Protein AF-0000000070711459 (afdb_homodimer)

Foldseek 3Di:
DPPPWDDLVVLVVVLVVLLVLLLCLLLVLVVVVVVADPVRVVLVLLLLLLLLLQLLLLLLPVPLLCVLLVVPPPDDPPPCPPPDDPPPCPPPDCDSVNSSVVLLVLLVVLLVVVVVVVVVLVVCVVVVVVPPPPCPPVPPPPPDDDDDDDDDDDDDDDDDPPPDPDPPPCVPPPPVCPPPPVPPPPPDVPFDPVLVSLLVVLLVVLLLLLLQLQLLVRRPVLSNVSSSVSSNSNSNSSSSVSLVVRVVRPDDNVVSSVSSSVSSCSSVVSNVVNNVQVVDVSSSSSSSSSSSNVSNSCSPVNSVVVLVVVLVVDPDNVSSVVSSVNSSVVSNCVSVVSVVVVVVVVD/DPPPWDDLVVLVVVLVVLLVLLLCLLLVLVVVVVVADPVRVVLVLLLLLLLLLQLLLLLLPVPLLCVLLVVPPPDDPPPCPPPDDPPPCPPPDCDSVNSSVVLLVLLVVLLVVVVVVVVVLVVCVVVVVVPPPPCPPVPPPPPDDDDDYDDDDDDDDDDDPPPDPPPPPCPDPPPVCPPPPVPCPPPDVPFDPVLVSLLVVLLVVLLLLLLQLQLLVRRPVLSNVSSSVSSNSNSNSSSSVSLVVRVVRPDDNVVSSVSSSVSSCSSVVSNVVNNVQVVDVSSSSSSSSSSSNVSNSCSPVNSVVVLVVVLVVDPDNVSSVVSSVNSSVVSNCVSVVSVVVVVVVVD

Solvent-accessible surface area (backbone atoms only — not comparable to full-atom values): 37297 Å² total; per-residue (Å²): 123,73,85,81,49,56,58,66,66,56,36,52,52,54,39,52,51,47,47,48,55,49,26,54,34,29,51,44,28,68,63,51,50,79,66,38,52,75,71,53,41,59,53,51,47,42,21,43,46,27,19,16,28,24,18,25,35,41,40,23,57,54,54,44,45,44,59,51,60,48,60,75,68,74,65,75,80,65,76,72,69,72,79,63,77,89,61,81,73,53,95,78,63,77,43,74,68,51,48,38,41,53,42,41,45,39,19,57,48,38,33,53,51,50,50,48,51,50,51,52,56,50,50,48,53,56,47,60,60,62,64,52,66,80,73,71,64,79,74,71,76,74,80,63,90,77,87,82,87,81,86,82,88,81,89,79,87,73,88,71,84,75,78,83,79,74,81,75,82,73,74,64,79,72,62,82,65,70,74,73,68,77,72,75,62,75,46,60,93,77,33,50,66,66,48,51,52,51,46,51,53,44,21,52,49,25,19,49,50,15,24,37,31,20,27,28,20,60,58,26,62,65,50,16,52,53,46,38,50,23,50,45,46,37,41,41,58,51,29,34,51,50,41,51,52,30,38,74,65,68,43,52,71,67,57,31,37,51,52,40,34,57,23,29,52,34,13,56,57,18,24,49,49,22,54,65,51,35,72,41,65,67,50,23,40,46,47,42,21,38,36,31,13,47,32,38,35,49,18,35,44,44,49,44,39,50,51,54,56,49,51,73,68,40,90,50,54,66,60,51,49,51,35,28,51,50,14,32,48,53,19,37,49,53,48,49,45,56,63,71,46,38,72,67,73,64,105,124,72,85,82,49,56,58,65,66,58,35,52,51,55,39,52,51,46,47,48,56,49,27,54,33,30,51,44,28,67,63,50,50,79,66,38,53,73,72,52,40,57,53,51,46,41,22,43,46,27,19,16,27,24,17,25,36,42,39,22,56,55,52,43,44,44,60,51,62,47,60,73,68,73,65,75,80,64,74,72,69,72,78,62,78,92,60,82,72,53,94,80,64,78,43,75,66,50,49,36,42,53,42,42,44,38,19,57,49,36,34,52,50,52,50,49,52,51,50,52,56,50,50,49,53,56,47,60,60,63,63,53,68,78,73,72,66,79,75,73,74,73,81,60,85,73,81,83,88,84,84,75,84,75,88,81,86,79,88,70,84,75,78,82,79,74,80,76,81,72,75,63,78,74,63,81,66,70,74,72,68,77,72,75,62,74,46,59,94,78,33,49,66,66,51,49,52,51,46,50,54,43,21,53,49,25,18,48,48,15,26,36,30,20,27,27,20,60,59,26,63,65,50,17,50,54,46,39,51,24,50,46,47,38,41,42,60,49,30,35,52,50,41,51,51,30,39,73,68,70,42,52,70,68,58,32,38,51,53,39,34,57,23,28,53,34,13,55,57,18,22,50,50,21,53,64,52,34,73,39,66,67,49,24,40,46,48,42,20,38,35,29,12,45,31,39,36,48,19,34,45,44,49,43,38,49,51,54,56,50,51,71,68,41,88,52,53,66,60,52,48,51,35,29,51,50,14,31,49,52,19,36,50,54,49,49,47,55,63,70,46,39,73,67,73,64,105

Structure (mmCIF, N/CA/C/O backbone):
data_AF-0000000070711459-model_v1
#
loop_
_entity.id
_entity.type
_entity.pdbx_description
1 polymer 'Protein CBR-TAG-141'
#
loop_
_atom_site.group_PDB
_atom_site.id
_atom_site.type_symbol
_atom_site.label_atom_id
_atom_site.label_alt_id
_atom_site.label_comp_id
_atom_site.label_asym_id
_atom_site.label_entity_id
_atom_site.label_seq_id
_atom_site.pdbx_PDB_ins_code
_atom_site.Cartn_x
_atom_site.Cartn_y
_atom_site.Cartn_z
_atom_site.occupancy
_atom_site.B_iso_or_equiv
_atom_site.auth_seq_id
_atom_site.auth_comp_id
_atom_site.auth_asym_id
_atom_site.auth_atom_id
_atom_site.pdbx_PDB_model_num
ATOM 1 N N . MET A 1 1 ? -18.438 -23.609 -17.438 1 29.16 1 MET A N 1
ATOM 2 C CA . MET A 1 1 ? -18.25 -23.031 -16.109 1 29.16 1 MET A CA 1
ATOM 3 C C . MET A 1 1 ? -17.219 -23.828 -15.312 1 29.16 1 MET A C 1
ATOM 5 O O . MET A 1 1 ? -17.328 -25.047 -15.203 1 29.16 1 MET A O 1
ATOM 9 N N . SER A 1 2 ? -16.062 -23.359 -15.188 1 38.88 2 SER A N 1
ATOM 10 C CA . SER A 1 2 ? -15.031 -24.141 -14.516 1 38.88 2 SER A CA 1
ATOM 11 C C . SER A 1 2 ? -15.57 -24.781 -13.234 1 38.88 2 SER A C 1
ATOM 13 O O . SER A 1 2 ? -16.469 -24.234 -12.602 1 38.88 2 SER A O 1
ATOM 15 N N . SER A 1 3 ? -15.484 -26.031 -13.062 1 48.03 3 SER A N 1
ATOM 16 C CA . SER A 1 3 ? -16.094 -26.984 -12.148 1 48.03 3 SER A CA 1
ATOM 17 C C . SER A 1 3 ? -16.172 -26.438 -10.727 1 48.03 3 SER A C 1
ATOM 19 O O . SER A 1 3 ? -17.109 -26.75 -9.992 1 48.03 3 SER A O 1
ATOM 21 N N . ASN A 1 4 ? -15.188 -25.609 -10.125 1 55.5 4 ASN A N 1
ATOM 22 C CA . ASN A 1 4 ? -15.258 -25.312 -8.695 1 55.5 4 ASN A CA 1
ATOM 23 C C . ASN A 1 4 ? -15.844 -23.922 -8.445 1 55.5 4 ASN A C 1
ATOM 25 O O . ASN A 1 4 ? -15.594 -23.312 -7.406 1 55.5 4 ASN A O 1
ATOM 29 N N . SER A 1 5 ? -16.531 -23.422 -9.477 1 69.69 5 SER A N 1
ATOM 30 C CA . SER A 1 5 ? -17.203 -22.141 -9.242 1 69.69 5 SER A CA 1
ATOM 31 C C . SER A 1 5 ? -18.484 -22.328 -8.453 1 69.69 5 SER A C 1
ATOM 33 O O . SER A 1 5 ? -19.219 -23.297 -8.664 1 69.69 5 SER A O 1
ATOM 35 N N . PRO A 1 6 ? -18.75 -21.422 -7.449 1 80.69 6 PRO A N 1
ATOM 36 C CA . PRO A 1 6 ? -19.953 -21.547 -6.633 1 80.69 6 PRO A CA 1
ATOM 37 C C . PRO A 1 6 ? -21.234 -21.391 -7.445 1 80.69 6 PRO A C 1
ATOM 39 O O . PRO A 1 6 ? -21.219 -20.797 -8.523 1 80.69 6 PRO A O 1
ATOM 42 N N . GLU A 1 7 ? -22.25 -22.078 -6.949 1 90.5 7 GLU A N 1
ATOM 43 C CA . GLU A 1 7 ? -23.562 -21.922 -7.57 1 90.5 7 GLU A CA 1
ATOM 44 C C . GLU A 1 7 ? -24.031 -20.484 -7.527 1 90.5 7 GLU A C 1
ATOM 46 O O . GLU A 1 7 ? -23.938 -19.812 -6.488 1 90.5 7 GLU A O 1
ATOM 51 N N . MET A 1 8 ? -24.547 -20.062 -8.617 1 92.62 8 MET A N 1
ATOM 52 C CA . MET A 1 8 ? -24.953 -18.672 -8.781 1 92.62 8 MET A CA 1
ATOM 53 C C . MET A 1 8 ? -25.984 -18.281 -7.73 1 92.62 8 MET A C 1
ATOM 55 O O . MET A 1 8 ? -25.984 -17.141 -7.254 1 92.62 8 MET A O 1
ATOM 59 N N . PHE A 1 9 ? -26.766 -19.172 -7.371 1 93.69 9 PHE A N 1
ATOM 60 C CA . PHE A 1 9 ? -27.766 -18.906 -6.352 1 93.69 9 PHE A CA 1
ATOM 61 C C . PHE A 1 9 ? -27.109 -18.469 -5.047 1 93.69 9 PHE A C 1
ATOM 63 O O . PHE A 1 9 ? -27.531 -17.484 -4.438 1 93.69 9 PHE A O 1
ATOM 70 N N . TYR A 1 10 ? -26.172 -19.141 -4.605 1 94.62 10 TYR A N 1
ATOM 71 C CA . TYR A 1 10 ? -25.516 -18.828 -3.344 1 94.62 10 TYR A CA 1
ATOM 72 C C . TYR A 1 10 ? -24.703 -17.547 -3.455 1 94.62 10 TYR A C 1
ATOM 74 O O . TYR A 1 10 ? -24.594 -16.797 -2.486 1 94.62 10 TYR A O 1
ATOM 82 N N . VAL A 1 11 ? -24.125 -17.312 -4.625 1 96.06 11 VAL A N 1
ATOM 83 C CA . VAL A 1 11 ? -23.375 -16.062 -4.855 1 96.06 11 VAL A CA 1
ATOM 84 C C . VAL A 1 11 ? -24.312 -14.867 -4.672 1 96.06 11 VAL A C 1
ATOM 86 O O . VAL A 1 11 ? -23.984 -13.922 -3.955 1 96.06 11 VAL A O 1
ATOM 89 N N . ILE A 1 12 ? -25.5 -14.992 -5.227 1 96.81 12 ILE A N 1
ATOM 90 C CA . ILE A 1 12 ? -26.469 -13.906 -5.16 1 96.81 12 ILE A CA 1
ATOM 91 C C . ILE A 1 12 ? -27.016 -13.789 -3.736 1 96.81 12 ILE A C 1
ATOM 93 O O . ILE A 1 12 ? -27.094 -12.688 -3.184 1 96.81 12 ILE A O 1
ATOM 97 N N . LEU A 1 13 ? -27.297 -14.875 -3.129 1 97.5 13 LEU A N 1
ATOM 98 C CA . LEU A 1 13 ? -27.891 -14.875 -1.791 1 97.5 13 LEU A CA 1
ATOM 99 C C . LEU A 1 13 ? -26.922 -14.266 -0.779 1 97.5 13 LEU A C 1
ATOM 101 O O . LEU A 1 13 ? -27.25 -13.297 -0.1 1 97.5 13 LEU A O 1
ATOM 105 N N . TYR A 1 14 ? -25.75 -14.828 -0.701 1 97.19 14 TYR A N 1
ATOM 106 C CA . TYR A 1 14 ? -24.781 -14.352 0.288 1 97.19 14 TYR A CA 1
ATOM 107 C C . TYR A 1 14 ? -24.266 -12.969 -0.075 1 97.19 14 TYR A C 1
ATOM 109 O O . TYR A 1 14 ? -23.922 -12.18 0.806 1 97.19 14 TYR A O 1
ATOM 117 N N . GLY A 1 15 ? -24.203 -12.695 -1.396 1 97.94 15 GLY A N 1
ATOM 118 C CA . GLY A 1 15 ? -23.859 -11.352 -1.813 1 97.94 15 GLY A CA 1
ATOM 119 C C . GLY A 1 15 ? -24.844 -10.305 -1.335 1 97.94 15 GLY A C 1
ATOM 120 O O . GLY A 1 15 ? -24.453 -9.281 -0.768 1 97.94 15 GLY A O 1
ATOM 121 N N . VAL A 1 16 ? -26.094 -10.617 -1.484 1 98.25 16 VAL A N 1
ATOM 122 C CA . VAL A 1 16 ? -27.156 -9.695 -1.098 1 98.25 16 VAL A CA 1
ATOM 123 C C . VAL A 1 16 ? -27.172 -9.539 0.422 1 98.25 16 VAL A C 1
ATOM 125 O O . VAL A 1 16 ? -27.312 -8.43 0.939 1 98.25 16 VAL A O 1
ATOM 128 N N . ILE A 1 17 ? -27.016 -10.578 1.11 1 98.25 17 ILE A N 1
ATOM 129 C CA . ILE A 1 17 ? -26.984 -10.531 2.568 1 98.25 17 ILE A CA 1
ATOM 130 C C . ILE A 1 17 ? -25.812 -9.68 3.031 1 98.25 17 ILE A C 1
ATOM 132 O O . ILE A 1 17 ? -25.953 -8.828 3.914 1 98.25 17 ILE A O 1
ATOM 136 N N . SER A 1 18 ? -24.688 -9.938 2.443 1 98.12 18 SER A N 1
ATOM 137 C CA . SER A 1 18 ? -23.469 -9.211 2.809 1 98.12 18 SER A CA 1
ATOM 138 C C . SER A 1 18 ? -23.625 -7.715 2.564 1 98.12 18 SER A C 1
ATOM 140 O O . SER A 1 18 ? -23.312 -6.902 3.434 1 98.12 18 SER A O 1
ATOM 142 N N . VAL A 1 19 ? -24.125 -7.355 1.418 1 98.06 19 VAL A N 1
ATOM 143 C CA . VAL A 1 19 ? -24.297 -5.949 1.071 1 98.06 19 VAL A CA 1
ATOM 144 C C . VAL A 1 19 ? -25.328 -5.309 1.981 1 98.06 19 VAL A C 1
ATOM 146 O O . VAL A 1 19 ? -25.203 -4.141 2.361 1 98.06 19 VAL A O 1
ATOM 149 N N . THR A 1 20 ? -26.328 -6.102 2.355 1 97.81 20 THR A N 1
ATOM 150 C CA . THR A 1 20 ? -27.328 -5.598 3.281 1 97.81 20 THR A CA 1
ATOM 151 C C . THR A 1 20 ? -26.703 -5.285 4.641 1 97.81 20 THR A C 1
ATOM 153 O O . THR A 1 20 ? -26.953 -4.215 5.203 1 97.81 20 THR A O 1
ATOM 156 N N . VAL A 1 21 ? -25.969 -6.172 5.117 1 96.25 21 VAL A N 1
ATOM 157 C CA . VAL A 1 21 ? -25.297 -5.973 6.402 1 96.25 21 VAL A CA 1
ATOM 158 C C . VAL A 1 21 ? -24.406 -4.738 6.332 1 96.25 21 VAL A C 1
ATOM 160 O O . VAL A 1 21 ? -24.438 -3.883 7.223 1 96.25 21 VAL A O 1
ATOM 163 N N . VAL A 1 22 ? -23.656 -4.609 5.293 1 95.62 22 VAL A N 1
ATOM 164 C CA . VAL A 1 22 ? -22.719 -3.496 5.113 1 95.62 22 VAL A CA 1
ATOM 165 C C . VAL A 1 22 ? -23.5 -2.188 5.012 1 95.62 22 VAL A C 1
ATOM 167 O O . VAL A 1 22 ? -23.125 -1.184 5.621 1 95.62 22 VAL A O 1
ATOM 170 N N . SER A 1 23 ? -24.609 -2.191 4.305 1 95.5 23 SER A N 1
ATOM 171 C CA . SER A 1 23 ? -25.406 -0.985 4.117 1 95.5 23 SER A CA 1
ATOM 172 C C . SER A 1 23 ? -26.078 -0.561 5.418 1 95.5 23 SER A C 1
ATOM 174 O O . SER A 1 23 ? -26.188 0.633 5.707 1 95.5 23 SER A O 1
ATOM 176 N N . LEU A 1 24 ? -26.438 -1.497 6.211 1 94.06 24 LEU A N 1
ATOM 177 C CA . LEU A 1 24 ? -27.109 -1.19 7.469 1 94.06 24 LEU A CA 1
ATOM 178 C C . LEU A 1 24 ? -26.125 -0.596 8.477 1 94.06 24 LEU A C 1
ATOM 180 O O . LEU A 1 24 ? -26.531 0.106 9.406 1 94.06 24 LEU A O 1
ATOM 184 N N . LEU A 1 25 ? -24.906 -0.846 8.312 1 92 25 LEU A N 1
ATOM 185 C CA . LEU A 1 25 ? -23.891 -0.271 9.188 1 92 25 LEU A CA 1
ATOM 186 C C . LEU A 1 25 ? -23.828 1.243 9.023 1 92 25 LEU A C 1
ATOM 188 O O . LEU A 1 25 ? -23.297 1.943 9.883 1 92 25 LEU A O 1
ATOM 192 N N . SER A 1 26 ? -24.266 1.734 7.891 1 88.25 26 SER A N 1
ATOM 193 C CA . SER A 1 26 ? -24.312 3.176 7.668 1 88.25 26 SER A CA 1
ATOM 194 C C . SER A 1 26 ? -25.188 3.863 8.703 1 88.25 26 SER A C 1
ATOM 196 O O . SER A 1 26 ? -25.047 5.062 8.953 1 88.25 26 SER A O 1
ATOM 198 N N . LEU A 1 27 ? -26.062 3.062 9.305 1 88.19 27 LEU A N 1
ATOM 199 C CA . LEU A 1 27 ? -26.938 3.588 10.352 1 88.19 27 LEU A CA 1
ATOM 200 C C . LEU A 1 27 ? -26.312 3.398 11.727 1 88.19 27 LEU A C 1
ATOM 202 O O . LEU A 1 27 ? -26.797 3.955 12.719 1 88.19 27 LEU A O 1
ATOM 206 N N . GLY A 1 28 ? -25.328 2.547 11.789 1 80.62 28 GLY A N 1
ATOM 207 C CA . GLY A 1 28 ? -24.703 2.197 13.055 1 80.62 28 GLY A CA 1
ATOM 208 C C . GLY A 1 28 ? -24 3.371 13.719 1 80.62 28 GLY A C 1
ATOM 209 O O . GLY A 1 28 ? -23.891 3.426 14.945 1 80.62 28 GLY A O 1
ATOM 210 N N . GLY A 1 29 ? -23.594 4.309 12.945 1 72.75 29 GLY A N 1
ATOM 211 C CA . GLY A 1 29 ? -22.969 5.492 13.516 1 72.75 29 GLY A CA 1
ATOM 212 C C . GLY A 1 29 ? -23.859 6.219 14.5 1 72.75 29 GLY A C 1
ATOM 213 O O . GLY A 1 29 ? -23.359 6.828 15.453 1 72.75 29 GLY A O 1
ATOM 214 N N . ALA A 1 30 ? -25.094 6.16 14.273 1 72.44 30 ALA A N 1
ATOM 215 C CA . ALA A 1 30 ? -26.047 6.82 15.164 1 72.44 30 ALA A CA 1
ATOM 216 C C . ALA A 1 30 ? -26.109 6.109 16.516 1 72.44 30 ALA A C 1
ATOM 218 O O . ALA A 1 30 ? -26.406 6.738 17.531 1 72.44 30 ALA A O 1
ATOM 219 N N . CYS A 1 31 ? -25.844 4.871 16.469 1 71.44 31 CYS A N 1
ATOM 220 C CA . CYS A 1 31 ? -25.938 4.09 17.688 1 71.44 31 CYS A CA 1
ATOM 221 C C . CYS A 1 31 ? -24.688 4.262 18.547 1 71.44 31 CYS A C 1
ATOM 223 O O . CYS A 1 31 ? -24.781 4.316 19.781 1 71.44 31 CYS A O 1
ATOM 225 N N . ILE A 1 32 ? -23.672 4.449 17.922 1 66.56 32 ILE A N 1
ATOM 226 C CA . ILE A 1 32 ? -22.406 4.441 18.641 1 66.56 32 ILE A CA 1
ATOM 227 C C . ILE A 1 32 ? -21.984 5.871 18.953 1 66.56 32 ILE A C 1
ATOM 229 O O . ILE A 1 32 ? -21.359 6.133 19.984 1 66.56 32 ILE A O 1
ATOM 233 N N . GLY A 1 33 ? -22.391 6.734 18.109 1 60.12 33 GLY A N 1
ATOM 234 C CA . GLY A 1 33 ? -21.969 8.125 18.234 1 60.12 33 GLY A CA 1
ATOM 235 C C . GLY A 1 33 ? -22.406 8.758 19.547 1 60.12 33 GLY A C 1
ATOM 236 O O . GLY A 1 33 ? -21.562 9.219 20.328 1 60.12 33 GLY A O 1
ATOM 237 N N . PRO A 1 34 ? -23.672 8.766 19.781 1 58.81 34 PRO A N 1
ATOM 238 C CA . PRO A 1 34 ? -24.141 9.406 21.016 1 58.81 34 PRO A CA 1
ATOM 239 C C . PRO A 1 34 ? -23.719 8.656 22.266 1 58.81 34 PRO A C 1
ATOM 241 O O . PRO A 1 34 ? -23.703 9.227 23.359 1 58.81 34 PRO A O 1
ATOM 244 N N . LEU A 1 35 ? -23.453 7.48 22.062 1 57.09 35 LEU A N 1
ATOM 245 C CA . LEU A 1 35 ? -23.094 6.66 23.219 1 57.09 35 LEU A CA 1
ATOM 246 C C . LEU A 1 35 ? -21.656 6.902 23.641 1 57.09 35 LEU A C 1
ATOM 248 O O . LEU A 1 35 ? -21.266 6.551 24.75 1 57.09 35 LEU A O 1
ATOM 252 N N . MET A 1 36 ? -20.938 7.41 22.766 1 56.5 36 MET A N 1
ATOM 253 C CA . MET A 1 36 ? -19.516 7.484 23.094 1 56.5 36 MET A CA 1
ATOM 254 C C . MET A 1 36 ? -19.141 8.875 23.594 1 56.5 36 MET A C 1
ATOM 256 O O . MET A 1 36 ? -19.5 9.875 22.969 1 56.5 36 MET A O 1
ATOM 260 N N . ALA A 1 37 ? -18.828 8.969 24.938 1 57 37 ALA A N 1
ATOM 261 C CA . ALA A 1 37 ? -18.25 10.195 25.484 1 57 37 ALA A CA 1
ATOM 262 C C . ALA A 1 37 ? -17.109 10.719 24.609 1 57 37 ALA A C 1
ATOM 264 O O . ALA A 1 37 ? -16.484 9.945 23.875 1 57 37 ALA A O 1
ATOM 265 N N . LYS A 1 38 ? -16.922 12.031 24.562 1 60.31 38 LYS A N 1
ATOM 266 C CA . LYS A 1 38 ? -15.992 12.727 23.688 1 60.31 38 LYS A CA 1
ATOM 267 C C . LYS A 1 38 ? -14.617 12.078 23.719 1 60.31 38 LYS A C 1
ATOM 269 O O . LYS A 1 38 ? -14.016 11.82 22.672 1 60.31 38 LYS A O 1
ATOM 274 N N . ASP A 1 39 ? -14.18 11.852 24.953 1 62.62 39 ASP A N 1
ATOM 275 C CA . ASP A 1 39 ? -12.844 11.297 25.094 1 62.62 39 ASP A CA 1
ATOM 276 C C . ASP A 1 39 ? -12.805 9.836 24.641 1 62.62 39 ASP A C 1
ATOM 278 O O . ASP A 1 39 ? -11.836 9.398 24.016 1 62.62 39 ASP A O 1
ATOM 282 N N . ALA A 1 40 ? -13.875 9.219 24.938 1 63.09 40 ALA A N 1
ATOM 283 C CA . ALA A 1 40 ? -13.953 7.809 24.578 1 63.09 40 ALA A CA 1
ATOM 284 C C . ALA A 1 40 ? -14.109 7.633 23.062 1 63.09 40 ALA A C 1
ATOM 286 O O . ALA A 1 40 ? -13.609 6.66 22.5 1 63.09 40 ALA A O 1
ATOM 287 N N . LYS A 1 41 ? -14.617 8.602 22.484 1 68.44 41 LYS A N 1
ATOM 288 C CA . LYS A 1 41 ? -14.836 8.547 21.047 1 68.44 41 LYS A CA 1
ATOM 289 C C . LYS A 1 41 ? -13.516 8.539 20.297 1 68.44 41 LYS A C 1
ATOM 291 O O . LYS A 1 41 ? -13.328 7.754 19.359 1 68.44 41 LYS A O 1
ATOM 296 N N . HIS A 1 42 ? -12.688 9.305 20.844 1 73.31 42 HIS A N 1
ATOM 297 C CA . HIS A 1 42 ? -11.406 9.422 20.156 1 73.31 42 HIS A CA 1
ATOM 298 C C . HIS A 1 42 ? -10.594 8.133 20.297 1 73.31 42 HIS A C 1
ATOM 300 O O . HIS A 1 42 ? -9.953 7.695 19.344 1 73.31 42 HIS A O 1
ATOM 306 N N . ARG A 1 43 ? -10.789 7.516 21.453 1 76.38 43 ARG A N 1
ATOM 307 C CA . ARG A 1 43 ? -10.008 6.312 21.719 1 76.38 43 ARG A CA 1
ATOM 308 C C . ARG A 1 43 ? -10.531 5.125 20.922 1 76.38 43 ARG A C 1
ATOM 310 O O . ARG A 1 43 ? -9.75 4.383 20.312 1 76.38 43 ARG A O 1
ATOM 317 N N . TRP A 1 44 ? -11.734 5.059 20.859 1 78.88 44 TRP A N 1
ATOM 318 C CA . TRP A 1 44 ? -12.344 3.936 20.156 1 78.88 44 TRP A CA 1
ATOM 319 C C . TRP A 1 44 ? -12.109 4.051 18.641 1 78.88 44 TRP A C 1
ATOM 321 O O . TRP A 1 44 ? -11.922 3.043 17.969 1 78.88 44 TRP A O 1
ATOM 331 N N . LEU A 1 45 ? -12 5.238 18.234 1 83.12 45 LEU A N 1
ATOM 332 C CA . LEU A 1 45 ? -11.812 5.453 16.812 1 83.12 45 LEU A CA 1
ATOM 333 C C . LEU A 1 45 ? -10.43 4.996 16.359 1 83.12 45 LEU A C 1
ATOM 335 O O . LEU A 1 45 ? -10.273 4.477 15.258 1 83.12 45 LEU A O 1
ATOM 339 N N . HIS A 1 46 ? -9.5 5.078 17.312 1 88.31 46 HIS A N 1
ATOM 340 C CA . HIS A 1 46 ? -8.156 4.617 16.984 1 88.31 46 HIS A CA 1
ATOM 341 C C . HIS A 1 46 ? -8.117 3.102 16.812 1 88.31 46 HIS A C 1
ATOM 343 O O . HIS A 1 46 ? -7.449 2.588 15.914 1 88.31 46 HIS A O 1
ATOM 349 N N . PHE A 1 47 ? -8.82 2.459 17.656 1 91.75 47 PHE A N 1
ATOM 350 C CA . PHE A 1 47 ? -8.883 1.003 17.594 1 91.75 47 PHE A CA 1
ATOM 351 C C . PHE A 1 47 ? -9.586 0.543 16.328 1 91.75 47 PHE A C 1
ATOM 353 O O . PHE A 1 47 ? -9.07 -0.303 15.594 1 91.75 47 PHE A O 1
ATOM 360 N N . PHE A 1 48 ? -10.641 1.126 16.078 1 91.38 48 PHE A N 1
ATOM 361 C CA . PHE A 1 48 ? -11.453 0.692 14.953 1 91.38 48 PHE A CA 1
ATOM 362 C C . PHE A 1 48 ? -10.789 1.058 13.633 1 91.38 48 PHE A C 1
ATOM 364 O O . PHE A 1 48 ? -10.875 0.305 12.656 1 91.38 48 PHE A O 1
ATOM 371 N N . LEU A 1 49 ? -10.172 2.17 13.625 1 93.38 49 LEU A N 1
ATOM 372 C CA . LEU A 1 49 ? -9.461 2.57 12.414 1 93.38 49 LEU A CA 1
ATOM 373 C C . LEU A 1 49 ? -8.289 1.633 12.148 1 93.38 49 LEU A C 1
ATOM 375 O O . LEU A 1 49 ? -8.086 1.193 11.016 1 93.38 49 LEU A O 1
ATOM 379 N N . ALA A 1 50 ? -7.578 1.331 13.195 1 95.69 50 ALA A N 1
ATOM 380 C CA . ALA A 1 50 ? -6.457 0.405 13.055 1 95.69 50 ALA A CA 1
ATOM 381 C C . ALA A 1 50 ? -6.938 -0.973 12.609 1 95.69 50 ALA A C 1
ATOM 383 O O . ALA A 1 50 ? -6.312 -1.61 11.758 1 95.69 50 ALA A O 1
ATOM 384 N N . MET A 1 51 ? -7.992 -1.391 13.156 1 96.75 51 MET A N 1
ATOM 385 C CA . MET A 1 51 ? -8.57 -2.678 12.773 1 96.75 51 MET A CA 1
ATOM 386 C C . MET A 1 51 ? -9 -2.666 11.312 1 96.75 51 MET A C 1
ATOM 388 O O . MET A 1 51 ? -8.758 -3.631 10.586 1 96.75 51 MET A O 1
ATOM 392 N N . ALA A 1 52 ? -9.617 -1.612 10.922 1 96.06 52 ALA A N 1
ATOM 393 C CA . ALA A 1 52 ? -10.055 -1.463 9.539 1 96.06 52 ALA A CA 1
ATOM 394 C C . ALA A 1 52 ? -8.875 -1.511 8.578 1 96.06 52 ALA A C 1
ATOM 396 O O . ALA A 1 52 ? -8.914 -2.219 7.566 1 96.06 52 ALA A O 1
ATOM 397 N N . ILE A 1 53 ? -7.828 -0.802 8.875 1 96.75 53 ILE A N 1
ATOM 398 C CA . ILE A 1 53 ? -6.609 -0.772 8.07 1 96.75 53 ILE A CA 1
ATOM 399 C C . ILE A 1 53 ? -6.062 -2.189 7.914 1 96.75 53 ILE A C 1
ATOM 401 O O . ILE A 1 53 ? -5.738 -2.617 6.801 1 96.75 53 ILE A O 1
ATOM 405 N N . SER A 1 54 ? -6.051 -2.848 9.008 1 97.75 54 SER A N 1
ATOM 406 C CA . SER A 1 54 ? -5.453 -4.18 9.039 1 97.75 54 SER A CA 1
ATOM 407 C C . SER A 1 54 ? -6.305 -5.184 8.273 1 97.75 54 SER A C 1
ATOM 409 O O . SER A 1 54 ? -5.781 -6.008 7.523 1 97.75 54 SER A O 1
ATOM 411 N N . THR A 1 55 ? -7.578 -5.152 8.398 1 97.44 55 THR A N 1
ATOM 412 C CA . THR A 1 55 ? -8.445 -6.109 7.719 1 97.44 55 THR A CA 1
ATOM 413 C C . THR A 1 55 ? -8.414 -5.883 6.211 1 97.44 55 THR A C 1
ATOM 415 O O . THR A 1 55 ? -8.305 -6.836 5.434 1 97.44 55 THR A O 1
ATOM 418 N N . LEU A 1 56 ? -8.453 -4.652 5.805 1 97.06 56 LEU A N 1
ATOM 419 C CA . LEU A 1 56 ? -8.461 -4.336 4.383 1 97.06 56 LEU A CA 1
ATOM 420 C C . LEU A 1 56 ? -7.145 -4.73 3.73 1 97.06 56 LEU A C 1
ATOM 422 O O . LEU A 1 56 ? -7.133 -5.391 2.688 1 97.06 56 LEU A O 1
ATOM 426 N N . SER A 1 57 ? -6.07 -4.34 4.324 1 97.62 57 SER A N 1
ATOM 427 C CA . SER A 1 57 ? -4.758 -4.629 3.75 1 97.62 57 SER A CA 1
ATOM 428 C C . SER A 1 57 ? -4.465 -6.125 3.768 1 97.62 57 SER A C 1
ATOM 430 O O . SER A 1 57 ? -3.918 -6.668 2.805 1 97.62 57 SER A O 1
ATOM 432 N N . SER A 1 58 ? -4.848 -6.777 4.871 1 97.88 58 SER A N 1
ATOM 433 C CA . SER A 1 58 ? -4.637 -8.219 4.957 1 97.88 58 SER A CA 1
ATOM 434 C C . SER A 1 58 ? -5.469 -8.961 3.92 1 97.88 58 SER A C 1
ATOM 436 O O . SER A 1 58 ? -4.988 -9.906 3.289 1 97.88 58 SER A O 1
ATOM 438 N N . ASP A 1 59 ? -6.684 -8.57 3.748 1 97.31 59 ASP A N 1
ATOM 439 C CA . ASP A 1 59 ? -7.504 -9.211 2.723 1 97.31 59 ASP A CA 1
ATOM 440 C C . ASP A 1 59 ? -6.891 -9.031 1.336 1 97.31 59 ASP A C 1
ATOM 442 O O . ASP A 1 59 ? -6.785 -9.992 0.571 1 97.31 59 ASP A O 1
ATOM 446 N N . ALA A 1 60 ? -6.461 -7.836 1.034 1 97.56 60 ALA A N 1
ATOM 447 C CA . ALA A 1 60 ? -5.891 -7.531 -0.275 1 97.56 60 ALA A CA 1
ATOM 448 C C . ALA A 1 60 ? -4.625 -8.344 -0.524 1 97.56 60 ALA A C 1
ATOM 450 O O . ALA A 1 60 ? -4.484 -8.984 -1.568 1 97.56 60 ALA A O 1
ATOM 451 N N . ILE A 1 61 ? -3.756 -8.398 0.467 1 97.62 61 ILE A N 1
ATOM 452 C CA . ILE A 1 61 ? -2.434 -8.984 0.284 1 97.62 61 ILE A CA 1
ATOM 453 C C . ILE A 1 61 ? -2.52 -10.5 0.418 1 97.62 61 ILE A C 1
ATOM 455 O O . ILE A 1 61 ? -1.956 -11.234 -0.398 1 97.62 61 ILE A O 1
ATOM 459 N N . LEU A 1 62 ? -3.273 -11.031 1.375 1 96.31 62 LEU A N 1
ATOM 460 C CA . LEU A 1 62 ? -3.23 -12.453 1.706 1 96.31 62 LEU A CA 1
ATOM 461 C C . LEU A 1 62 ? -4.191 -13.242 0.824 1 96.31 62 LEU A C 1
ATOM 463 O O . LEU A 1 62 ? -3.959 -14.43 0.553 1 96.31 62 LEU A O 1
ATOM 467 N N . HIS A 1 63 ? -5.25 -12.578 0.419 1 95.31 63 HIS A N 1
ATOM 468 C CA . HIS A 1 63 ? -6.289 -13.398 -0.194 1 95.31 63 HIS A CA 1
ATOM 469 C C . HIS A 1 63 ? -6.59 -12.93 -1.614 1 95.31 63 HIS A C 1
ATOM 471 O O . HIS A 1 63 ? -6.691 -13.75 -2.533 1 95.31 63 HIS A O 1
ATOM 477 N N . ILE A 1 64 ? -6.66 -11.672 -1.867 1 95.62 64 ILE A N 1
ATOM 478 C CA . ILE A 1 64 ? -7.109 -11.195 -3.17 1 95.62 64 ILE A CA 1
ATOM 479 C C . ILE A 1 64 ? -5.957 -11.258 -4.172 1 95.62 64 ILE A C 1
ATOM 481 O O . ILE A 1 64 ? -6.109 -11.812 -5.266 1 95.62 64 ILE A O 1
ATOM 485 N N . ILE A 1 65 ? -4.785 -10.82 -3.82 1 95.75 65 ILE A N 1
ATOM 486 C CA . ILE A 1 65 ? -3.666 -10.711 -4.75 1 95.75 65 ILE A CA 1
ATOM 487 C C . ILE A 1 65 ? -3.256 -12.109 -5.223 1 95.75 65 ILE A C 1
ATOM 489 O O . ILE A 1 65 ? -3.029 -12.32 -6.418 1 95.75 65 ILE A O 1
ATOM 493 N N . PRO A 1 66 ? -3.191 -13.102 -4.332 1 93.44 66 PRO A N 1
ATOM 494 C CA . PRO A 1 66 ? -2.869 -14.438 -4.832 1 93.44 66 PRO A CA 1
ATOM 495 C C . PRO A 1 66 ? -3.867 -14.938 -5.875 1 93.44 66 PRO A C 1
ATOM 497 O O . PRO A 1 66 ? -3.492 -15.664 -6.797 1 93.44 66 PRO A O 1
ATOM 500 N N . GLN A 1 67 ? -5.109 -14.539 -5.73 1 91.69 67 GLN A N 1
ATOM 501 C CA . GLN A 1 67 ? -6.109 -14.922 -6.715 1 91.69 67 GLN A CA 1
ATOM 502 C C . GLN A 1 67 ? -5.879 -14.211 -8.047 1 91.69 67 GLN A C 1
ATOM 504 O O . GLN A 1 67 ? -6.113 -14.781 -9.109 1 91.69 67 GLN A O 1
ATOM 509 N N . VAL A 1 68 ? -5.406 -13.047 -7.992 1 93.38 68 VAL A N 1
ATOM 510 C CA . VAL A 1 68 ? -5.133 -12.266 -9.195 1 93.38 68 VAL A CA 1
ATOM 511 C C . VAL A 1 68 ? -3.957 -12.867 -9.953 1 93.38 68 VAL A C 1
ATOM 513 O O . VAL A 1 68 ? -3.955 -12.906 -11.188 1 93.38 68 VAL A O 1
ATOM 516 N N . VAL A 1 69 ? -2.965 -13.398 -9.188 1 89.88 69 VAL A N 1
ATOM 517 C CA . VAL A 1 69 ? -1.762 -13.969 -9.789 1 89.88 69 VAL A CA 1
ATOM 518 C C . VAL A 1 69 ? -2.039 -15.398 -10.242 1 89.88 69 VAL A C 1
ATOM 520 O O . VAL A 1 69 ? -1.3 -15.945 -11.062 1 89.88 69 VAL A O 1
ATOM 523 N N . GLY A 1 70 ? -3.094 -15.984 -10.023 1 76.56 70 GLY A N 1
ATOM 524 C CA . GLY A 1 70 ? -3.469 -17.328 -10.438 1 76.56 70 GLY A CA 1
ATOM 525 C C . GLY A 1 70 ? -2.822 -18.406 -9.602 1 76.56 70 GLY A C 1
ATOM 526 O O . GLY A 1 70 ? -2.609 -19.531 -10.086 1 76.56 70 GLY A O 1
ATOM 527 N N . ALA A 1 71 ? -2.205 -18.234 -8.547 1 56.06 71 ALA A N 1
ATOM 528 C CA . ALA A 1 71 ? -1.509 -19.234 -7.738 1 56.06 71 ALA A CA 1
ATOM 529 C C . ALA A 1 71 ? -2.418 -20.422 -7.426 1 56.06 71 ALA A C 1
ATOM 531 O O . ALA A 1 71 ? -1.939 -21.516 -7.133 1 56.06 71 ALA A O 1
ATOM 532 N N . HIS A 1 72 ? -3.766 -20.375 -7.449 1 46 72 HIS A N 1
ATOM 533 C CA . HIS A 1 72 ? -4.527 -21.562 -7.09 1 46 72 HIS A CA 1
ATOM 534 C C . HIS A 1 72 ? -4.68 -22.5 -8.281 1 46 72 HIS A C 1
ATOM 536 O O . HIS A 1 72 ? -4.902 -23.703 -8.109 1 46 72 HIS A O 1
ATOM 542 N N . SER A 1 73 ? -5.16 -22.047 -9.422 1 39.34 73 SER A N 1
ATOM 543 C CA . SER A 1 73 ? -5.891 -22.953 -10.297 1 39.34 73 SER A CA 1
ATOM 544 C C . SER A 1 73 ? -4.938 -23.781 -11.156 1 39.34 73 SER A C 1
ATOM 546 O O . SER A 1 73 ? -4.758 -23.5 -12.344 1 39.34 73 SER A O 1
ATOM 548 N N . HIS A 1 74 ? -3.742 -24.078 -10.859 1 34.66 74 HIS A N 1
ATOM 549 C CA . HIS A 1 74 ? -3.295 -25.094 -11.805 1 34.66 74 HIS A CA 1
ATOM 550 C C . HIS A 1 74 ? -4.27 -26.266 -11.859 1 34.66 74 HIS A C 1
ATOM 552 O O . HIS A 1 74 ? -4.145 -27.219 -11.094 1 34.66 74 HIS A O 1
ATOM 558 N N . SER A 1 75 ? -5.496 -26.219 -11.797 1 32 75 SER A N 1
ATOM 559 C CA . SER A 1 75 ? -6.066 -27.469 -12.266 1 32 75 SER A CA 1
ATOM 560 C C . SER A 1 75 ? -5.359 -27.969 -13.516 1 32 75 SER A C 1
ATOM 562 O O . SER A 1 75 ? -4.691 -27.203 -14.211 1 32 75 SER A O 1
ATOM 564 N N . HIS A 1 76 ? -5.719 -29.344 -13.969 1 30.97 76 HIS A N 1
ATOM 565 C CA . HIS A 1 76 ? -5.336 -30.422 -14.867 1 30.97 76 HIS A CA 1
ATOM 566 C C . HIS A 1 76 ? -5.281 -29.938 -16.312 1 30.97 76 HIS A C 1
ATOM 568 O O . HIS A 1 76 ? -5.199 -30.75 -17.234 1 30.97 76 HIS A O 1
ATOM 574 N N . GLY A 1 77 ? -5.996 -28.875 -16.672 1 27.97 77 GLY A N 1
ATOM 575 C CA . GLY A 1 77 ? -6.09 -29.141 -18.109 1 27.97 77 GLY A CA 1
ATOM 576 C C . GLY A 1 77 ? -4.734 -29.203 -18.797 1 27.97 77 GLY A C 1
ATOM 577 O O . GLY A 1 77 ? -3.887 -28.328 -18.578 1 27.97 77 GLY A O 1
ATOM 578 N N . HIS A 1 78 ? -4.219 -30.422 -18.953 1 30.77 78 HIS A N 1
ATOM 579 C CA . HIS A 1 78 ? -3.199 -30.984 -19.844 1 30.77 78 HIS A CA 1
ATOM 580 C C . HIS A 1 78 ? -3.082 -30.156 -21.125 1 30.77 78 HIS A C 1
ATOM 582 O O . HIS A 1 78 ? -2.621 -30.672 -22.156 1 30.77 78 HIS A O 1
ATOM 588 N N . SER A 1 79 ? -3.736 -29.078 -21.312 1 30.44 79 SER A N 1
ATOM 589 C CA . SER A 1 79 ? -3.455 -28.891 -22.734 1 30.44 79 SER A CA 1
ATOM 590 C C . SER A 1 79 ? -1.954 -28.875 -23 1 30.44 79 SER A C 1
ATOM 592 O O . SER A 1 79 ? -1.188 -28.266 -22.25 1 30.44 79 SER A O 1
ATOM 594 N N . HIS A 1 80 ? -1.494 -29.969 -23.562 1 28.31 80 HIS A N 1
ATOM 595 C CA . HIS A 1 80 ? -0.278 -30.234 -24.328 1 28.31 80 HIS A CA 1
ATOM 596 C C . HIS A 1 80 ? 0.221 -28.969 -25.016 1 28.31 80 HIS A C 1
ATOM 598 O O . HIS A 1 80 ? -0.234 -28.625 -26.109 1 28.31 80 HIS A O 1
ATOM 604 N N . GLU A 1 81 ? 0.08 -27.891 -24.469 1 32.28 81 GLU A N 1
ATOM 605 C CA . GLU A 1 81 ? 0.728 -26.969 -25.391 1 32.28 81 GLU A CA 1
ATOM 606 C C . GLU A 1 81 ? 2.148 -27.438 -25.719 1 32.28 81 GLU A C 1
ATOM 608 O O . GLU A 1 81 ? 2.922 -27.766 -24.828 1 32.28 81 GLU A O 1
ATOM 613 N N . HIS A 1 82 ? 2.242 -28.141 -26.844 1 28.53 82 HIS A N 1
ATOM 614 C CA . HIS A 1 82 ? 3.463 -28.422 -27.594 1 28.53 82 HIS A CA 1
ATOM 615 C C . HIS A 1 82 ? 4.496 -27.328 -27.391 1 28.53 82 HIS A C 1
ATOM 617 O O . HIS A 1 82 ? 4.184 -26.141 -27.547 1 28.53 82 HIS A O 1
ATOM 623 N N . HIS A 1 83 ? 5.324 -27.453 -26.453 1 33.03 83 HIS A N 1
ATOM 624 C CA . HIS A 1 83 ? 6.605 -26.75 -26.391 1 33.03 83 HIS A CA 1
ATOM 625 C C . HIS A 1 83 ? 7.203 -26.578 -27.781 1 33.03 83 HIS A C 1
ATOM 627 O O . HIS A 1 83 ? 8.172 -27.266 -28.141 1 33.03 83 HIS A O 1
ATOM 633 N N . GLY A 1 84 ? 6.371 -26.812 -28.891 1 29.59 84 GLY A N 1
ATOM 634 C CA . GLY A 1 84 ? 7.223 -26.75 -30.078 1 29.59 84 GLY A CA 1
ATOM 635 C C . GLY A 1 84 ? 8.273 -25.672 -30 1 29.59 84 GLY A C 1
ATOM 636 O O . GLY A 1 84 ? 8.383 -24.969 -28.984 1 29.59 84 GLY A O 1
ATOM 637 N N . SER A 1 85 ? 8.508 -25.047 -31.203 1 32.53 85 SER A N 1
ATOM 638 C CA . SER A 1 85 ? 9.648 -24.359 -31.797 1 32.53 85 SER A CA 1
ATOM 639 C C . SER A 1 85 ? 9.969 -23.078 -31.047 1 32.53 85 SER A C 1
ATOM 641 O O . SER A 1 85 ? 9.078 -22.453 -30.469 1 32.53 85 SER A O 1
ATOM 643 N N . SER A 1 86 ? 11.219 -22.859 -30.547 1 36.19 86 SER A N 1
ATOM 644 C CA . SER A 1 86 ? 12.031 -21.688 -30.234 1 36.19 86 SER A CA 1
ATOM 645 C C . SER A 1 86 ? 11.492 -20.438 -30.922 1 36.19 86 SER A C 1
ATOM 647 O O . SER A 1 86 ? 12.258 -19.547 -31.281 1 36.19 86 SER A O 1
ATOM 649 N N . SER A 1 87 ? 10.43 -20.547 -31.688 1 37.69 87 SER A N 1
ATOM 650 C CA . SER A 1 87 ? 10.164 -19.453 -32.594 1 37.69 87 SER A CA 1
ATOM 651 C C . SER A 1 87 ? 10.078 -18.125 -31.859 1 37.69 87 SER A C 1
ATOM 653 O O . SER A 1 87 ? 9.828 -18.094 -30.656 1 37.69 87 SER A O 1
ATOM 655 N N . HIS A 1 88 ? 10.438 -17.031 -32.469 1 39.22 88 HIS A N 1
ATOM 656 C CA . HIS A 1 88 ? 10.414 -15.594 -32.25 1 39.22 88 HIS A CA 1
ATOM 657 C C . HIS A 1 88 ? 9.141 -15.164 -31.516 1 39.22 88 HIS A C 1
ATOM 659 O O . HIS A 1 88 ? 8.078 -15.078 -32.125 1 39.22 88 HIS A O 1
ATOM 665 N N . GLU A 1 89 ? 8.797 -15.75 -30.469 1 48.41 89 GLU A N 1
ATOM 666 C CA . GLU A 1 89 ? 7.633 -15.258 -29.75 1 48.41 89 GLU A CA 1
ATOM 667 C C . GLU A 1 89 ? 7.469 -13.75 -29.906 1 48.41 89 GLU A C 1
ATOM 669 O O . GLU A 1 89 ? 8.375 -12.984 -29.578 1 48.41 89 GLU A O 1
ATOM 674 N N . ASN A 1 90 ? 6.719 -13.242 -30.828 1 52.59 90 ASN A N 1
ATOM 675 C CA . ASN A 1 90 ? 6.422 -11.844 -31.125 1 52.59 90 ASN A CA 1
ATOM 676 C C . ASN A 1 90 ? 6.098 -11.055 -29.859 1 52.59 90 ASN A C 1
ATOM 678 O O . ASN A 1 90 ? 5.574 -11.609 -28.891 1 52.59 90 ASN A O 1
ATOM 682 N N . TRP A 1 91 ? 6.77 -10.016 -29.625 1 56.47 91 TRP A N 1
ATOM 683 C CA . TRP A 1 91 ? 6.645 -9.086 -28.5 1 56.47 91 TRP A CA 1
ATOM 684 C C . TRP A 1 91 ? 5.18 -8.891 -28.125 1 56.47 91 TRP A C 1
ATOM 686 O O . TRP A 1 91 ? 4.875 -8.477 -27 1 56.47 91 TRP A O 1
ATOM 696 N N . TYR A 1 92 ? 4.156 -9.391 -29.062 1 58.25 92 TYR A N 1
ATOM 697 C CA . TYR A 1 92 ? 2.746 -9.125 -28.812 1 58.25 92 TYR A CA 1
ATOM 698 C C . TYR A 1 92 ? 2.053 -10.359 -28.25 1 58.25 92 TYR A C 1
ATOM 700 O O . TYR A 1 92 ? 0.87 -10.312 -27.891 1 58.25 92 TYR A O 1
ATOM 708 N N . THR A 1 93 ? 2.775 -11.508 -28.141 1 61.75 93 THR A N 1
ATOM 709 C CA . THR A 1 93 ? 2.113 -12.703 -27.625 1 61.75 93 THR A CA 1
ATOM 710 C C . THR A 1 93 ? 1.964 -12.617 -26.109 1 61.75 93 THR A C 1
ATOM 712 O O . THR A 1 93 ? 2.93 -12.328 -25.406 1 61.75 93 THR A O 1
ATOM 715 N N . ILE A 1 94 ? 0.731 -12.617 -25.656 1 63.25 94 ILE A N 1
ATOM 716 C CA . ILE A 1 94 ? 0.418 -12.516 -24.234 1 63.25 94 ILE A CA 1
ATOM 717 C C . ILE A 1 94 ? 0.692 -13.852 -23.547 1 63.25 94 ILE A C 1
ATOM 719 O O . ILE A 1 94 ? -0.072 -14.805 -23.703 1 63.25 94 ILE A O 1
ATOM 723 N N . THR A 1 95 ? 1.832 -14.039 -23.016 1 74.25 95 THR A N 1
ATOM 724 C CA . THR A 1 95 ? 2.221 -15.172 -22.188 1 74.25 95 THR A CA 1
ATOM 725 C C . THR A 1 95 ? 1.569 -15.094 -20.812 1 74.25 95 THR A C 1
ATOM 727 O O . THR A 1 95 ? 0.939 -14.086 -20.469 1 74.25 95 THR A O 1
ATOM 730 N N . SER A 1 96 ? 1.576 -16.141 -20.109 1 75.94 96 SER A N 1
ATOM 731 C CA . SER A 1 96 ? 1.023 -16.188 -18.766 1 75.94 96 SER A CA 1
ATOM 732 C C . SER A 1 96 ? 1.675 -15.133 -17.875 1 75.94 96 SER A C 1
ATOM 734 O O . SER A 1 96 ? 1.002 -14.508 -17.047 1 75.94 96 SER A O 1
ATOM 736 N N . THR A 1 97 ? 2.908 -14.906 -18.125 1 78.5 97 THR A N 1
ATOM 737 C CA . THR A 1 97 ? 3.646 -13.93 -17.328 1 78.5 97 THR A CA 1
ATOM 738 C C . THR A 1 97 ? 3.182 -12.508 -17.656 1 78.5 97 THR A C 1
ATOM 740 O O . THR A 1 97 ? 3.025 -11.688 -16.75 1 78.5 97 THR A O 1
ATOM 743 N N . ARG A 1 98 ? 2.893 -12.273 -18.906 1 84.81 98 ARG A N 1
ATOM 744 C CA . ARG A 1 98 ? 2.445 -10.953 -19.312 1 84.81 98 ARG A CA 1
ATOM 745 C C . ARG A 1 98 ? 1.021 -10.68 -18.844 1 84.81 98 ARG A C 1
ATOM 747 O O . ARG A 1 98 ? 0.676 -9.539 -18.531 1 84.81 98 ARG A O 1
ATOM 754 N N . LYS A 1 99 ? 0.278 -11.75 -18.859 1 88.06 99 LYS A N 1
ATOM 755 C CA . LYS A 1 99 ? -1.084 -11.602 -18.344 1 88.06 99 LYS A CA 1
ATOM 756 C C . LYS A 1 99 ? -1.083 -11.203 -16.875 1 88.06 99 LYS A C 1
ATOM 758 O O . LYS A 1 99 ? -1.828 -10.305 -16.469 1 88.06 99 LYS A O 1
ATOM 763 N N . ASN A 1 100 ? -0.238 -11.836 -16.125 1 89.94 100 ASN A N 1
ATOM 764 C CA . ASN A 1 100 ? -0.107 -11.492 -14.719 1 89.94 100 ASN A CA 1
ATOM 765 C C . ASN A 1 100 ? 0.393 -10.062 -14.531 1 89.94 100 ASN A C 1
ATOM 767 O O . ASN A 1 100 ? -0.065 -9.352 -13.633 1 89.94 100 ASN A O 1
ATOM 771 N N . LEU A 1 101 ? 1.329 -9.719 -15.367 1 92 101 LEU A N 1
ATOM 772 C CA . LEU A 1 101 ? 1.866 -8.359 -15.328 1 92 101 LEU A CA 1
ATOM 773 C C . LEU A 1 101 ? 0.764 -7.332 -15.562 1 92 101 LEU A C 1
ATOM 775 O O . LEU A 1 101 ? 0.686 -6.324 -14.859 1 92 101 LEU A O 1
ATOM 779 N N . LEU A 1 102 ? -0.12 -7.59 -16.484 1 93.06 102 LEU A N 1
ATOM 780 C CA . LEU A 1 102 ? -1.214 -6.68 -16.797 1 93.06 102 LEU A CA 1
ATOM 781 C C . LEU A 1 102 ? -2.24 -6.637 -15.68 1 93.06 102 LEU A C 1
ATOM 783 O O . LEU A 1 102 ? -2.719 -5.562 -15.305 1 93.06 102 LEU A O 1
ATOM 787 N N . ARG A 1 103 ? -2.529 -7.789 -15.148 1 94.56 103 ARG A N 1
ATOM 788 C CA . ARG A 1 103 ? -3.488 -7.867 -14.055 1 94.56 103 ARG A CA 1
ATOM 789 C C . ARG A 1 103 ? -2.99 -7.102 -12.836 1 94.56 103 ARG A C 1
ATOM 791 O O . ARG A 1 103 ? -3.736 -6.32 -12.234 1 94.56 103 ARG A O 1
ATOM 798 N N . LEU A 1 104 ? -1.772 -7.293 -12.508 1 96.38 104 LEU A N 1
ATOM 799 C CA . LEU A 1 104 ? -1.189 -6.633 -11.344 1 96.38 104 LEU A CA 1
ATOM 800 C C . LEU A 1 104 ? -1.031 -5.137 -11.594 1 96.38 104 LEU A C 1
ATOM 802 O O . LEU A 1 104 ? -1.101 -4.34 -10.656 1 96.38 104 LEU A O 1
ATOM 806 N N . SER A 1 105 ? -0.851 -4.77 -12.867 1 97.19 105 SER A N 1
ATOM 807 C CA . SER A 1 105 ? -0.792 -3.355 -13.219 1 97.19 105 SER A CA 1
ATOM 808 C C . SER A 1 105 ? -2.105 -2.65 -12.898 1 97.19 105 SER A C 1
ATOM 810 O O . SER A 1 105 ? -2.111 -1.464 -12.562 1 97.19 105 SER A O 1
ATOM 812 N N . VAL A 1 106 ? -3.172 -3.379 -12.977 1 96.88 106 VAL A N 1
ATOM 813 C CA . VAL A 1 106 ? -4.48 -2.814 -12.672 1 96.88 106 VAL A CA 1
ATOM 814 C C . VAL A 1 106 ? -4.527 -2.389 -11.203 1 96.88 106 VAL A C 1
ATOM 816 O O . VAL A 1 106 ? -5.145 -1.378 -10.859 1 96.88 106 VAL A O 1
ATOM 819 N N . ILE A 1 107 ? -3.842 -3.09 -10.312 1 97.06 107 ILE A N 1
ATOM 820 C CA . ILE A 1 107 ? -3.791 -2.758 -8.891 1 97.06 107 ILE A CA 1
ATOM 821 C C . ILE A 1 107 ? -3.105 -1.407 -8.703 1 97.06 107 ILE A C 1
ATOM 823 O O . ILE A 1 107 ? -3.648 -0.515 -8.047 1 97.06 107 ILE A O 1
ATOM 827 N N . VAL A 1 108 ? -1.964 -1.248 -9.32 1 97.12 108 VAL A N 1
ATOM 828 C CA . VAL A 1 108 ? -1.177 -0.027 -9.188 1 97.12 108 VAL A CA 1
ATOM 829 C C . VAL A 1 108 ? -1.933 1.146 -9.805 1 97.12 108 VAL A C 1
ATOM 831 O O . VAL A 1 108 ? -2.014 2.225 -9.211 1 97.12 108 VAL A O 1
ATOM 834 N N . LEU A 1 109 ? -2.527 0.897 -10.93 1 95.81 109 LEU A N 1
ATOM 835 C CA . LEU A 1 109 ? -3.252 1.952 -11.633 1 95.81 109 LEU A CA 1
ATOM 836 C C . LEU A 1 109 ? -4.473 2.393 -10.828 1 95.81 109 LEU A C 1
ATOM 838 O O . LEU A 1 109 ? -4.797 3.582 -10.789 1 95.81 109 LEU A O 1
ATOM 842 N N . SER A 1 110 ? -5.117 1.428 -10.242 1 94.69 110 SER A N 1
ATOM 843 C CA . SER A 1 110 ? -6.273 1.763 -9.422 1 94.69 110 SER A CA 1
ATOM 844 C C . SER A 1 110 ? -5.887 2.693 -8.273 1 94.69 110 SER A C 1
ATOM 846 O O . SER A 1 110 ? -6.625 3.621 -7.945 1 94.69 110 SER A O 1
ATOM 848 N N . ILE A 1 111 ? -4.754 2.492 -7.68 1 94.25 111 ILE A N 1
ATOM 849 C CA . ILE A 1 111 ? -4.266 3.316 -6.578 1 94.25 111 ILE A CA 1
ATOM 850 C C . ILE A 1 111 ? -4.004 4.738 -7.078 1 94.25 111 ILE A C 1
ATOM 852 O O . ILE A 1 111 ? -4.414 5.711 -6.438 1 94.25 111 ILE A O 1
ATOM 856 N N . TYR A 1 112 ? -3.416 4.867 -8.242 1 93.62 112 TYR A N 1
ATOM 857 C CA . TYR A 1 112 ? -3.094 6.184 -8.781 1 93.62 112 TYR A CA 1
ATOM 858 C C . TYR A 1 112 ? -4.355 6.914 -9.227 1 93.62 112 TYR A C 1
ATOM 860 O O . TYR A 1 112 ? -4.465 8.133 -9.07 1 93.62 112 TYR A O 1
ATOM 868 N N . VAL A 1 113 ? -5.27 6.203 -9.75 1 92.38 113 VAL A N 1
ATOM 869 C CA . VAL A 1 113 ? -6.535 6.812 -10.148 1 92.38 113 VAL A CA 1
ATOM 870 C C . VAL A 1 113 ? -7.25 7.359 -8.914 1 92.38 113 VAL A C 1
ATOM 872 O O . VAL A 1 113 ? -7.742 8.492 -8.922 1 92.38 113 VAL A O 1
ATOM 875 N N . LEU A 1 114 ? -7.242 6.617 -7.898 1 90.62 114 LEU A N 1
ATOM 876 C CA . LEU A 1 114 ? -7.898 7.062 -6.676 1 90.62 114 LEU A CA 1
ATOM 877 C C . LEU A 1 114 ? -7.172 8.258 -6.074 1 90.62 114 LEU A C 1
ATOM 879 O O . LEU A 1 114 ? -7.805 9.18 -5.551 1 90.62 114 LEU A O 1
ATOM 883 N N . TYR A 1 115 ? -5.922 8.25 -6.141 1 91.38 115 TYR A N 1
ATOM 884 C CA . TYR A 1 115 ? -5.125 9.375 -5.66 1 91.38 115 TYR A CA 1
ATOM 885 C C . TYR A 1 115 ? -5.508 10.656 -6.391 1 91.38 115 TYR A C 1
ATOM 887 O O . TYR A 1 115 ? -5.738 11.688 -5.762 1 91.38 115 TYR A O 1
ATOM 895 N N . PHE A 1 116 ? -5.66 10.562 -7.633 1 89.62 116 PHE A N 1
ATOM 896 C CA . PHE A 1 116 ? -5.93 11.75 -8.43 1 89.62 116 PHE A CA 1
ATOM 897 C C . PHE A 1 116 ? -7.383 12.188 -8.281 1 89.62 116 PHE A C 1
ATOM 899 O O . PHE A 1 116 ? -7.684 13.383 -8.312 1 89.62 116 PHE A O 1
ATOM 906 N N . VAL A 1 117 ? -8.219 11.258 -8.141 1 85.38 117 VAL A N 1
ATOM 907 C CA . VAL A 1 117 ? -9.609 11.602 -7.887 1 85.38 117 VAL A CA 1
ATOM 908 C C . VAL A 1 117 ? -9.719 12.375 -6.57 1 85.38 117 VAL A C 1
ATOM 910 O O . VAL A 1 117 ? -10.398 13.406 -6.504 1 85.38 117 VAL A O 1
ATOM 913 N N . GLU A 1 118 ? -9.055 11.883 -5.602 1 82.31 118 GLU A N 1
ATOM 914 C CA . GLU A 1 118 ? -9.078 12.555 -4.305 1 82.31 118 GLU A CA 1
ATOM 915 C C . GLU A 1 118 ? -8.398 13.922 -4.379 1 82.31 118 GLU A C 1
ATOM 917 O O . GLU A 1 118 ? -8.859 14.883 -3.76 1 82.31 118 GLU A O 1
ATOM 922 N N . PHE A 1 119 ? -7.344 13.93 -5.039 1 80.25 119 PHE A N 1
ATOM 923 C CA . PHE A 1 119 ? -6.605 15.172 -5.223 1 80.25 119 PHE A CA 1
ATOM 924 C C . PHE A 1 119 ? -7.484 16.219 -5.891 1 80.25 119 PHE A C 1
ATOM 926 O O . PHE A 1 119 ? -7.523 17.375 -5.449 1 80.25 119 PHE A O 1
ATOM 933 N N . PHE A 1 120 ? -8.203 15.82 -6.82 1 78.25 120 PHE A N 1
ATOM 934 C CA . PHE A 1 120 ? -9.062 16.75 -7.551 1 78.25 120 PHE A CA 1
ATOM 935 C C . PHE A 1 120 ? -10.266 17.156 -6.703 1 78.25 120 PHE A C 1
ATOM 937 O O . PHE A 1 120 ? -10.672 18.312 -6.727 1 78.25 120 PHE A O 1
ATOM 944 N N . MET A 1 121 ? -10.742 16.312 -5.957 1 74.75 121 MET A N 1
ATOM 945 C CA . MET A 1 121 ? -11.883 16.609 -5.105 1 74.75 121 MET A CA 1
ATOM 946 C C . MET A 1 121 ? -11.492 17.547 -3.967 1 74.75 121 MET A C 1
ATOM 948 O O . MET A 1 121 ? -12.258 18.422 -3.59 1 74.75 121 MET A O 1
ATOM 952 N N . PHE A 1 122 ? -10.32 17.375 -3.393 1 68.56 122 PHE A N 1
ATOM 953 C CA . PHE A 1 122 ? -9.852 18.203 -2.293 1 68.56 122 PHE A CA 1
ATOM 954 C C . PHE A 1 122 ? -9.477 19.594 -2.789 1 68.56 122 PHE A C 1
ATOM 956 O O . PHE A 1 122 ? -9.734 20.594 -2.109 1 68.56 122 PHE A O 1
ATOM 963 N N . TYR A 1 123 ? -8.82 19.641 -3.869 1 62.03 123 TYR A N 1
ATOM 964 C CA . TYR A 1 123 ? -8.438 20.938 -4.422 1 62.03 123 TYR A CA 1
ATOM 965 C C . TYR A 1 123 ? -9.664 21.781 -4.734 1 62.03 123 TYR A C 1
ATOM 967 O O . TYR A 1 123 ? -9.68 22.984 -4.492 1 62.03 123 TYR A O 1
ATOM 975 N N . ARG A 1 124 ? -10.602 21.156 -5.168 1 58.44 124 ARG A N 1
ATOM 976 C CA . ARG A 1 124 ? -11.828 21.906 -5.457 1 58.44 124 ARG A CA 1
ATOM 977 C C . ARG A 1 124 ? -12.477 22.406 -4.172 1 58.44 124 ARG A C 1
ATOM 979 O O . ARG A 1 124 ? -13.07 23.484 -4.148 1 58.44 124 ARG A O 1
ATOM 986 N N . LYS A 1 125 ? -12.234 21.641 -3.145 1 56.25 125 LYS A N 1
ATOM 987 C CA . LYS A 1 125 ? -12.758 22.062 -1.848 1 56.25 125 LYS A CA 1
ATOM 988 C C . LYS A 1 125 ? -12.109 23.359 -1.383 1 56.25 125 LYS A C 1
ATOM 990 O O . LYS A 1 125 ? -12.789 24.266 -0.895 1 56.25 125 LYS A O 1
ATOM 995 N N . ILE A 1 126 ? -10.781 23.391 -1.524 1 50.53 126 ILE A N 1
ATOM 996 C CA . ILE A 1 126 ? -10.031 24.547 -1.059 1 50.53 126 ILE A CA 1
ATOM 997 C C . ILE A 1 126 ? -10.359 25.75 -1.936 1 50.53 126 ILE A C 1
ATOM 999 O O . ILE A 1 126 ? -10.531 26.875 -1.433 1 50.53 126 ILE A O 1
ATOM 1003 N N . HIS A 1 127 ? -10.445 25.5 -3.248 1 48.84 127 HIS A N 1
ATOM 1004 C CA . HIS A 1 127 ? -10.672 26.625 -4.137 1 48.84 127 HIS A CA 1
ATOM 1005 C C . HIS A 1 127 ? -12.133 27.078 -4.094 1 48.84 127 HIS A C 1
ATOM 1007 O O . HIS A 1 127 ? -12.438 28.25 -4.375 1 48.84 127 HIS A O 1
ATOM 1013 N N . LEU A 1 128 ? -12.977 26.219 -3.881 1 45.66 128 LEU A N 1
ATOM 1014 C CA . LEU A 1 128 ? -14.336 26.703 -3.697 1 45.66 128 LEU A CA 1
ATOM 1015 C C . LEU A 1 128 ? -14.422 27.625 -2.477 1 45.66 128 LEU A C 1
ATOM 1017 O O . LEU A 1 128 ? -15.25 28.531 -2.436 1 45.66 128 LEU A O 1
ATOM 1021 N N . HIS A 1 129 ? -13.469 27.422 -1.554 1 45.12 129 HIS A N 1
ATOM 1022 C CA . HIS A 1 129 ? -13.438 28.328 -0.413 1 45.12 129 HIS A CA 1
ATOM 1023 C C . HIS A 1 129 ? -12.852 29.688 -0.803 1 45.12 129 HIS A C 1
ATOM 1025 O O . HIS A 1 129 ? -13.289 30.719 -0.298 1 45.12 129 HIS A O 1
ATOM 1031 N N . TYR A 1 130 ? -11.844 29.688 -1.594 1 39.94 130 TYR A N 1
ATOM 1032 C CA . TYR A 1 130 ? -11.18 30.938 -1.887 1 39.94 130 TYR A CA 1
ATOM 1033 C C . TYR A 1 130 ? -11.977 31.766 -2.889 1 39.94 130 TYR A C 1
ATOM 1035 O O . TYR A 1 130 ? -11.891 33 -2.908 1 39.94 130 TYR A O 1
ATOM 1043 N N . CYS A 1 131 ? -12.57 31.156 -3.801 1 37.19 131 CYS A N 1
ATOM 1044 C CA . CYS A 1 131 ? -13.234 31.984 -4.797 1 37.19 131 CYS A CA 1
ATOM 1045 C C . CYS A 1 131 ? -14.523 32.562 -4.246 1 37.19 131 CYS A C 1
ATOM 1047 O O . CYS A 1 131 ? -15.352 33.094 -5.004 1 37.19 131 CYS A O 1
ATOM 1049 N N . SER A 1 132 ? -14.773 32.344 -2.969 1 35.22 132 SER A N 1
ATOM 1050 C CA . SER A 1 132 ? -15.891 33.188 -2.582 1 35.22 132 SER A CA 1
ATOM 1051 C C . SER A 1 132 ? -15.531 34.688 -2.709 1 35.22 132 SER A C 1
ATOM 1053 O O . SER A 1 132 ? -14.641 35.156 -2.018 1 35.22 132 SER A O 1
ATOM 1055 N N . PRO A 1 133 ? -15.656 35.188 -3.861 1 33.5 133 PRO A N 1
ATOM 1056 C CA . PRO A 1 133 ? -15.484 36.625 -3.973 1 33.5 133 PRO A CA 1
ATOM 1057 C C . PRO A 1 133 ? -16.094 37.375 -2.795 1 33.5 133 PRO A C 1
ATOM 1059 O O . PRO A 1 133 ? -17.203 37.062 -2.365 1 33.5 133 PRO A O 1
ATOM 1062 N N . SER A 1 134 ? -15.336 37.75 -1.816 1 34.53 134 SER A N 1
ATOM 1063 C CA . SER A 1 134 ? -15.797 38.844 -0.991 1 34.53 134 SER A CA 1
ATOM 1064 C C . SER A 1 134 ? -16.531 39.906 -1.826 1 34.53 134 SER A C 1
ATOM 1066 O O . SER A 1 134 ? -15.914 40.656 -2.57 1 34.53 134 SER A O 1
ATOM 1068 N N . THR A 1 135 ? -17.578 39.562 -2.533 1 33.03 135 THR A N 1
ATOM 1069 C CA . THR A 1 135 ? -18.406 40.656 -3.006 1 33.03 135 THR A CA 1
ATOM 1070 C C . THR A 1 135 ? -18.719 41.625 -1.866 1 33.03 135 THR A C 1
ATOM 1072 O O . THR A 1 135 ? -19.625 41.375 -1.068 1 33.03 135 THR A O 1
ATOM 1075 N N . LYS A 1 136 ? -17.688 42.094 -1.117 1 35.19 136 LYS A N 1
ATOM 1076 C CA . LYS A 1 136 ? -17.922 43.344 -0.401 1 35.19 136 LYS A CA 1
ATOM 1077 C C . LYS A 1 136 ? -18.625 44.344 -1.296 1 35.19 136 LYS A C 1
ATOM 1079 O O . LYS A 1 136 ? -18.016 44.906 -2.203 1 35.19 136 LYS A O 1
ATOM 1084 N N . SER A 1 137 ? -19.859 44.062 -1.766 1 31.69 137 SER A N 1
ATOM 1085 C CA . SER A 1 137 ? -20.594 45.25 -2.248 1 31.69 137 SER A CA 1
ATOM 1086 C C . SER A 1 137 ? -20.562 46.375 -1.221 1 31.69 137 SER A C 1
ATOM 1088 O O . SER A 1 137 ? -20.812 46.125 -0.034 1 31.69 137 SER A O 1
ATOM 1090 N N . PRO A 1 138 ? -19.781 47.375 -1.366 1 33.28 138 PRO A N 1
ATOM 1091 C CA . PRO A 1 138 ? -19.891 48.594 -0.562 1 33.28 138 PRO A CA 1
ATOM 1092 C C . PRO A 1 138 ? -21.344 48.969 -0.252 1 33.28 138 PRO A C 1
ATOM 1094 O O . PRO A 1 138 ? -22.141 49.188 -1.169 1 33.28 138 PRO A O 1
ATOM 1097 N N . VAL A 1 139 ? -21.969 48.219 0.665 1 30.91 139 VAL A N 1
ATOM 1098 C CA . VAL A 1 139 ? -23.281 48.656 1.092 1 30.91 139 VAL A CA 1
ATOM 1099 C C . VAL A 1 139 ? -23.266 50.156 1.354 1 30.91 139 VAL A C 1
ATOM 1101 O O . VAL A 1 139 ? -22.531 50.625 2.223 1 30.91 139 VAL A O 1
ATOM 1104 N N . LYS A 1 140 ? -23.453 50.938 0.309 1 30.78 140 LYS A N 1
ATOM 1105 C CA . LYS A 1 140 ? -23.844 52.344 0.432 1 30.78 140 LYS A CA 1
ATOM 1106 C C . LYS A 1 140 ? -24.906 52.531 1.511 1 30.78 140 LYS A C 1
ATOM 1108 O O . LYS A 1 140 ? -25.922 51.812 1.516 1 30.78 140 LYS A O 1
ATOM 1113 N N . SER A 1 141 ? -24.438 52.875 2.734 1 27.05 141 SER A N 1
ATOM 1114 C CA . SER A 1 141 ? -25.266 53.312 3.852 1 27.05 141 SER A CA 1
ATOM 1115 C C . SER A 1 141 ? -26.469 54.094 3.365 1 27.05 141 SER A C 1
ATOM 1117 O O . SER A 1 141 ? -26.312 55.156 2.734 1 27.05 141 SER A O 1
ATOM 1119 N N . PRO A 1 142 ? -27.5 53.375 2.961 1 24.16 142 PRO A N 1
ATOM 1120 C CA . PRO A 1 142 ? -28.625 54.25 2.596 1 24.16 142 PRO A CA 1
ATOM 1121 C C . PRO A 1 142 ? -29 55.25 3.703 1 24.16 142 PRO A C 1
ATOM 1123 O O . PRO A 1 142 ? -28.922 54.906 4.887 1 24.16 142 PRO A O 1
ATOM 1126 N N . SER A 1 143 ? -28.703 56.5 3.461 1 24.69 143 SER A N 1
ATOM 1127 C CA . SER A 1 143 ? -29.062 57.656 4.277 1 24.69 143 SER A CA 1
ATOM 1128 C C . SER A 1 143 ? -30.531 57.625 4.699 1 24.69 143 SER A C 1
ATOM 1130 O O . SER A 1 143 ? -31.031 58.562 5.32 1 24.69 143 SER A O 1
ATOM 1132 N N . GLY A 1 144 ? -31.297 56.531 4.121 1 18.19 144 GLY A N 1
ATOM 1133 C CA . GLY A 1 144 ? -32.594 57.156 3.994 1 18.19 144 GLY A CA 1
ATOM 1134 C C . GLY A 1 144 ? -33.25 57.469 5.332 1 18.19 144 GLY A C 1
ATOM 1135 O O . GLY A 1 144 ? -33.875 58.531 5.492 1 18.19 144 GLY A O 1
ATOM 1136 N N . ILE A 1 145 ? -33.688 56.406 6.062 1 19.36 145 ILE A N 1
ATOM 1137 C CA . ILE A 1 145 ? -35.125 56.406 6.379 1 19.36 145 ILE A CA 1
ATOM 1138 C C . ILE A 1 145 ? -35.375 57.406 7.496 1 19.36 145 ILE A C 1
ATOM 1140 O O . ILE A 1 145 ? -34.625 57.5 8.469 1 19.36 145 ILE A O 1
ATOM 1144 N N . GLN A 1 146 ? -36.562 58 7.281 1 18.05 146 GLN A N 1
ATOM 1145 C CA . GLN A 1 146 ? -37.375 59.094 7.797 1 18.05 146 GLN A CA 1
ATOM 1146 C C . GLN A 1 146 ? -37.719 58.875 9.266 1 18.05 146 GLN A C 1
ATOM 1148 O O . GLN A 1 146 ? -37.531 59.781 10.094 1 18.05 146 GLN A O 1
ATOM 1153 N N . SER A 1 147 ? -38.844 57.969 9.359 1 17.33 147 SER A N 1
ATOM 1154 C CA . SER A 1 147 ? -40 58.594 9.977 1 17.33 147 SER A CA 1
ATOM 1155 C C . SER A 1 147 ? -39.844 58.688 11.492 1 17.33 147 SER A C 1
ATOM 1157 O O . SER A 1 147 ? -38.938 58.094 12.062 1 17.33 147 SER A O 1
ATOM 1159 N N . SER A 1 148 ? -41.062 58.25 12.109 1 17.38 148 SER A N 1
ATOM 1160 C CA . SER A 1 148 ? -42.031 58.969 12.906 1 17.38 148 SER A CA 1
ATOM 1161 C C . SER A 1 148 ? -41.75 58.812 14.398 1 17.38 148 SER A C 1
ATOM 1163 O O . SER A 1 148 ? -41.656 59.812 15.125 1 17.38 148 SER A O 1
ATOM 1165 N N . HIS A 1 149 ? -42.781 58 14.984 1 17 149 HIS A N 1
ATOM 1166 C CA . HIS A 1 149 ? -43.688 58.562 15.977 1 17 149 HIS A CA 1
ATOM 1167 C C . HIS A 1 149 ? -43.125 58.438 17.391 1 17 149 HIS A C 1
ATOM 1169 O O . HIS A 1 149 ? -42.188 57.656 17.609 1 17 149 HIS A O 1
ATOM 1175 N N . SER A 1 150 ? -44.156 58.281 18.312 1 16.98 150 SER A N 1
ATOM 1176 C CA . SER A 1 150 ? -44.562 59.062 19.484 1 16.98 150 SER A CA 1
ATOM 1177 C C . SER A 1 150 ? -43.938 58.531 20.75 1 16.98 150 SER A C 1
ATOM 1179 O O . SER A 1 150 ? -43.281 59.25 21.5 1 16.98 150 SER A O 1
ATOM 1181 N N . ASN A 1 151 ? -44.812 57.688 21.469 1 16.58 151 ASN A N 1
ATOM 1182 C CA . ASN A 1 151 ? -45.281 58.188 22.75 1 16.58 151 ASN A CA 1
ATOM 1183 C C . ASN A 1 151 ? -44.375 57.719 23.891 1 16.58 151 ASN A C 1
ATOM 1185 O O . ASN A 1 151 ? -43.5 56.875 23.703 1 16.58 151 ASN A O 1
ATOM 1189 N N . SER A 1 152 ? -45.094 56.969 24.906 1 16.73 152 SER A N 1
ATOM 1190 C CA . SER A 1 152 ? -45.312 57.469 26.266 1 16.73 152 SER A CA 1
ATOM 1191 C C . SER A 1 152 ? -44.25 56.938 27.219 1 16.73 152 SER A C 1
ATOM 1193 O O . SER A 1 152 ? -43.625 57.719 27.953 1 16.73 152 SER A O 1
ATOM 1195 N N . SER A 1 153 ? -44.594 55.75 27.859 1 18.56 153 SER A N 1
ATOM 1196 C CA . SER A 1 153 ? -44.844 55.812 29.297 1 18.56 153 SER A CA 1
ATOM 1197 C C . SER A 1 153 ? -43.562 55.562 30.078 1 18.56 153 SER A C 1
ATOM 1199 O O . SER A 1 153 ? -42.594 55 29.562 1 18.56 153 SER A O 1
ATOM 1201 N N . GLY A 1 154 ? -43.719 55.688 31.438 1 16.95 154 GLY A N 1
ATOM 1202 C CA . GLY A 1 154 ? -43 56.219 32.562 1 16.95 154 GLY A CA 1
ATOM 1203 C C . GLY A 1 154 ? -41.938 55.281 33.125 1 16.95 154 GLY A C 1
ATOM 1204 O O . GLY A 1 154 ? -40.781 55.656 33.344 1 16.95 154 GLY A O 1
ATOM 1205 N N . ILE A 1 155 ? -42.406 54.125 33.781 1 20.16 155 ILE A N 1
ATOM 1206 C CA . ILE A 1 155 ? -42.062 54.125 35.188 1 20.16 155 ILE A CA 1
ATOM 1207 C C . ILE A 1 155 ? -40.625 53.594 35.375 1 20.16 155 ILE A C 1
ATOM 1209 O O . ILE A 1 155 ? -40.156 52.812 34.562 1 20.16 155 ILE A O 1
ATOM 1213 N N . GLU A 1 156 ? -40.125 53.688 36.656 1 17.86 156 GLU A N 1
ATOM 1214 C CA . GLU A 1 156 ? -38.938 54.062 37.406 1 17.86 156 GLU A CA 1
ATOM 1215 C C . GLU A 1 156 ? -38.062 52.844 37.656 1 17.86 156 GLU A C 1
ATOM 1217 O O . GLU A 1 156 ? -36.844 52.938 37.531 1 17.86 156 GLU A O 1
ATOM 1222 N N . ASP A 1 157 ? -38.531 51.625 38.125 1 20.83 157 ASP A N 1
ATOM 1223 C CA . ASP A 1 157 ? -37.938 51.281 39.406 1 20.83 157 ASP A CA 1
ATOM 1224 C C . ASP A 1 157 ? -36.562 50.688 39.25 1 20.83 157 ASP A C 1
ATOM 1226 O O . ASP A 1 157 ? -36.281 50.062 38.219 1 20.83 157 ASP A O 1
ATOM 1230 N N . ASN A 1 158 ? -35.656 50.812 40.312 1 18.91 158 ASN A N 1
ATOM 1231 C CA . ASN A 1 158 ? -34.25 50.969 40.656 1 18.91 158 ASN A CA 1
ATOM 1232 C C . ASN A 1 158 ? -33.531 49.625 40.719 1 18.91 158 ASN A C 1
ATOM 1234 O O . ASN A 1 158 ? -32.312 49.531 40.688 1 18.91 158 ASN A O 1
ATOM 1238 N N . ASN A 1 159 ? -34.125 48.531 41.25 1 22.7 159 ASN A N 1
ATOM 1239 C CA . ASN A 1 159 ? -33.312 47.844 42.281 1 22.7 159 ASN A CA 1
ATOM 1240 C C . ASN A 1 159 ? -32.156 47.062 41.656 1 22.7 159 ASN A C 1
ATOM 1242 O O . ASN A 1 159 ? -32.375 46.281 40.75 1 22.7 159 ASN A O 1
ATOM 1246 N N . ASN A 1 160 ? -30.891 47.438 41.969 1 20.61 160 ASN A N 1
ATOM 1247 C CA . ASN A 1 160 ? -29.531 47.25 41.469 1 20.61 160 ASN A CA 1
ATOM 1248 C C . ASN A 1 160 ? -28.984 45.875 41.812 1 20.61 160 ASN A C 1
ATOM 1250 O O . ASN A 1 160 ? -27.781 45.656 41.75 1 20.61 160 ASN A O 1
ATOM 1254 N N . GLY A 1 161 ? -29.703 44.812 42.25 1 21.77 161 GLY A N 1
ATOM 1255 C CA . GLY A 1 161 ? -28.938 43.781 42.938 1 21.77 161 GLY A CA 1
ATOM 1256 C C . GLY A 1 161 ? -27.797 43.219 42.094 1 21.77 161 GLY A C 1
ATOM 1257 O O . GLY A 1 161 ? -27.969 42.938 40.906 1 21.77 161 GLY A O 1
ATOM 1258 N N . GLU A 1 162 ? -26.516 43.438 42.469 1 22.72 162 GLU A N 1
ATOM 1259 C CA . GLU A 1 162 ? -25.156 43.281 41.938 1 22.72 162 GLU A CA 1
ATOM 1260 C C . GLU A 1 162 ? -24.781 41.812 41.812 1 22.72 162 GLU A C 1
ATOM 1262 O O . GLU A 1 162 ? -24.203 41.219 42.719 1 22.72 162 GLU A O 1
ATOM 1267 N N . SER A 1 163 ? -25.609 40.844 41.594 1 23.55 163 SER A N 1
ATOM 1268 C CA . SER A 1 163 ? -25.078 39.5 41.812 1 23.55 163 SER A CA 1
ATOM 1269 C C . SER A 1 163 ? -23.812 39.281 40.969 1 23.55 163 SER A C 1
ATOM 1271 O O . SER A 1 163 ? -23.703 39.781 39.844 1 23.55 163 SER A O 1
ATOM 1273 N N . LYS A 1 164 ? -22.688 38.75 41.625 1 27.12 164 LYS A N 1
ATOM 1274 C CA . LYS A 1 164 ? -21.297 38.406 41.406 1 27.12 164 LYS A CA 1
ATOM 1275 C C . LYS A 1 164 ? -21.141 37.406 40.281 1 27.12 164 LYS A C 1
ATOM 1277 O O . LYS A 1 164 ? -21.672 36.281 40.344 1 27.12 164 LYS A O 1
ATOM 1282 N N . GLU A 1 165 ? -20.828 37.844 39.031 1 23.88 165 GLU A N 1
ATOM 1283 C CA . GLU A 1 165 ? -20.625 37.031 37.812 1 23.88 165 GLU A CA 1
ATOM 1284 C C . GLU A 1 165 ? -19.375 36.188 37.906 1 23.88 165 GLU A C 1
ATOM 1286 O O . GLU A 1 165 ? -18.281 36.688 38.156 1 23.88 165 GLU A O 1
ATOM 1291 N N . LYS A 1 166 ? -19.516 35 38.5 1 28.95 166 LYS A N 1
ATOM 1292 C CA . LYS A 1 166 ? -18.469 33.969 38.531 1 28.95 166 LYS A CA 1
ATOM 1293 C C . LYS A 1 166 ? -17.734 33.875 37.219 1 28.95 166 LYS A C 1
ATOM 1295 O O . LYS A 1 166 ? -18.359 33.875 36.156 1 28.95 166 LYS A O 1
ATOM 1300 N N . PRO A 1 167 ? -16.391 34.188 37.188 1 25.95 167 PRO A N 1
ATOM 1301 C CA . PRO A 1 167 ? -15.547 34.156 36 1 25.95 167 PRO A CA 1
ATOM 1302 C C . PRO A 1 167 ? -15.484 32.781 35.344 1 25.95 167 PRO A C 1
ATOM 1304 O O . PRO A 1 167 ? -15.312 31.781 36.031 1 25.95 167 PRO A O 1
ATOM 1307 N N . ARG A 1 168 ? -16.25 32.531 34.312 1 24.78 168 ARG A N 1
ATOM 1308 C CA . ARG A 1 168 ? -16.281 31.344 33.469 1 24.78 168 ARG A CA 1
ATOM 1309 C C . ARG A 1 168 ? -14.883 31.016 32.938 1 24.78 168 ARG A C 1
ATOM 1311 O O . ARG A 1 168 ? -14.242 31.828 32.281 1 24.78 168 ARG A O 1
ATOM 1318 N N . GLU A 1 169 ? -14.07 30.312 33.75 1 25.55 169 GLU A N 1
ATOM 1319 C CA . GLU A 1 169 ? -12.781 29.781 33.281 1 25.55 169 GLU A CA 1
ATOM 1320 C C . GLU A 1 169 ? -12.898 29.125 31.922 1 25.55 169 GLU A C 1
ATOM 1322 O O . GLU A 1 169 ? -13.539 28.078 31.781 1 25.55 169 GLU A O 1
ATOM 1327 N N . GLU A 1 170 ? -13 29.828 30.812 1 25.45 170 GLU A N 1
ATOM 1328 C CA . GLU A 1 170 ? -13.164 29.453 29.406 1 25.45 170 GLU A CA 1
ATOM 1329 C C . GLU A 1 170 ? -11.961 28.656 28.906 1 25.45 170 GLU A C 1
ATOM 1331 O O . GLU A 1 170 ? -11.008 29.219 28.375 1 25.45 170 GLU A O 1
ATOM 1336 N N . GLY A 1 171 ? -11.328 27.875 29.734 1 24.09 171 GLY A N 1
ATOM 1337 C CA . GLY A 1 171 ? -10.133 27.25 29.188 1 24.09 171 GLY A CA 1
ATOM 1338 C C . GLY A 1 171 ? -10.391 26.547 27.875 1 24.09 171 GLY A C 1
ATOM 1339 O O . GLY A 1 171 ? -9.586 25.703 27.438 1 24.09 171 GLY A O 1
ATOM 1340 N N . GLY A 1 172 ? -11.508 26.609 27.359 1 22.83 172 GLY A N 1
ATOM 1341 C CA . GLY A 1 172 ? -11.883 25.719 26.266 1 22.83 172 GLY A CA 1
ATOM 1342 C C . GLY A 1 172 ? -10.922 25.766 25.094 1 22.83 172 GLY A C 1
ATOM 1343 O O . GLY A 1 172 ? -10.18 26.734 24.938 1 22.83 172 GLY A O 1
ATOM 1344 N N . HIS A 1 173 ? -10.211 24.594 24.828 1 25.03 173 HIS A N 1
ATOM 1345 C CA . HIS A 1 173 ? -9.547 24.344 23.562 1 25.03 173 HIS A CA 1
ATOM 1346 C C . HIS A 1 173 ? -10.219 25.109 22.422 1 25.03 173 HIS A C 1
ATOM 1348 O O . HIS A 1 173 ? -11.406 24.891 22.156 1 25.03 173 HIS A O 1
ATOM 1354 N N . GLU A 1 174 ? -9.914 26.312 22.344 1 23.94 174 GLU A N 1
ATOM 1355 C CA . GLU A 1 174 ? -10.367 27.156 21.234 1 23.94 174 GLU A CA 1
ATOM 1356 C C . GLU A 1 174 ? -10.203 26.453 19.891 1 23.94 174 GLU A C 1
ATOM 1358 O O . GLU A 1 174 ? -9.086 26.203 19.453 1 23.94 174 GLU A O 1
ATOM 1363 N N . LEU A 1 175 ? -10.93 25.312 19.672 1 24.17 175 LEU A N 1
ATOM 1364 C CA . LEU A 1 175 ? -11.219 24.922 18.297 1 24.17 175 LEU A CA 1
ATOM 1365 C C . LEU A 1 175 ? -11.266 26.141 17.391 1 24.17 175 LEU A C 1
ATOM 1367 O O . LEU A 1 175 ? -11.945 27.125 17.688 1 24.17 175 LEU A O 1
ATOM 1371 N N . ILE A 1 176 ? -10.062 26.453 16.781 1 25.77 176 ILE A N 1
ATOM 1372 C CA . ILE A 1 176 ? -10.195 27.406 15.688 1 25.77 176 ILE A CA 1
ATOM 1373 C C . ILE A 1 176 ? -11.602 27.312 15.094 1 25.77 176 ILE A C 1
ATOM 1375 O O . ILE A 1 176 ? -11.961 26.297 14.5 1 25.77 176 ILE A O 1
ATOM 1379 N N . HIS A 1 177 ? -12.547 27.719 15.797 1 25.92 177 HIS A N 1
ATOM 1380 C CA . HIS A 1 177 ? -13.852 28.109 15.266 1 25.92 177 HIS A CA 1
ATOM 1381 C C . HIS A 1 177 ? -13.703 28.844 13.938 1 25.92 177 HIS A C 1
ATOM 1383 O O . HIS A 1 177 ? -13.344 30.016 13.898 1 25.92 177 HIS A O 1
ATOM 1389 N N . LEU A 1 178 ? -13.055 28.172 12.922 1 27.33 178 LEU A N 1
ATOM 1390 C CA . LEU A 1 178 ? -13.375 28.734 11.617 1 27.33 178 LEU A CA 1
ATOM 1391 C C . LEU A 1 178 ? -14.82 29.234 11.586 1 27.33 178 LEU A C 1
ATOM 1393 O O . LEU A 1 178 ? -15.75 28.484 11.883 1 27.33 178 LEU A O 1
ATOM 1397 N N . ARG A 1 179 ? -14.969 30.391 12.023 1 28.95 179 ARG A N 1
ATOM 1398 C CA . ARG A 1 179 ? -16.219 31.125 11.844 1 28.95 179 ARG A CA 1
ATOM 1399 C C . ARG A 1 179 ? -16.938 30.672 10.578 1 28.95 179 ARG A C 1
ATOM 1401 O O . ARG A 1 179 ? -16.406 30.797 9.469 1 28.95 179 ARG A O 1
ATOM 1408 N N . GLU A 1 180 ? -17.703 29.578 10.641 1 33.12 180 GLU A N 1
ATOM 1409 C CA . GLU A 1 180 ? -18.797 29.25 9.727 1 33.12 180 GLU A CA 1
ATOM 1410 C C . GLU A 1 180 ? -19.516 30.516 9.25 1 33.12 180 GLU A C 1
ATOM 1412 O O . GLU A 1 180 ? -20.406 31.016 9.938 1 33.12 180 GLU A O 1
ATOM 1417 N N . GLU A 1 181 ? -18.812 31.531 8.922 1 33.41 181 GLU A N 1
ATOM 1418 C CA . GLU A 1 181 ? -19.734 32.438 8.258 1 33.41 181 GLU A CA 1
ATOM 1419 C C . GLU A 1 181 ? -20.672 31.719 7.305 1 33.41 181 GLU A C 1
ATOM 1421 O O . GLU A 1 181 ? -20.25 30.797 6.594 1 33.41 181 GLU A O 1
ATOM 1426 N N . GLU A 1 182 ? -21.969 31.578 7.625 1 36.16 182 GLU A N 1
ATOM 1427 C CA . GLU A 1 182 ? -23.219 31.219 6.938 1 36.16 182 GLU A CA 1
ATOM 1428 C C . GLU A 1 182 ? -23.141 31.578 5.457 1 36.16 182 GLU A C 1
ATOM 1430 O O . GLU A 1 182 ? -24.047 32.219 4.926 1 36.16 182 GLU 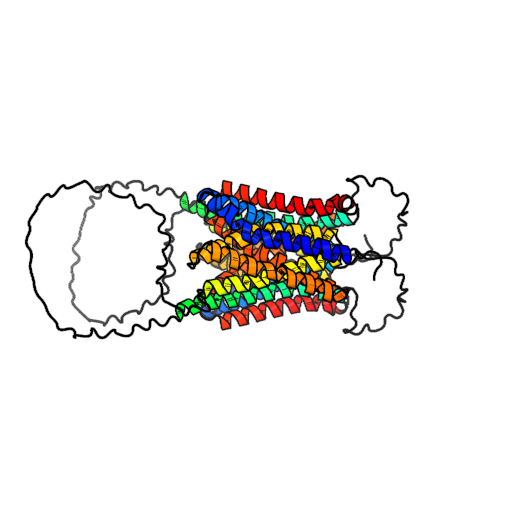A O 1
ATOM 1435 N N . GLU A 1 183 ? -21.938 31.984 4.918 1 37.47 183 GLU A N 1
ATOM 1436 C CA . GLU A 1 183 ? -22.203 32.438 3.557 1 37.47 183 GLU A CA 1
ATOM 1437 C C . GLU A 1 183 ? -22.938 31.359 2.75 1 37.47 183 GLU A C 1
ATOM 1439 O O . GLU A 1 183 ? -22.625 30.172 2.873 1 37.47 183 GLU A O 1
ATOM 1444 N N . ASP A 1 184 ? -24.203 31.547 2.422 1 38.19 184 ASP A N 1
ATOM 1445 C CA . ASP A 1 184 ? -25.234 31 1.544 1 38.19 184 ASP A CA 1
ATOM 1446 C C . ASP A 1 184 ? -24.609 30.375 0.293 1 38.19 184 ASP A C 1
ATOM 1448 O O . ASP A 1 184 ? -24.5 31.031 -0.741 1 38.19 184 ASP A O 1
ATOM 1452 N N . GLY A 1 185 ? -23.359 30 0.331 1 42.22 185 GLY A N 1
ATOM 1453 C CA . GLY A 1 185 ? -23.141 29.375 -0.964 1 42.22 185 GLY A CA 1
ATOM 1454 C C . GLY A 1 185 ? -24.297 28.5 -1.411 1 42.22 185 GLY A C 1
ATOM 1455 O O . GLY A 1 185 ? -25.141 28.109 -0.597 1 42.22 185 GLY A O 1
ATOM 1456 N N . GLY A 1 186 ? -24.75 28.609 -2.662 1 44.59 186 GLY A N 1
ATOM 1457 C CA . GLY A 1 186 ? -25.906 27.984 -3.285 1 44.59 186 GLY A CA 1
ATOM 1458 C C . GLY A 1 186 ? -26.078 26.531 -2.904 1 44.59 186 GLY A C 1
ATOM 1459 O O . GLY A 1 186 ? -25.094 25.781 -2.842 1 44.59 186 GLY A O 1
ATOM 1460 N N . GLU A 1 187 ? -26.859 26.328 -1.88 1 49 187 GLU A N 1
ATOM 1461 C CA . GLU A 1 187 ? -27.375 25 -1.569 1 49 187 GLU A CA 1
ATOM 1462 C C . GLU A 1 187 ? -27.766 24.25 -2.84 1 49 187 GLU A C 1
ATOM 1464 O O . GLU A 1 187 ? -28.297 24.844 -3.777 1 49 187 GLU A O 1
ATOM 1469 N N . ILE A 1 188 ? -26.922 23.453 -3.252 1 47.41 188 ILE A N 1
ATOM 1470 C CA . ILE A 1 188 ? -27.438 22.531 -4.266 1 47.41 188 ILE A CA 1
ATOM 1471 C C . ILE A 1 188 ? -28.344 21.484 -3.604 1 47.41 188 ILE A C 1
ATOM 1473 O O . ILE A 1 188 ? -27.875 20.688 -2.797 1 47.41 188 ILE A O 1
ATOM 1477 N N . CYS A 1 189 ? -29.469 21.531 -3.971 1 49.03 189 CYS A N 1
ATOM 1478 C CA . CYS A 1 189 ? -30.516 20.703 -3.42 1 49.03 189 CYS A CA 1
ATOM 1479 C C . CYS A 1 189 ? -30.594 20.844 -1.904 1 49.03 189 CYS A C 1
ATOM 1481 O O . CYS A 1 189 ? -30.797 19.844 -1.194 1 49.03 189 CYS A O 1
ATOM 1483 N N . GLY A 1 190 ? -30.203 22.047 -1.393 1 57.72 190 GLY A N 1
ATOM 1484 C CA . GLY A 1 190 ? -30.328 22.359 0.024 1 57.72 190 GLY A CA 1
ATOM 1485 C C . GLY A 1 190 ? -29.109 21.906 0.832 1 57.72 190 GLY A C 1
ATOM 1486 O O . GLY A 1 190 ? -29.094 22.062 2.055 1 57.72 190 GLY A O 1
ATOM 1487 N N . LEU A 1 191 ? -28.156 21.312 0.148 1 68.88 191 LEU A N 1
ATOM 1488 C CA . LEU A 1 191 ? -26.984 20.828 0.858 1 68.88 191 LEU A CA 1
ATOM 1489 C C . LEU A 1 191 ? -25.766 21.703 0.552 1 68.88 191 LEU A C 1
ATOM 1491 O O . LEU A 1 191 ? -25.625 22.203 -0.567 1 68.88 191 LEU A O 1
ATOM 1495 N N . LYS A 1 192 ? -24.969 21.875 1.538 1 76.88 192 LYS A N 1
ATOM 1496 C CA . LYS A 1 192 ? -23.672 22.547 1.376 1 76.88 192 LYS A CA 1
ATOM 1497 C C . LYS A 1 192 ? -22.766 21.734 0.457 1 76.88 192 LYS A C 1
ATOM 1499 O O . LYS A 1 192 ? -22.812 20.516 0.438 1 76.88 192 LYS A O 1
ATOM 1504 N N . PRO A 1 193 ? -22.125 22.375 -0.382 1 78.69 193 PRO A N 1
ATOM 1505 C CA . PRO A 1 193 ? -21.234 21.719 -1.352 1 78.69 193 PRO A CA 1
ATOM 1506 C C . PRO A 1 193 ? -20.344 20.656 -0.714 1 78.69 193 PRO A C 1
ATOM 1508 O O . PRO A 1 193 ? -20.125 19.594 -1.306 1 78.69 193 PRO A O 1
ATOM 1511 N N . ARG A 1 194 ? -19.922 20.891 0.49 1 79 194 ARG A N 1
ATOM 1512 C CA . ARG A 1 194 ? -19.078 19.938 1.184 1 79 194 ARG A CA 1
ATOM 1513 C C . ARG A 1 194 ? -19.812 18.625 1.435 1 79 194 ARG A C 1
ATOM 1515 O O . ARG A 1 194 ? -19.25 17.547 1.262 1 79 194 ARG A O 1
ATOM 1522 N N . ALA A 1 195 ? -20.953 18.766 1.781 1 83.38 195 ALA A N 1
ATOM 1523 C CA . ALA A 1 195 ? -21.781 17.594 2.062 1 83.38 195 ALA A CA 1
ATOM 1524 C C . ALA A 1 195 ? -22.031 16.781 0.794 1 83.38 195 ALA A C 1
ATOM 1526 O O . ALA A 1 195 ? -21.984 15.539 0.824 1 83.38 195 ALA A O 1
ATOM 1527 N N . LEU A 1 196 ? -22.172 17.422 -0.252 1 83.94 196 LEU A N 1
ATOM 1528 C CA . LEU A 1 196 ? -22.438 16.766 -1.526 1 83.94 196 LEU A CA 1
ATOM 1529 C C . LEU A 1 196 ? -21.203 16 -1.999 1 83.94 196 LEU A C 1
ATOM 1531 O O . LEU A 1 196 ? -21.312 14.875 -2.488 1 83.94 196 LEU A O 1
ATOM 1535 N N . ILE A 1 197 ? -20.125 16.625 -1.786 1 82.56 197 ILE A N 1
ATOM 1536 C CA . ILE A 1 197 ? -18.875 16 -2.213 1 82.56 197 ILE A CA 1
ATOM 1537 C C . ILE A 1 197 ? -18.625 14.742 -1.395 1 82.56 197 ILE A C 1
ATOM 1539 O O . ILE A 1 197 ? -18.25 13.703 -1.944 1 82.56 197 ILE A O 1
ATOM 1543 N N . ILE A 1 198 ? -18.906 14.852 -0.189 1 84.62 198 ILE A N 1
ATOM 1544 C CA . ILE A 1 198 ? -18.672 13.719 0.699 1 84.62 198 ILE A CA 1
ATOM 1545 C C . ILE A 1 198 ? -19.656 12.594 0.379 1 84.62 198 ILE A C 1
ATOM 1547 O O . ILE A 1 198 ? -19.281 11.422 0.367 1 84.62 198 ILE A O 1
ATOM 1551 N N . LEU A 1 199 ? -20.828 12.992 0.099 1 89.12 199 LEU A N 1
ATOM 1552 C CA . LEU A 1 199 ? -21.859 12.008 -0.214 1 89.12 199 LEU A CA 1
ATOM 1553 C C . LEU A 1 199 ? -21.562 11.32 -1.547 1 89.12 199 LEU A C 1
ATOM 1555 O O . LEU A 1 199 ? -21.734 10.109 -1.679 1 89.12 199 LEU A O 1
ATOM 1559 N N . PHE A 1 200 ? -21.156 12.039 -2.467 1 88.06 200 PHE A N 1
ATOM 1560 C CA . PHE A 1 200 ? -20.828 11.477 -3.768 1 88.06 200 PHE A CA 1
ATOM 1561 C C . PHE A 1 200 ? -19.609 10.547 -3.66 1 88.06 200 PHE A C 1
ATOM 1563 O O . PHE A 1 200 ? -19.625 9.445 -4.199 1 88.06 200 PHE A O 1
ATOM 1570 N N . GLY A 1 201 ? -18.594 11.023 -2.986 1 86.56 201 GLY A N 1
ATOM 1571 C CA . GLY A 1 201 ? -17.438 10.18 -2.754 1 86.56 201 GLY A CA 1
ATOM 1572 C C . GLY A 1 201 ? -17.766 8.898 -2.014 1 86.56 201 GLY A C 1
ATOM 1573 O O . GLY A 1 201 ? -17.266 7.828 -2.371 1 86.56 201 GLY A O 1
ATOM 1574 N N . ASP A 1 202 ? -18.609 9.023 -1.122 1 91.5 202 ASP A N 1
ATOM 1575 C CA . ASP A 1 202 ? -19.062 7.875 -0.342 1 91.5 202 ASP A CA 1
ATOM 1576 C C . ASP A 1 202 ? -19.859 6.906 -1.203 1 91.5 202 ASP A C 1
ATOM 1578 O O . ASP A 1 202 ? -19.75 5.688 -1.056 1 91.5 202 ASP A O 1
ATOM 1582 N N . GLY A 1 203 ? -20.641 7.43 -2.018 1 92.44 203 GLY A N 1
ATOM 1583 C CA . GLY A 1 203 ? -21.391 6.594 -2.932 1 92.44 203 GLY A CA 1
ATOM 1584 C C . GLY A 1 203 ? -20.531 5.75 -3.84 1 92.44 203 GLY A C 1
ATOM 1585 O O . GLY A 1 203 ? -20.781 4.562 -4.039 1 92.44 203 GLY A O 1
ATOM 1586 N N . ILE A 1 204 ? -19.562 6.34 -4.352 1 88.69 204 ILE A N 1
ATOM 1587 C CA . ILE A 1 204 ? -18.625 5.621 -5.211 1 88.69 204 ILE A CA 1
ATOM 1588 C C . ILE A 1 204 ? -17.891 4.555 -4.402 1 88.69 204 ILE A C 1
ATOM 1590 O O . ILE A 1 204 ? -17.719 3.426 -4.863 1 88.69 204 ILE A O 1
ATOM 1594 N N . HIS A 1 205 ? -17.578 4.953 -3.246 1 89.81 205 HIS A N 1
ATOM 1595 C CA . HIS A 1 205 ? -16.891 4.027 -2.348 1 89.81 205 HIS A CA 1
ATOM 1596 C C . HIS A 1 205 ? -17.75 2.799 -2.066 1 89.81 205 HIS A C 1
ATOM 1598 O O . HIS A 1 205 ? -17.281 1.666 -2.189 1 89.81 205 HIS A O 1
ATOM 1604 N N . ASN A 1 206 ? -18.938 3.025 -1.764 1 94.94 206 ASN A N 1
ATOM 1605 C CA . ASN A 1 206 ? -19.844 1.924 -1.479 1 94.94 206 ASN A CA 1
ATOM 1606 C C . ASN A 1 206 ? -20.109 1.082 -2.723 1 94.94 206 ASN A C 1
ATOM 1608 O O . ASN A 1 206 ? -20.297 -0.133 -2.629 1 94.94 206 ASN A O 1
ATOM 1612 N N . LEU A 1 207 ? -20.125 1.741 -3.848 1 95.06 207 LEU A N 1
ATOM 1613 C CA . LEU A 1 207 ? -20.266 1.016 -5.105 1 95.06 207 LEU A CA 1
ATOM 1614 C C . LEU A 1 207 ? -19.109 0.036 -5.301 1 95.06 207 LEU A C 1
ATOM 1616 O O . LEU A 1 207 ? -19.328 -1.131 -5.633 1 95.06 207 LEU A O 1
ATOM 1620 N N . VAL A 1 208 ? -17.969 0.499 -5.027 1 92.94 208 VAL A N 1
ATOM 1621 C CA . VAL A 1 208 ? -16.766 -0.318 -5.211 1 92.94 208 VAL A CA 1
ATOM 1622 C C . VAL A 1 208 ? -16.75 -1.445 -4.18 1 92.94 208 VAL A C 1
ATOM 1624 O O . VAL A 1 208 ? -16.328 -2.561 -4.477 1 92.94 208 VAL A O 1
ATOM 1627 N N . ASP A 1 209 ? -17.203 -1.157 -2.99 1 96.06 209 ASP A N 1
ATOM 1628 C CA . ASP A 1 209 ? -17.344 -2.215 -1.994 1 96.06 209 ASP A CA 1
ATOM 1629 C C . ASP A 1 209 ? -18.25 -3.332 -2.508 1 96.06 209 ASP A C 1
ATOM 1631 O O . ASP A 1 209 ? -17.953 -4.512 -2.334 1 96.06 209 ASP A O 1
ATOM 1635 N N . GLY A 1 210 ? -19.344 -2.926 -3.113 1 97.81 210 GLY A N 1
ATOM 1636 C CA . GLY A 1 210 ? -20.219 -3.91 -3.713 1 97.81 210 GLY A CA 1
ATOM 1637 C C . GLY A 1 210 ? -19.547 -4.754 -4.777 1 97.81 210 GLY A C 1
ATOM 1638 O O . GLY A 1 210 ? -19.75 -5.969 -4.832 1 97.81 210 GLY A O 1
ATOM 1639 N N . VAL A 1 211 ? -18.781 -4.078 -5.582 1 96.81 211 VAL A N 1
ATOM 1640 C CA . VAL A 1 211 ? -18.031 -4.781 -6.617 1 96.81 211 VAL A CA 1
ATOM 1641 C C . VAL A 1 211 ? -17.062 -5.773 -5.965 1 96.81 211 VAL A C 1
ATOM 1643 O O . VAL A 1 211 ? -16.953 -6.918 -6.406 1 96.81 211 VAL A O 1
ATOM 1646 N N . ALA A 1 212 ? -16.438 -5.34 -4.934 1 96.62 212 ALA A N 1
ATOM 1647 C CA . ALA A 1 212 ? -15.461 -6.172 -4.227 1 96.62 212 ALA A CA 1
ATOM 1648 C C . ALA A 1 212 ? -16.125 -7.438 -3.678 1 96.62 212 ALA A C 1
ATOM 1650 O O . ALA A 1 212 ? -15.609 -8.539 -3.873 1 96.62 212 ALA A O 1
ATOM 1651 N N . ILE A 1 213 ? -17.234 -7.25 -3.057 1 97.88 213 ILE A N 1
ATOM 1652 C CA . ILE A 1 213 ? -17.969 -8.359 -2.461 1 97.88 213 ILE A CA 1
ATOM 1653 C C . ILE A 1 213 ? -18.453 -9.305 -3.557 1 97.88 213 ILE A C 1
ATOM 1655 O O . ILE A 1 213 ? -18.25 -10.516 -3.48 1 97.88 213 ILE A O 1
ATOM 1659 N N . GLY A 1 214 ? -19.031 -8.758 -4.566 1 97.75 214 GLY A N 1
ATOM 1660 C CA . GLY A 1 214 ? -19.531 -9.562 -5.668 1 97.75 214 GLY A CA 1
ATOM 1661 C C . GLY A 1 214 ? -18.438 -10.336 -6.383 1 97.75 214 GLY A C 1
ATOM 1662 O O . GLY A 1 214 ? -18.578 -11.539 -6.613 1 97.75 214 GLY A O 1
ATOM 1663 N N . ALA A 1 215 ? -17.391 -9.641 -6.711 1 96.19 215 ALA A N 1
ATOM 1664 C CA . ALA A 1 215 ? -16.266 -10.273 -7.414 1 96.19 215 ALA A CA 1
ATOM 1665 C C . ALA A 1 215 ? -15.656 -11.383 -6.574 1 96.19 215 ALA A C 1
ATOM 1667 O O . ALA A 1 215 ? -15.273 -12.43 -7.102 1 96.19 215 ALA A O 1
ATOM 1668 N N . SER A 1 216 ? -15.562 -11.195 -5.305 1 96.31 216 SER A N 1
ATOM 1669 C CA . SER A 1 216 ? -14.984 -12.195 -4.41 1 96.31 216 SER A CA 1
ATOM 1670 C C . SER A 1 216 ? -15.875 -13.43 -4.305 1 96.31 216 SER A C 1
ATOM 1672 O O . SER A 1 216 ? -15.391 -14.562 -4.344 1 96.31 216 SER A O 1
ATOM 1674 N N . PHE A 1 217 ? -17.203 -13.227 -4.203 1 95.94 217 PHE A N 1
ATOM 1675 C CA . PHE A 1 217 ? -18.141 -14.352 -4.117 1 95.94 217 PHE A CA 1
ATOM 1676 C C . PHE A 1 217 ? -18.156 -15.141 -5.426 1 95.94 217 PHE A C 1
ATOM 1678 O O . PHE A 1 217 ? -18.375 -16.344 -5.422 1 95.94 217 PHE A O 1
ATOM 1685 N N . MET A 1 218 ? -17.922 -14.453 -6.555 1 94.38 218 MET A N 1
ATOM 1686 C CA . MET A 1 218 ? -17.891 -15.125 -7.852 1 94.38 218 MET A CA 1
ATOM 1687 C C . MET A 1 218 ? -16.719 -16.094 -7.941 1 94.38 218 MET A C 1
ATOM 1689 O O . MET A 1 218 ? -16.781 -17.094 -8.664 1 94.38 218 MET A O 1
ATOM 1693 N N . ILE A 1 219 ? -15.664 -15.773 -7.18 1 91.5 219 ILE A N 1
ATOM 1694 C CA . ILE A 1 219 ? -14.5 -16.656 -7.16 1 91.5 219 ILE A CA 1
ATOM 1695 C C . ILE A 1 219 ? -14.75 -17.812 -6.211 1 91.5 219 ILE A C 1
ATOM 1697 O O . ILE A 1 219 ? -14.562 -18.984 -6.582 1 91.5 219 ILE A O 1
ATOM 1701 N N . SER A 1 220 ? -15.148 -17.531 -4.992 1 91.88 220 SER A N 1
ATOM 1702 C CA . SER A 1 220 ? -15.484 -18.547 -3.988 1 91.88 220 SER A CA 1
ATOM 1703 C C . SER A 1 220 ? -16.266 -17.938 -2.832 1 91.88 220 SER A C 1
ATOM 1705 O O . SER A 1 220 ? -16.125 -16.75 -2.533 1 91.88 220 SER A O 1
ATOM 1707 N N . LEU A 1 221 ? -17.047 -18.719 -2.238 1 93.75 221 LEU A N 1
ATOM 1708 C CA . LEU A 1 221 ? -17.812 -18.25 -1.086 1 93.75 221 LEU A CA 1
ATOM 1709 C C . LEU A 1 221 ? -16.875 -17.844 0.048 1 93.75 221 LEU A C 1
ATOM 1711 O O . LEU A 1 221 ? -17.125 -16.844 0.731 1 93.75 221 LEU A O 1
ATOM 1715 N N . LYS A 1 222 ? -15.805 -18.516 0.185 1 92.12 222 LYS A N 1
ATOM 1716 C CA . LYS A 1 222 ? -14.82 -18.219 1.222 1 92.12 222 LYS A CA 1
ATOM 1717 C C . LYS A 1 222 ? -14.25 -16.812 1.034 1 92.12 222 LYS A C 1
ATOM 1719 O O . LYS A 1 222 ? -14.242 -16.016 1.97 1 92.12 222 LYS A O 1
ATOM 1724 N N . LEU A 1 223 ? -13.805 -16.625 -0.146 1 94.12 223 LEU A N 1
ATOM 1725 C CA . LEU A 1 223 ? -13.234 -15.312 -0.434 1 94.12 223 LEU A CA 1
ATOM 1726 C C . LEU A 1 223 ? -14.273 -14.211 -0.247 1 94.12 223 LEU A C 1
ATOM 1728 O O . LEU A 1 223 ? -13.953 -13.133 0.256 1 94.12 223 LEU A O 1
ATOM 1732 N N . GLY A 1 224 ? -15.516 -14.484 -0.67 1 96.25 224 GLY A N 1
ATOM 1733 C CA . GLY A 1 224 ? -16.609 -13.539 -0.47 1 96.25 224 GLY A CA 1
ATOM 1734 C C . GLY A 1 224 ? -16.812 -13.18 0.986 1 96.25 224 GLY A C 1
ATOM 1735 O O . GLY A 1 224 ? -16.984 -12 1.32 1 96.25 224 GLY A O 1
ATOM 1736 N N . PHE A 1 225 ? -16.766 -14.148 1.833 1 95.81 225 PHE A N 1
ATOM 1737 C CA . PHE A 1 225 ? -16.953 -13.914 3.26 1 95.81 225 PHE A CA 1
ATOM 1738 C C . PHE A 1 225 ? -15.781 -13.133 3.842 1 95.81 225 PHE A C 1
ATOM 1740 O O . PHE A 1 225 ? -15.977 -12.219 4.641 1 95.81 225 PHE A O 1
ATOM 1747 N N . ILE A 1 226 ? -14.594 -13.469 3.486 1 95.94 226 ILE A N 1
ATOM 1748 C CA . ILE A 1 226 ? -13.414 -12.773 3.975 1 95.94 226 ILE A CA 1
ATOM 1749 C C . ILE A 1 226 ? -13.477 -11.305 3.582 1 95.94 226 ILE A C 1
ATOM 1751 O O . ILE A 1 226 ? -13.273 -10.422 4.418 1 95.94 226 ILE A O 1
ATOM 1755 N N . THR A 1 227 ? -13.797 -11.07 2.324 1 96.94 227 THR A N 1
ATOM 1756 C CA . THR A 1 227 ? -13.898 -9.703 1.82 1 96.94 227 THR A CA 1
ATOM 1757 C C . THR A 1 227 ? -15.031 -8.953 2.512 1 96.94 227 THR A C 1
ATOM 1759 O O . THR A 1 227 ? -14.891 -7.77 2.836 1 96.94 227 THR A O 1
ATOM 1762 N N . THR A 1 228 ? -16.125 -9.664 2.754 1 97.31 228 THR A N 1
ATOM 1763 C CA . THR A 1 228 ? -17.25 -9.047 3.453 1 97.31 228 THR A CA 1
ATOM 1764 C C . THR A 1 228 ? -16.828 -8.602 4.852 1 97.31 228 THR A C 1
ATOM 1766 O O . THR A 1 228 ? -17.141 -7.48 5.27 1 97.31 228 THR A O 1
ATOM 1769 N N . ILE A 1 229 ? -16.156 -9.398 5.52 1 96.12 229 ILE A N 1
ATOM 1770 C CA . ILE A 1 229 ? -15.703 -9.07 6.871 1 96.12 229 ILE A CA 1
ATOM 1771 C C . ILE A 1 229 ? -14.773 -7.863 6.832 1 96.12 229 ILE A C 1
ATOM 1773 O O . ILE A 1 229 ? -14.883 -6.957 7.66 1 96.12 229 ILE A O 1
ATOM 1777 N N . ALA A 1 230 ? -13.852 -7.887 5.902 1 96.06 230 ALA A N 1
ATOM 1778 C CA . ALA A 1 230 ? -12.945 -6.75 5.75 1 96.06 230 ALA A CA 1
ATOM 1779 C C . ALA A 1 230 ? -13.719 -5.461 5.504 1 96.06 230 ALA A C 1
ATOM 1781 O O . ALA A 1 230 ? -13.414 -4.426 6.105 1 96.06 230 ALA A O 1
ATOM 1782 N N . VAL A 1 231 ? -14.758 -5.539 4.668 1 96.69 231 VAL A N 1
ATOM 1783 C CA . VAL A 1 231 ? -15.547 -4.363 4.32 1 96.69 231 VAL A CA 1
ATOM 1784 C C . VAL A 1 231 ? -16.375 -3.92 5.527 1 96.69 231 VAL A C 1
ATOM 1786 O O . VAL A 1 231 ? -16.469 -2.723 5.809 1 96.69 231 VAL A O 1
ATOM 1789 N N . VAL A 1 232 ? -16.875 -4.875 6.262 1 95.62 232 VAL A N 1
ATOM 1790 C CA . VAL A 1 232 ? -17.672 -4.578 7.445 1 95.62 232 VAL A CA 1
ATOM 1791 C C . VAL A 1 232 ? -16.828 -3.824 8.469 1 95.62 232 VAL A C 1
ATOM 1793 O O . VAL A 1 232 ? -17.281 -2.838 9.055 1 95.62 232 VAL A O 1
ATOM 1796 N N . CYS A 1 233 ? -15.648 -4.188 8.625 1 93.38 233 CYS A N 1
ATOM 1797 C CA . CYS A 1 233 ? -14.773 -3.615 9.641 1 93.38 233 CYS A CA 1
ATOM 1798 C C . CYS A 1 233 ? -14.43 -2.166 9.312 1 93.38 233 CYS A C 1
ATOM 1800 O O . CYS A 1 233 ? -14.266 -1.343 10.219 1 93.38 233 CYS A O 1
ATOM 1802 N N . HIS A 1 234 ? -14.32 -1.838 8.078 1 92.12 234 HIS A N 1
ATOM 1803 C CA . HIS A 1 234 ? -13.906 -0.47 7.781 1 92.12 234 HIS A CA 1
ATOM 1804 C C . HIS A 1 234 ? -15.117 0.432 7.559 1 92.12 234 HIS A C 1
ATOM 1806 O O . HIS A 1 234 ? -15.008 1.657 7.641 1 92.12 234 HIS A O 1
ATOM 1812 N N . GLU A 1 235 ? -16.266 -0.135 7.332 1 92.25 235 GLU A N 1
ATOM 1813 C CA . GLU A 1 235 ? -17.453 0.655 7.043 1 92.25 235 GLU A CA 1
ATOM 1814 C C . GLU A 1 235 ? -17.953 1.384 8.289 1 92.25 235 GLU A C 1
ATOM 1816 O O . GLU A 1 235 ? -18.453 2.506 8.203 1 92.25 235 GLU A O 1
ATOM 1821 N N . LEU A 1 236 ? -17.75 0.75 9.406 1 86.5 236 LEU A N 1
ATOM 1822 C CA . LEU A 1 236 ? -18.25 1.358 10.633 1 86.5 236 LEU A CA 1
ATOM 1823 C C . LEU A 1 236 ? -17.547 2.678 10.922 1 86.5 236 LEU A C 1
ATOM 1825 O O . LEU A 1 236 ? -18.188 3.729 10.992 1 86.5 236 LEU A O 1
ATOM 1829 N N . PRO A 1 237 ? -16.234 2.713 11.086 1 85.88 237 PRO A N 1
ATOM 1830 C CA . PRO A 1 237 ? -15.555 3.996 11.289 1 85.88 237 PRO A CA 1
ATOM 1831 C C . PRO A 1 237 ? -15.812 4.988 10.156 1 85.88 237 PRO A C 1
ATOM 1833 O O . PRO A 1 237 ? -15.93 6.191 10.406 1 85.88 237 PRO A O 1
ATOM 1836 N N . HIS A 1 238 ? -15.898 4.516 8.922 1 88.25 238 HIS A N 1
ATOM 1837 C CA . HIS A 1 238 ? -16.125 5.363 7.758 1 88.25 238 HIS A CA 1
ATOM 1838 C C . HIS A 1 238 ? -17.484 6.062 7.84 1 88.25 238 HIS A C 1
ATOM 1840 O O . HIS A 1 238 ? -17.578 7.273 7.621 1 88.25 238 HIS A O 1
ATOM 1846 N N . GLU A 1 239 ? -18.484 5.406 8.203 1 88.12 239 GLU A N 1
ATOM 1847 C CA . GLU A 1 239 ? -19.844 5.961 8.266 1 88.12 239 GLU A CA 1
ATOM 1848 C C . GLU A 1 239 ? -19.984 6.914 9.445 1 88.12 239 GLU A C 1
ATOM 1850 O O . GLU A 1 239 ? -20.734 7.891 9.375 1 88.12 239 GLU A O 1
ATOM 1855 N N . ILE A 1 240 ? -19.266 6.578 10.492 1 85.44 240 ILE A N 1
ATOM 1856 C CA . ILE A 1 240 ? -19.266 7.484 11.641 1 85.44 240 ILE A CA 1
ATOM 1857 C C . ILE A 1 240 ? -18.609 8.805 11.25 1 85.44 240 ILE A C 1
ATOM 1859 O O . ILE A 1 240 ? -19.109 9.883 11.617 1 85.44 240 ILE A O 1
ATOM 1863 N N . GLY A 1 241 ? -17.516 8.688 10.539 1 84.5 241 GLY A N 1
ATOM 1864 C CA . GLY A 1 241 ? -16.859 9.891 10.055 1 84.5 241 GLY A CA 1
ATOM 1865 C C . GLY A 1 241 ? -17.719 10.711 9.125 1 84.5 241 GLY A C 1
ATOM 1866 O O . GLY A 1 241 ? -17.781 11.938 9.25 1 84.5 241 GLY A O 1
ATOM 1867 N N . ASP A 1 242 ? -18.391 10.117 8.25 1 88 242 ASP A N 1
ATOM 1868 C CA . ASP A 1 242 ? -19.266 10.805 7.312 1 88 242 ASP A CA 1
ATOM 1869 C C . ASP A 1 242 ? -20.422 11.477 8.039 1 88 242 ASP A C 1
ATOM 1871 O O . ASP A 1 242 ? -20.797 12.602 7.723 1 88 242 ASP A O 1
ATOM 1875 N N . LEU A 1 243 ? -20.953 10.766 8.961 1 88.19 243 LEU A N 1
ATOM 1876 C CA . LEU A 1 243 ? -22.062 11.305 9.742 1 88.19 243 LEU A CA 1
ATOM 1877 C C . LEU A 1 243 ? -21.656 12.578 10.469 1 88.19 243 LEU A C 1
ATOM 1879 O O . LEU A 1 243 ? -22.391 13.562 10.477 1 88.19 243 LEU A O 1
ATOM 1883 N N . ALA A 1 244 ? -20.5 12.531 10.992 1 84.38 244 ALA A N 1
ATOM 1884 C CA . ALA A 1 244 ? -19.969 13.695 11.711 1 84.38 244 ALA A CA 1
ATOM 1885 C C . ALA A 1 244 ? -19.844 14.898 10.781 1 84.38 244 ALA A C 1
ATOM 1887 O O . ALA A 1 244 ? -20.219 16.016 11.141 1 84.38 244 ALA A O 1
ATOM 1888 N N . VAL A 1 245 ? -19.359 14.664 9.641 1 84.88 245 VAL A N 1
ATOM 1889 C CA . VAL A 1 245 ? -19.156 15.742 8.688 1 84.88 245 VAL A CA 1
ATOM 1890 C C . VAL A 1 245 ? -20.5 16.281 8.211 1 84.88 245 VAL A C 1
ATOM 1892 O O . VAL A 1 245 ? -20.672 17.5 8.047 1 84.88 245 VAL A O 1
ATOM 1895 N N . LEU A 1 246 ? -21.438 15.43 8.008 1 89.38 246 LEU A N 1
ATOM 1896 C CA . LEU A 1 246 ? -22.766 15.836 7.547 1 89.38 246 LEU A CA 1
ATOM 1897 C C . LEU A 1 246 ? -23.469 16.672 8.609 1 89.38 246 LEU A C 1
ATOM 1899 O O . LEU A 1 246 ? -24.094 17.688 8.297 1 89.38 246 LEU A O 1
ATOM 1903 N N . ILE A 1 247 ? -23.297 16.297 9.844 1 88.25 247 ILE A N 1
ATOM 1904 C CA . ILE A 1 247 ? -23.891 17.031 10.953 1 88.25 247 ILE A CA 1
ATOM 1905 C C . ILE A 1 247 ? -23.188 18.391 11.086 1 88.25 247 ILE A C 1
ATOM 1907 O O . ILE A 1 247 ? -23.844 19.422 11.273 1 88.25 247 ILE A O 1
ATOM 1911 N N . ASP A 1 248 ? -21.922 18.344 10.953 1 85.5 248 ASP A N 1
ATOM 1912 C CA . ASP A 1 248 ? -21.141 19.578 11.047 1 85.5 248 ASP A CA 1
ATOM 1913 C C . ASP A 1 248 ? -21.484 20.531 9.914 1 85.5 248 ASP A C 1
ATOM 1915 O O . ASP A 1 248 ? -21.281 21.75 10.031 1 85.5 248 ASP A O 1
ATOM 1919 N N . SER A 1 249 ? -21.969 19.984 8.883 1 86.62 249 SER A N 1
ATOM 1920 C CA . SER A 1 249 ? -22.344 20.812 7.738 1 86.62 249 SER A CA 1
ATOM 1921 C C . SER A 1 249 ? -23.734 21.438 7.938 1 86.62 249 SER A C 1
ATOM 1923 O O . SER A 1 249 ? -24.203 22.172 7.082 1 86.62 249 SER A O 1
ATOM 1925 N N . GLY A 1 250 ? -24.453 21.047 8.992 1 87.75 250 GLY A N 1
ATOM 1926 C CA . GLY A 1 250 ? -25.703 21.703 9.344 1 87.75 250 GLY A CA 1
ATOM 1927 C C . GLY A 1 250 ? -26.922 20.812 9.18 1 87.75 250 GLY A C 1
ATOM 1928 O O . GLY A 1 250 ? -28.047 21.266 9.344 1 87.75 250 GLY A O 1
ATOM 1929 N N . LEU A 1 251 ? -26.703 19.609 8.875 1 90.62 251 LEU A N 1
ATOM 1930 C CA . LEU A 1 251 ? -27.812 18.688 8.68 1 90.62 251 LEU A CA 1
ATOM 1931 C C . LEU A 1 251 ? -28.266 18.094 10.008 1 90.62 251 LEU A C 1
ATOM 1933 O O . LEU A 1 251 ? -27.484 17.984 10.945 1 90.62 251 LEU A O 1
ATOM 1937 N N . SER A 1 252 ? -29.562 17.812 10.031 1 90.31 252 SER A N 1
ATOM 1938 C CA . SER A 1 252 ? -30.062 17.109 11.195 1 90.31 252 SER A CA 1
ATOM 1939 C C . SER A 1 252 ? -29.562 15.664 11.234 1 90.31 252 SER A C 1
ATOM 1941 O O . SER A 1 252 ? -29.188 15.117 10.203 1 90.31 252 SER A O 1
ATOM 1943 N N . MET A 1 253 ? -29.656 15.055 12.352 1 89.94 253 MET A N 1
ATOM 1944 C CA . MET A 1 253 ? -29.219 13.672 12.531 1 89.94 253 MET A CA 1
ATOM 1945 C C . MET A 1 253 ? -29.984 12.727 11.609 1 89.94 253 MET A C 1
ATOM 1947 O O . MET A 1 253 ? -29.391 11.898 10.93 1 89.94 253 MET A O 1
ATOM 1951 N N . VAL A 1 254 ? -31.188 12.859 11.523 1 92.12 254 VAL A N 1
ATOM 1952 C CA . VAL A 1 254 ? -32.031 11.969 10.734 1 92.12 254 VAL A CA 1
ATOM 1953 C C . VAL A 1 254 ? -31.734 12.133 9.25 1 92.12 254 VAL A C 1
ATOM 1955 O O . VAL A 1 254 ? -31.578 11.141 8.531 1 92.12 254 VAL A O 1
ATOM 1958 N N . THR A 1 255 ? -31.547 13.328 8.859 1 92.56 255 THR A N 1
ATOM 1959 C CA . THR A 1 255 ? -31.234 13.586 7.461 1 92.56 255 THR A CA 1
ATOM 1960 C C . THR A 1 255 ? -29.859 13.023 7.09 1 92.56 255 THR A C 1
ATOM 1962 O O . THR A 1 255 ? -29.703 12.43 6.023 1 92.56 255 THR A O 1
ATOM 1965 N N . ALA A 1 256 ? -28.969 13.227 8.023 1 92.75 256 ALA A N 1
ATOM 1966 C CA . ALA A 1 256 ? -27.625 12.711 7.805 1 92.75 256 ALA A CA 1
ATOM 1967 C C . ALA A 1 256 ? -27.625 11.188 7.688 1 92.75 256 ALA A C 1
ATOM 1969 O O . ALA A 1 256 ? -26.953 10.625 6.82 1 92.75 256 ALA A O 1
ATOM 1970 N N . LEU A 1 257 ? -28.469 10.57 8.469 1 93.5 257 LEU A N 1
ATOM 1971 C CA . LEU A 1 257 ? -28.531 9.109 8.469 1 93.5 257 LEU A CA 1
ATOM 1972 C C . LEU A 1 257 ? -29.188 8.594 7.184 1 93.5 257 LEU A C 1
ATOM 1974 O O . LEU A 1 257 ? -28.719 7.609 6.605 1 93.5 257 LEU A O 1
ATOM 1978 N N . ILE A 1 258 ? -30.125 9.234 6.742 1 94.19 258 ILE A N 1
ATOM 1979 C CA . ILE A 1 258 ? -30.812 8.828 5.527 1 94.19 258 ILE A CA 1
ATOM 1980 C C . ILE A 1 258 ? -29.891 8.992 4.32 1 94.19 258 ILE A C 1
ATOM 1982 O O . ILE A 1 258 ? -29.828 8.109 3.463 1 94.19 258 ILE A O 1
ATOM 1986 N N . LEU A 1 259 ? -29.219 10.062 4.305 1 93.94 259 LEU A N 1
ATOM 1987 C CA . LEU A 1 259 ? -28.297 10.312 3.191 1 93.94 259 LEU A CA 1
ATOM 1988 C C . LEU A 1 259 ? -27.156 9.305 3.197 1 93.94 259 LEU A C 1
ATOM 1990 O O . LEU A 1 259 ? -26.719 8.844 2.139 1 93.94 259 LEU A O 1
ATOM 1994 N N . ASN A 1 260 ? -26.719 8.984 4.367 1 94 260 ASN A N 1
ATOM 1995 C CA . ASN A 1 260 ? -25.688 7.953 4.484 1 94 260 ASN A CA 1
ATOM 1996 C C . ASN A 1 260 ? -26.188 6.602 3.982 1 94 260 ASN A C 1
ATOM 1998 O O . ASN A 1 260 ? -25.453 5.883 3.301 1 94 260 ASN A O 1
ATOM 2002 N N . LEU A 1 261 ? -27.391 6.332 4.336 1 94.81 261 LEU A N 1
ATOM 2003 C CA . LEU A 1 261 ? -27.984 5.07 3.904 1 94.81 261 LEU A CA 1
ATOM 2004 C C . LEU A 1 261 ? -28.141 5.039 2.391 1 94.81 261 LEU A C 1
ATOM 2006 O O . LEU A 1 261 ? -27.859 4.023 1.751 1 94.81 261 LEU A O 1
ATOM 2010 N N . LEU A 1 262 ? -28.562 6.102 1.857 1 95.44 262 LEU A N 1
ATOM 2011 C CA . LEU A 1 262 ? -28.734 6.188 0.411 1 95.44 262 LEU A CA 1
ATOM 2012 C C . LEU A 1 262 ? -27.406 5.98 -0.305 1 95.44 262 LEU A C 1
ATOM 2014 O O . LEU A 1 262 ? -27.344 5.289 -1.325 1 95.44 262 LEU A O 1
ATOM 2018 N N . SER A 1 263 ? -26.391 6.586 0.221 1 95.25 263 SER A N 1
ATOM 2019 C CA . SER A 1 263 ? -25.062 6.395 -0.338 1 95.25 263 SER A CA 1
ATOM 2020 C C . SER A 1 263 ? -24.625 4.938 -0.227 1 95.25 263 SER A C 1
ATOM 2022 O O . SER A 1 263 ? -24.031 4.387 -1.164 1 95.25 263 SER A O 1
ATOM 2024 N N . ALA A 1 264 ? -24.969 4.273 0.867 1 96.19 264 ALA A N 1
ATOM 2025 C CA . ALA A 1 264 ? -24.562 2.896 1.131 1 96.19 264 ALA A CA 1
ATOM 2026 C C . ALA A 1 264 ? -25.266 1.928 0.188 1 96.19 264 ALA A C 1
ATOM 2028 O O . ALA A 1 264 ? -24.734 0.866 -0.138 1 96.19 264 ALA A O 1
ATOM 2029 N N . LEU A 1 265 ? -26.406 2.303 -0.317 1 97.19 265 LEU A N 1
ATOM 2030 C CA . LEU A 1 265 ? -27.219 1.432 -1.167 1 97.19 265 LEU A CA 1
ATOM 2031 C C . LEU A 1 265 ? -26.578 1.287 -2.549 1 97.19 265 LEU A C 1
ATOM 2033 O O . LEU A 1 265 ? -26.938 0.376 -3.303 1 97.19 265 LEU A O 1
ATOM 2037 N N . THR A 1 266 ? -25.672 2.146 -2.889 1 97.44 266 THR A N 1
ATOM 2038 C CA . THR A 1 266 ? -24.984 2.016 -4.168 1 97.44 266 THR A CA 1
ATOM 2039 C C . THR A 1 266 ? -24.156 0.729 -4.215 1 97.44 266 THR A C 1
ATOM 2041 O O . THR A 1 266 ? -23.766 0.274 -5.293 1 97.44 266 THR A O 1
ATOM 2044 N N . ALA A 1 267 ? -23.922 0.138 -3.057 1 98 267 ALA A N 1
ATOM 2045 C CA . ALA A 1 267 ? -23.203 -1.128 -2.975 1 98 267 ALA A CA 1
ATOM 2046 C C . ALA A 1 267 ? -23.953 -2.238 -3.701 1 98 267 ALA A C 1
ATOM 2048 O O . ALA A 1 267 ? -23.344 -3.154 -4.254 1 98 267 ALA A O 1
ATOM 2049 N N . TYR A 1 268 ? -25.312 -2.152 -3.727 1 98.5 268 TYR A N 1
ATOM 2050 C CA . TYR A 1 268 ? -26.109 -3.135 -4.453 1 98.5 268 TYR A CA 1
ATOM 2051 C C . TYR A 1 268 ? -25.828 -3.066 -5.949 1 98.5 268 TYR A C 1
ATOM 2053 O O . TYR A 1 268 ? -25.719 -4.102 -6.617 1 98.5 268 TYR A O 1
ATOM 2061 N N . ILE A 1 269 ? -25.719 -1.884 -6.414 1 98.19 269 ILE A N 1
ATOM 2062 C CA . ILE A 1 269 ? -25.391 -1.694 -7.828 1 98.19 269 ILE A CA 1
ATOM 2063 C C . ILE A 1 269 ? -24.047 -2.328 -8.148 1 98.19 269 ILE A C 1
ATOM 2065 O O . ILE A 1 269 ? -23.906 -3.057 -9.133 1 98.19 269 ILE A O 1
ATOM 2069 N N . GLY A 1 270 ? -23.078 -2.08 -7.301 1 97.94 270 GLY A N 1
ATOM 2070 C CA . GLY A 1 270 ? -21.766 -2.676 -7.48 1 97.94 270 GLY A CA 1
ATOM 2071 C C . GLY A 1 270 ? -21.781 -4.191 -7.441 1 97.94 270 GLY A C 1
ATOM 2072 O O . GLY A 1 270 ? -21.125 -4.848 -8.258 1 97.94 270 GLY A O 1
ATOM 2073 N N . LEU A 1 271 ? -22.531 -4.742 -6.523 1 98.31 271 LEU A N 1
ATOM 2074 C CA . LEU A 1 271 ? -22.656 -6.188 -6.383 1 98.31 271 LEU A CA 1
ATOM 2075 C C . LEU A 1 271 ? -23.156 -6.816 -7.684 1 98.31 271 LEU A C 1
ATOM 2077 O O . LEU A 1 271 ? -22.531 -7.758 -8.195 1 98.31 271 LEU A O 1
ATOM 2081 N N . PHE A 1 272 ? -24.156 -6.246 -8.242 1 98 272 PHE A N 1
ATOM 2082 C CA . PHE A 1 272 ? -24.766 -6.852 -9.422 1 98 272 PHE A CA 1
ATOM 2083 C C . PHE A 1 272 ? -23.906 -6.582 -10.664 1 98 272 PHE A C 1
ATOM 2085 O O . PHE A 1 272 ? -23.844 -7.414 -11.57 1 98 272 PHE A O 1
ATOM 2092 N N . ILE A 1 273 ? -23.25 -5.457 -10.695 1 97 273 ILE A N 1
ATOM 2093 C CA . ILE A 1 273 ? -22.297 -5.219 -11.773 1 97 273 ILE A CA 1
ATOM 2094 C C . ILE A 1 273 ? -21.219 -6.305 -11.758 1 97 273 ILE A C 1
ATOM 2096 O O . ILE A 1 273 ? -20.891 -6.867 -12.805 1 97 273 ILE A O 1
ATOM 2100 N N . ALA A 1 274 ? -20.719 -6.598 -10.617 1 97.38 274 ALA A N 1
ATOM 2101 C CA . ALA A 1 274 ? -19.672 -7.605 -10.484 1 97.38 274 ALA A CA 1
ATOM 2102 C C . ALA A 1 274 ? -20.188 -8.984 -10.891 1 97.38 274 ALA A C 1
ATOM 2104 O O . ALA A 1 274 ? -19.484 -9.742 -11.562 1 97.38 274 ALA A O 1
ATOM 2105 N N . ILE A 1 275 ? -21.406 -9.328 -10.516 1 96.31 275 ILE A N 1
ATOM 2106 C CA . ILE A 1 275 ? -21.984 -10.641 -10.797 1 96.31 275 ILE A CA 1
ATOM 2107 C C . ILE A 1 275 ? -22.219 -10.789 -12.297 1 96.31 275 ILE A C 1
ATOM 2109 O O . ILE A 1 275 ? -21.922 -11.836 -12.883 1 96.31 275 ILE A O 1
ATOM 2113 N N . VAL A 1 276 ? -22.672 -9.727 -12.938 1 95.81 276 VAL A N 1
ATOM 2114 C CA . VAL A 1 276 ? -23 -9.781 -14.359 1 95.81 276 VAL A CA 1
ATOM 2115 C C . VAL A 1 276 ? -21.703 -9.805 -15.172 1 95.81 276 VAL A C 1
ATOM 2117 O O . VAL A 1 276 ? -21.547 -10.625 -16.078 1 95.81 276 VAL A O 1
ATOM 2120 N N . LEU A 1 277 ? -20.781 -8.977 -14.797 1 94.31 277 LEU A N 1
ATOM 2121 C CA . LEU A 1 277 ? -19.531 -8.867 -15.555 1 94.31 277 LEU A CA 1
ATOM 2122 C C . LEU A 1 277 ? -18.578 -10 -15.195 1 94.31 277 LEU A C 1
ATOM 2124 O O . LEU A 1 277 ? -17.719 -10.367 -15.992 1 94.31 277 LEU A O 1
ATOM 2128 N N . GLY A 1 278 ? -18.75 -10.516 -14.039 1 91.19 278 GLY A N 1
ATOM 2129 C CA . GLY A 1 278 ? -17.812 -11.508 -13.523 1 91.19 278 GLY A CA 1
ATOM 2130 C C . GLY A 1 278 ? -18.031 -12.883 -14.117 1 91.19 278 GLY A C 1
ATOM 2131 O O . GLY A 1 278 ? -17.359 -13.844 -13.719 1 91.19 278 GLY A O 1
ATOM 2132 N N . LYS A 1 279 ? -18.953 -13 -15.047 1 90.75 279 LYS A N 1
ATOM 2133 C CA . LYS A 1 279 ? -19.125 -14.258 -15.766 1 90.75 279 LYS A CA 1
ATOM 2134 C C . LYS A 1 279 ? -17.938 -14.562 -16.656 1 90.75 279 LYS A C 1
ATOM 2136 O O . LYS A 1 279 ? -17.609 -15.734 -16.891 1 90.75 279 LYS A O 1
ATOM 2141 N N . ASP A 1 280 ? -17.312 -13.469 -17.047 1 92.38 280 ASP A N 1
ATOM 2142 C CA . ASP A 1 280 ? -16.031 -13.594 -17.734 1 92.38 280 ASP A CA 1
ATOM 2143 C C . ASP A 1 280 ? -14.875 -13.68 -16.734 1 92.38 280 ASP A C 1
ATOM 2145 O O . ASP A 1 280 ? -14.703 -12.797 -15.898 1 92.38 280 ASP A O 1
ATOM 2149 N N . GLU A 1 281 ? -14.125 -14.742 -16.891 1 89.94 281 GLU A N 1
ATOM 2150 C CA . GLU A 1 281 ? -13.07 -15.023 -15.922 1 89.94 281 GLU A CA 1
ATOM 2151 C C . GLU A 1 281 ? -12.055 -13.883 -15.883 1 89.94 281 GLU A C 1
ATOM 2153 O O . GLU A 1 281 ? -11.562 -13.523 -14.812 1 89.94 281 GLU A O 1
ATOM 2158 N N . GLU A 1 282 ? -11.711 -13.398 -17 1 92.25 282 GLU A N 1
ATOM 2159 C CA . GLU A 1 282 ? -10.734 -12.312 -17.062 1 92.25 282 GLU A CA 1
ATOM 2160 C C . GLU A 1 282 ? -11.281 -11.039 -16.422 1 92.25 282 GLU A C 1
ATOM 2162 O O . GLU A 1 282 ? -10.562 -10.344 -15.703 1 92.25 282 GLU A O 1
ATOM 2167 N N . ILE A 1 283 ? -12.508 -10.766 -16.672 1 94.19 283 ILE A N 1
ATOM 2168 C CA . ILE A 1 283 ? -13.125 -9.57 -16.109 1 94.19 283 ILE A CA 1
ATOM 2169 C C . ILE A 1 283 ? -13.234 -9.727 -14.586 1 94.19 283 ILE A C 1
ATOM 2171 O O . ILE A 1 283 ? -13.016 -8.766 -13.844 1 94.19 283 ILE A O 1
ATOM 2175 N N . GLU A 1 284 ? -13.539 -10.883 -14.211 1 93.38 284 GLU A N 1
ATOM 2176 C CA . GLU A 1 284 ? -13.609 -11.164 -12.781 1 93.38 284 GLU A CA 1
ATOM 2177 C C . GLU A 1 284 ? -12.281 -10.883 -12.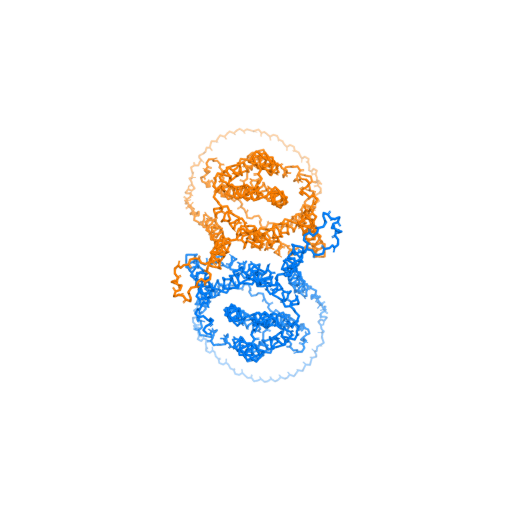094 1 93.38 284 GLU A C 1
ATOM 2179 O O . GLU A 1 284 ? -12.242 -10.258 -11.031 1 93.38 284 GLU A O 1
ATOM 2184 N N . THR A 1 285 ? -11.25 -11.328 -12.711 1 94.25 285 THR A N 1
ATOM 2185 C CA . THR A 1 285 ? -9.906 -11.133 -12.172 1 94.25 285 THR A CA 1
ATOM 2186 C C . THR A 1 285 ? -9.547 -9.648 -12.148 1 94.25 285 THR A C 1
ATOM 2188 O O . THR A 1 285 ? -8.945 -9.164 -11.188 1 94.25 285 THR A O 1
ATOM 2191 N N . ILE A 1 286 ? -9.984 -8.969 -13.125 1 95.69 286 ILE A N 1
ATOM 2192 C CA . ILE A 1 286 ? -9.703 -7.539 -13.211 1 95.69 286 ILE A CA 1
ATOM 2193 C C . ILE A 1 286 ? -10.469 -6.797 -12.117 1 95.69 286 ILE A C 1
ATOM 2195 O O . ILE A 1 286 ? -9.938 -5.871 -11.5 1 95.69 286 ILE A O 1
ATOM 2199 N N . LEU A 1 287 ? -11.672 -7.219 -11.906 1 95.69 287 LEU A N 1
ATOM 2200 C CA . LEU A 1 287 ? -12.461 -6.609 -10.844 1 95.69 287 LEU A CA 1
ATOM 2201 C C . LEU A 1 287 ? -11.812 -6.844 -9.484 1 95.69 287 LEU A C 1
ATOM 2203 O O . LEU A 1 287 ? -11.797 -5.949 -8.633 1 95.69 287 LEU A O 1
ATOM 2207 N N . LEU A 1 288 ? -11.234 -7.973 -9.312 1 95.56 288 LEU A N 1
ATOM 2208 C CA . LEU A 1 288 ? -10.516 -8.273 -8.078 1 95.56 288 LEU A CA 1
ATOM 2209 C C . LEU A 1 288 ? -9.273 -7.402 -7.938 1 95.56 288 LEU A C 1
ATOM 2211 O O . LEU A 1 288 ? -8.961 -6.93 -6.844 1 95.56 288 LEU A O 1
ATOM 2215 N N . ALA A 1 289 ? -8.633 -7.238 -9.023 1 96.88 289 ALA A N 1
ATOM 2216 C CA . ALA A 1 289 ? -7.441 -6.395 -9.008 1 96.88 289 ALA A CA 1
ATOM 2217 C C . ALA A 1 289 ? -7.789 -4.957 -8.633 1 96.88 289 ALA A C 1
ATOM 2219 O O . ALA A 1 289 ? -7.078 -4.328 -7.844 1 96.88 289 ALA A O 1
ATOM 2220 N N . ILE A 1 290 ? -8.859 -4.508 -9.148 1 95.44 290 ILE A N 1
ATOM 2221 C CA . ILE A 1 290 ? -9.336 -3.172 -8.812 1 95.44 290 ILE A CA 1
ATOM 2222 C C . ILE A 1 290 ? -9.656 -3.096 -7.324 1 95.44 290 ILE A C 1
ATOM 2224 O O . ILE A 1 290 ? -9.289 -2.133 -6.652 1 95.44 290 ILE A O 1
ATOM 2228 N N . THR A 1 291 ? -10.242 -4.113 -6.844 1 94 291 THR A N 1
ATOM 2229 C CA . THR A 1 291 ? -10.602 -4.195 -5.434 1 94 291 THR A CA 1
ATOM 2230 C C . THR A 1 291 ? -9.352 -4.145 -4.555 1 94 291 THR A C 1
ATOM 2232 O O . THR A 1 291 ? -9.297 -3.385 -3.588 1 94 291 THR A O 1
ATOM 2235 N N . ALA A 1 292 ? -8.375 -4.934 -4.918 1 96.5 292 ALA A N 1
ATOM 2236 C CA . ALA A 1 292 ? -7.129 -4.953 -4.152 1 96.5 292 ALA A CA 1
ATOM 2237 C C . ALA A 1 292 ? -6.492 -3.568 -4.105 1 96.5 292 ALA A C 1
ATOM 2239 O O . ALA A 1 292 ? -6.074 -3.107 -3.039 1 96.5 292 ALA A O 1
ATOM 2240 N N . GLY A 1 293 ? -6.457 -2.9 -5.223 1 96.06 293 GLY A N 1
ATOM 2241 C CA . GLY A 1 293 ? -5.906 -1.558 -5.281 1 96.06 293 GLY A CA 1
ATOM 2242 C C . GLY A 1 293 ? -6.652 -0.564 -4.414 1 96.06 293 GLY A C 1
ATOM 2243 O O . GLY A 1 293 ? -6.035 0.223 -3.689 1 96.06 293 GLY A O 1
ATOM 2244 N N . MET A 1 294 ? -7.898 -0.641 -4.473 1 93.12 294 MET A N 1
ATOM 2245 C CA . MET A 1 294 ? -8.719 0.277 -3.689 1 93.12 294 MET A CA 1
ATOM 2246 C C . MET A 1 294 ? -8.539 0.02 -2.195 1 93.12 294 MET A C 1
ATOM 2248 O O . MET A 1 294 ? -8.422 0.961 -1.409 1 93.12 294 MET A O 1
ATOM 2252 N N . PHE A 1 295 ? -8.57 -1.279 -1.84 1 95.81 295 PHE A N 1
ATOM 2253 C CA . PHE A 1 295 ? -8.398 -1.638 -0.437 1 95.81 295 PHE A CA 1
ATOM 2254 C C . PHE A 1 295 ? -7.055 -1.161 0.089 1 95.81 295 PHE A C 1
ATOM 2256 O O . PHE A 1 295 ? -6.969 -0.605 1.187 1 95.81 295 PHE A O 1
ATOM 2263 N N . LEU A 1 296 ? -6.07 -1.286 -0.684 1 96.5 296 LEU A N 1
ATOM 2264 C CA . LEU A 1 296 ? -4.734 -0.89 -0.257 1 96.5 296 LEU A CA 1
ATOM 2265 C C . LEU A 1 296 ? -4.617 0.628 -0.17 1 96.5 296 LEU A C 1
ATOM 2267 O O . LEU A 1 296 ? -3.998 1.155 0.757 1 96.5 296 LEU A O 1
ATOM 2271 N N . TYR A 1 297 ? -5.188 1.312 -1.116 1 94.12 297 TYR A N 1
ATOM 2272 C CA . TYR A 1 297 ? -5.164 2.771 -1.086 1 94.12 297 TYR A CA 1
ATOM 2273 C C . TYR A 1 297 ? -5.867 3.303 0.156 1 94.12 297 TYR A C 1
ATOM 2275 O O . TYR A 1 297 ? -5.32 4.141 0.877 1 94.12 297 TYR A O 1
ATOM 2283 N N . VAL A 1 298 ? -7.059 2.867 0.398 1 92 298 VAL A N 1
ATOM 2284 C CA . VAL A 1 298 ? -7.852 3.34 1.529 1 92 298 VAL A CA 1
ATOM 2285 C C . VAL A 1 298 ? -7.148 2.988 2.838 1 92 298 VAL A C 1
ATOM 2287 O O . VAL A 1 298 ? -7.078 3.811 3.752 1 92 298 VAL A O 1
ATOM 2290 N N . ALA A 1 299 ? -6.57 1.784 2.877 1 94.88 299 ALA A N 1
ATOM 2291 C CA . ALA A 1 299 ? -5.938 1.304 4.102 1 94.88 299 ALA A CA 1
ATOM 2292 C C . ALA A 1 299 ? -4.672 2.096 4.414 1 94.88 299 ALA A C 1
ATOM 2294 O O . ALA A 1 299 ? -4.512 2.613 5.52 1 94.88 299 ALA A O 1
ATOM 2295 N N . TRP A 1 300 ? -3.838 2.252 3.389 1 93.56 300 TRP A N 1
ATOM 2296 C CA . TRP A 1 300 ? -2.498 2.732 3.707 1 93.56 300 TRP A CA 1
ATOM 2297 C C . TRP A 1 300 ? -2.346 4.203 3.334 1 93.56 300 TRP A C 1
ATOM 2299 O O . TRP A 1 300 ? -1.697 4.969 4.055 1 93.56 300 TRP A O 1
ATOM 2309 N N . ALA A 1 301 ? -2.902 4.656 2.279 1 89.31 301 ALA A N 1
ATOM 2310 C CA . ALA A 1 301 ? -2.721 6.035 1.835 1 89.31 301 ALA A CA 1
ATOM 2311 C C . ALA A 1 301 ? -3.705 6.969 2.531 1 89.31 301 ALA A C 1
ATOM 2313 O O . ALA A 1 301 ? -3.412 8.148 2.734 1 89.31 301 ALA A O 1
ATOM 2314 N N . ASP A 1 302 ? -4.785 6.43 2.955 1 88.94 302 ASP A N 1
ATOM 2315 C CA . ASP A 1 302 ? -5.801 7.293 3.549 1 88.94 302 ASP A CA 1
ATOM 2316 C C . ASP A 1 302 ? -5.871 7.094 5.062 1 88.94 302 ASP A C 1
ATOM 2318 O O . ASP A 1 302 ? -5.375 7.926 5.824 1 88.94 302 ASP A O 1
ATOM 2322 N N . MET A 1 303 ? -6.215 5.883 5.477 1 91.25 303 MET A N 1
ATOM 2323 C CA . MET A 1 303 ? -6.523 5.672 6.887 1 91.25 303 MET A CA 1
ATOM 2324 C C . MET A 1 303 ? -5.246 5.613 7.719 1 91.25 303 MET A C 1
ATOM 2326 O O . MET A 1 303 ? -5.191 6.164 8.82 1 91.25 303 MET A O 1
ATOM 2330 N N . LEU A 1 304 ? -4.27 4.988 7.191 1 92.31 304 LEU A N 1
ATOM 2331 C CA . LEU A 1 304 ? -3.029 4.875 7.949 1 92.31 304 LEU A CA 1
ATOM 2332 C C . LEU A 1 304 ? -2.363 6.238 8.109 1 92.31 304 LEU A C 1
ATOM 2334 O O . LEU A 1 304 ? -1.834 6.555 9.172 1 92.31 304 LEU A O 1
ATOM 2338 N N . SER A 1 305 ? -2.441 7.012 7.105 1 86.25 305 SER A N 1
ATOM 2339 C CA . SER A 1 305 ? -1.882 8.359 7.16 1 86.25 305 SER A CA 1
ATOM 2340 C C . SER A 1 305 ? -2.611 9.219 8.188 1 86.25 305 SER A C 1
ATOM 2342 O O . SER A 1 305 ? -1.983 9.984 8.922 1 86.25 305 SER A O 1
ATOM 2344 N N . HIS A 1 306 ? -3.881 9.086 8.227 1 83.5 306 HIS A N 1
ATOM 2345 C CA . HIS A 1 306 ? -4.684 9.812 9.203 1 83.5 306 HIS A CA 1
ATOM 2346 C C . HIS A 1 306 ? -4.363 9.367 10.625 1 83.5 306 HIS A C 1
ATOM 2348 O O . HIS A 1 306 ? -4.23 10.195 11.523 1 83.5 306 HIS A O 1
ATOM 2354 N N . LEU A 1 307 ? -4.258 8.094 10.734 1 86.94 307 LEU A N 1
ATOM 2355 C CA . LEU A 1 307 ? -3.926 7.539 12.039 1 86.94 307 LEU A CA 1
ATOM 2356 C C . LEU A 1 307 ? -2.568 8.047 12.523 1 86.94 307 LEU A C 1
ATOM 2358 O O . LEU A 1 307 ? -2.402 8.359 13.703 1 86.94 307 LEU A O 1
ATOM 2362 N N . LYS A 1 308 ? -1.669 8.125 11.594 1 83.75 308 LYS A N 1
ATOM 2363 C CA . LYS A 1 308 ? -0.323 8.609 11.891 1 83.75 308 LYS A CA 1
ATOM 2364 C C . LYS A 1 308 ? -0.348 10.062 12.352 1 83.75 308 LYS A C 1
ATOM 2366 O O . LYS A 1 308 ? 0.297 10.414 13.336 1 83.75 308 LYS A O 1
ATOM 2371 N N . HIS A 1 309 ? -1.119 10.852 11.758 1 78.94 309 HIS A N 1
ATOM 2372 C CA . HIS A 1 309 ? -1.224 12.266 12.094 1 78.94 309 HIS A CA 1
ATOM 2373 C C . HIS A 1 309 ? -1.929 12.469 13.43 1 78.94 309 HIS A C 1
ATOM 2375 O O . HIS A 1 309 ? -1.49 13.281 14.25 1 78.94 309 HIS A O 1
ATOM 2381 N N . ASP A 1 310 ? -2.938 11.734 13.633 1 76.94 310 ASP A N 1
ATOM 2382 C CA . ASP A 1 310 ? -3.707 11.852 14.867 1 76.94 310 ASP A CA 1
ATOM 2383 C C . ASP A 1 310 ? -2.898 11.367 16.062 1 76.94 310 ASP A C 1
ATOM 2385 O O . ASP A 1 310 ? -3.014 11.914 17.172 1 76.94 310 ASP A O 1
ATOM 2389 N N . ALA A 1 311 ? -2.217 10.359 15.875 1 74 311 ALA A N 1
ATOM 2390 C CA . ALA A 1 311 ? -1.406 9.797 16.953 1 74 311 ALA A CA 1
ATOM 2391 C C . ALA A 1 311 ? -0.348 10.789 17.422 1 74 311 ALA A C 1
ATOM 2393 O O . ALA A 1 311 ? -0.021 10.844 18.609 1 74 311 ALA A O 1
ATOM 2394 N N . LEU A 1 312 ? 0.098 11.578 16.547 1 67.06 312 LEU A N 1
ATOM 2395 C CA . LEU A 1 312 ? 1.124 12.562 16.875 1 67.06 312 LEU A CA 1
ATOM 2396 C C . LEU A 1 312 ? 0.541 13.711 17.703 1 67.06 312 LEU A C 1
ATOM 2398 O O . LEU A 1 312 ? 1.258 14.359 18.469 1 67.06 312 LEU A O 1
ATOM 2402 N N . MET A 1 313 ? -0.768 13.812 17.578 1 67 313 MET A N 1
ATOM 2403 C CA . MET A 1 313 ? -1.432 14.914 18.281 1 67 313 MET A CA 1
ATOM 2404 C C . MET A 1 313 ? -2.076 14.422 19.578 1 67 313 MET A C 1
ATOM 2406 O O . MET A 1 313 ? -2.584 15.227 20.359 1 67 313 MET A O 1
ATOM 2410 N N . ALA A 1 314 ? -1.926 13.156 19.734 1 64.94 314 ALA A N 1
ATOM 2411 C CA . ALA A 1 314 ? -2.637 12.57 20.875 1 64.94 314 ALA A CA 1
ATOM 2412 C C . ALA A 1 314 ? -1.88 12.82 22.172 1 64.94 314 ALA A C 1
ATOM 2414 O O . ALA A 1 314 ? -0.647 12.789 22.203 1 64.94 314 ALA A O 1
ATOM 2415 N N . ASP A 1 315 ? -2.65 13.18 23.172 1 64.25 315 ASP A N 1
ATOM 2416 C CA . ASP A 1 315 ? -2.086 13.516 24.469 1 64.25 315 ASP A CA 1
ATOM 2417 C C . ASP A 1 315 ? -1.437 12.297 25.125 1 64.25 315 ASP A C 1
ATOM 2419 O O . ASP A 1 315 ? -0.417 12.422 25.812 1 64.25 315 ASP A O 1
ATOM 2423 N N . HIS A 1 316 ? -2.031 11.164 24.938 1 78.69 316 HIS A N 1
ATOM 2424 C CA . HIS A 1 316 ? -1.507 9.953 25.562 1 78.69 316 HIS A CA 1
ATOM 2425 C C . HIS A 1 316 ? -0.986 8.984 24.5 1 78.69 316 HIS A C 1
ATOM 2427 O O . HIS A 1 316 ? -1.709 8.086 24.062 1 78.69 316 HIS A O 1
ATOM 2433 N N . TRP A 1 317 ? 0.288 9.109 24.281 1 78 317 TRP A N 1
ATOM 2434 C CA . TRP A 1 317 ? 0.893 8.375 23.172 1 78 317 TRP A CA 1
ATOM 2435 C C . TRP A 1 317 ? 0.897 6.879 23.438 1 78 317 TRP A C 1
ATOM 2437 O O . TRP A 1 317 ? 0.737 6.074 22.516 1 78 317 TRP A O 1
ATOM 2447 N N . MET A 1 318 ? 1.046 6.496 24.672 1 83.44 318 MET A N 1
ATOM 2448 C CA . MET A 1 318 ? 1.109 5.078 25.016 1 83.44 318 MET A CA 1
ATOM 2449 C C . MET A 1 318 ? -0.25 4.41 24.828 1 83.44 318 MET A C 1
ATOM 2451 O O . MET A 1 318 ? -0.336 3.307 24.281 1 83.44 318 MET A O 1
ATOM 2455 N N . VAL A 1 319 ? -1.21 5.129 25.25 1 86.25 319 VAL A N 1
ATOM 2456 C CA . VAL A 1 319 ? -2.557 4.582 25.141 1 86.25 319 VAL A CA 1
ATOM 2457 C C . VAL A 1 319 ? -2.938 4.457 23.672 1 86.25 319 VAL A C 1
ATOM 2459 O O . VAL A 1 319 ? -3.49 3.439 23.25 1 86.25 319 VAL A O 1
ATOM 2462 N N . THR A 1 320 ? -2.607 5.477 22.953 1 87.25 320 THR A N 1
ATOM 2463 C CA . THR A 1 320 ? -2.904 5.473 21.531 1 87.25 320 THR A CA 1
ATOM 2464 C C . THR A 1 320 ? -2.164 4.336 20.828 1 87.25 320 THR A C 1
ATOM 2466 O O . THR A 1 320 ? -2.736 3.645 19.984 1 87.25 320 THR A O 1
ATOM 2469 N N . SER A 1 321 ? -0.947 4.09 21.266 1 88.81 321 SER A N 1
ATOM 2470 C CA . SER A 1 321 ? -0.139 3.039 20.672 1 88.81 321 SER A CA 1
ATOM 2471 C C . SER A 1 321 ? -0.708 1.658 20.969 1 88.81 321 SER A C 1
ATOM 2473 O O . SER A 1 321 ? -0.748 0.788 20.109 1 88.81 321 SER A O 1
ATOM 2475 N N . ILE A 1 322 ? -1.16 1.507 22.109 1 91.62 322 ILE A N 1
ATOM 2476 C CA . ILE A 1 322 ? -1.696 0.216 22.531 1 91.62 322 ILE A CA 1
ATOM 2477 C C . ILE A 1 322 ? -3.014 -0.055 21.812 1 91.62 322 ILE A C 1
ATOM 2479 O O . ILE A 1 322 ? -3.262 -1.175 21.359 1 91.62 322 ILE A O 1
ATOM 2483 N N . LEU A 1 323 ? -3.777 0.924 21.703 1 91.69 323 LE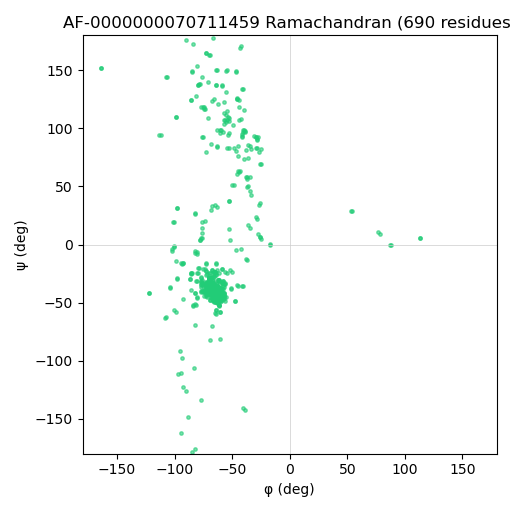U A N 1
ATOM 2484 C CA . LEU A 1 323 ? -5.055 0.779 21.016 1 91.69 323 LEU A CA 1
ATOM 2485 C C . LEU A 1 323 ? -4.84 0.463 19.531 1 91.69 323 LEU A C 1
ATOM 2487 O O . LEU A 1 323 ? -5.504 -0.417 18.984 1 91.69 323 LEU A O 1
ATOM 2491 N N . GLN A 1 324 ? -3.949 1.154 18.969 1 93.38 324 GLN A N 1
ATOM 2492 C CA . GLN A 1 324 ? -3.656 0.915 17.562 1 93.38 324 GLN A CA 1
ATOM 2493 C C . GLN A 1 324 ? -3.062 -0.476 17.359 1 93.38 324 GLN A C 1
ATOM 2495 O O . GLN A 1 324 ? -3.455 -1.191 16.438 1 93.38 324 GLN A O 1
ATOM 2500 N N . LEU A 1 325 ? -2.125 -0.827 18.25 1 94.62 325 LEU A N 1
ATOM 2501 C CA . LEU A 1 325 ? -1.518 -2.15 18.156 1 94.62 325 LEU A CA 1
ATOM 2502 C C . LEU A 1 325 ? -2.57 -3.244 18.312 1 94.62 325 LEU A C 1
ATOM 2504 O O . LEU A 1 325 ? -2.545 -4.238 17.578 1 94.62 325 LEU A O 1
ATOM 2508 N N . SER A 1 326 ? -3.43 -3.043 19.188 1 95.88 326 SER A N 1
ATOM 2509 C CA . SER A 1 326 ? -4.496 -4.016 19.406 1 95.88 326 SER A CA 1
ATOM 2510 C C . SER A 1 326 ? -5.41 -4.098 18.188 1 95.88 326 SER A C 1
ATOM 2512 O O . SER A 1 326 ? -5.781 -5.191 17.75 1 95.88 326 SER A O 1
ATOM 2514 N N . GLY A 1 327 ? -5.773 -2.957 17.641 1 96.06 327 GLY A N 1
ATOM 2515 C CA . GLY A 1 327 ? -6.598 -2.941 16.438 1 96.06 327 GLY A CA 1
ATOM 2516 C C . GLY A 1 327 ? -5.945 -3.629 15.258 1 96.06 327 GLY A C 1
ATOM 2517 O O . GLY A 1 327 ? -6.574 -4.445 14.578 1 96.06 327 GLY A O 1
ATOM 2518 N N . PHE A 1 328 ? -4.652 -3.346 15.055 1 97.19 328 PHE A N 1
ATOM 2519 C CA . PHE A 1 328 ? -3.902 -3.973 13.977 1 97.19 328 PHE A CA 1
ATOM 2520 C C . PHE A 1 328 ? -3.852 -5.484 14.156 1 97.19 328 PHE A C 1
ATOM 2522 O O . PHE A 1 328 ? -4.043 -6.238 13.203 1 97.19 328 PHE A O 1
ATOM 2529 N N . THR A 1 329 ? -3.637 -5.895 15.383 1 97.19 329 THR A N 1
ATOM 2530 C CA . THR A 1 329 ? -3.477 -7.312 15.703 1 97.19 329 THR A CA 1
ATOM 2531 C C . THR A 1 329 ? -4.793 -8.055 15.516 1 97.19 329 THR A C 1
ATOM 2533 O O . THR A 1 329 ? -4.832 -9.109 14.875 1 97.19 329 THR A O 1
ATOM 2536 N N . VAL A 1 330 ? -5.828 -7.492 16 1 97.12 330 VAL A N 1
ATOM 2537 C CA . VAL A 1 330 ? -7.137 -8.133 15.891 1 97.12 330 VAL A CA 1
ATOM 2538 C C . VAL A 1 330 ? -7.547 -8.242 14.43 1 97.12 330 VAL A C 1
ATOM 2540 O O . VAL A 1 330 ? -8.008 -9.297 13.984 1 97.12 330 VAL A O 1
ATOM 2543 N N . GLY A 1 331 ? -7.41 -7.148 13.711 1 97.38 331 GLY A N 1
ATOM 2544 C CA . GLY A 1 331 ? -7.742 -7.172 12.297 1 97.38 331 GLY A CA 1
ATOM 2545 C C . GLY A 1 331 ? -6.941 -8.195 11.508 1 97.38 331 GLY A C 1
ATOM 2546 O O . GLY A 1 331 ? -7.5 -8.938 10.695 1 97.38 331 GLY A O 1
ATOM 2547 N N . PHE A 1 332 ? -5.633 -8.297 11.797 1 97.69 332 PHE A N 1
ATOM 2548 C CA . PHE A 1 332 ? -4.766 -9.242 11.102 1 97.69 332 PHE A CA 1
ATOM 2549 C C . PHE A 1 332 ? -5.16 -10.672 11.43 1 97.69 332 PHE A C 1
ATOM 2551 O O . PHE A 1 332 ? -5.289 -11.508 10.531 1 97.69 332 PHE A O 1
ATOM 2558 N N . LEU A 1 333 ? -5.375 -10.93 12.656 1 96.62 333 LEU A N 1
ATOM 2559 C CA . LEU A 1 333 ? -5.676 -12.289 13.102 1 96.62 333 LEU A CA 1
ATOM 2560 C C . LEU A 1 333 ? -7.023 -12.75 12.562 1 96.62 333 LEU A C 1
ATOM 2562 O O . LEU A 1 333 ? -7.203 -13.938 12.258 1 96.62 333 LEU A O 1
ATOM 2566 N N . LEU A 1 334 ? -7.914 -11.82 12.445 1 95.75 334 LEU A N 1
ATOM 2567 C CA . LEU A 1 334 ? -9.227 -12.156 11.906 1 95.75 334 LEU A CA 1
ATOM 2568 C C . LEU A 1 334 ? -9.117 -12.633 10.461 1 95.75 334 LEU A C 1
ATOM 2570 O O . LEU A 1 334 ? -9.625 -13.711 10.125 1 95.75 334 LEU A O 1
ATOM 2574 N N . ILE A 1 335 ? -8.453 -11.906 9.641 1 96.44 335 ILE A N 1
ATOM 2575 C CA . ILE A 1 335 ? -8.344 -12.227 8.227 1 96.44 335 ILE A CA 1
ATOM 2576 C C . ILE A 1 335 ? -7.402 -13.414 8.031 1 96.44 335 ILE A C 1
ATOM 2578 O O . ILE A 1 335 ? -7.68 -14.312 7.23 1 96.44 335 ILE A O 1
ATOM 2582 N N . PHE A 1 336 ? -6.285 -13.414 8.805 1 96 336 PHE A N 1
ATOM 2583 C CA . PHE A 1 336 ? -5.34 -14.523 8.766 1 96 336 PHE A CA 1
ATOM 2584 C C . PHE A 1 336 ? -6.012 -15.82 9.188 1 96 336 PHE A C 1
ATOM 2586 O O . PHE A 1 336 ? -5.824 -16.859 8.547 1 96 336 PHE A O 1
ATOM 2593 N N . GLY A 1 337 ? -6.785 -15.758 10.234 1 93.75 337 GLY A N 1
ATOM 2594 C CA . GLY A 1 337 ? -7.469 -16.938 10.742 1 93.75 337 GLY A CA 1
ATOM 2595 C C . GLY A 1 337 ? -8.445 -17.531 9.742 1 93.75 337 GLY A C 1
ATOM 2596 O O . GLY A 1 337 ? -8.539 -18.75 9.625 1 93.75 337 GLY A O 1
ATOM 2597 N N . LEU A 1 338 ? -9.094 -16.703 9 1 90.62 338 LEU A N 1
ATOM 2598 C CA . LEU A 1 338 ? -10.039 -17.172 7.996 1 90.62 338 LEU A CA 1
ATOM 2599 C C . LEU A 1 338 ? -9.312 -17.891 6.855 1 90.62 338 LEU A C 1
ATOM 2601 O O . LEU A 1 338 ? -9.859 -18.812 6.246 1 90.62 338 LEU A O 1
ATOM 2605 N N . GLY A 1 339 ? -8.109 -17.438 6.566 1 88.62 339 GLY A N 1
ATOM 2606 C CA . GLY A 1 339 ? -7.297 -18.109 5.566 1 88.62 339 GLY A CA 1
ATOM 2607 C C . GLY A 1 339 ? -6.691 -19.406 6.062 1 88.62 339 GLY A C 1
ATOM 2608 O O . GLY A 1 339 ? -6.586 -20.375 5.309 1 88.62 339 GLY A O 1
ATOM 2609 N N . TRP A 1 340 ? -6.379 -19.359 7.336 1 87.06 340 TRP A N 1
ATOM 2610 C CA . TRP A 1 340 ? -5.715 -20.516 7.93 1 87.06 340 TRP A CA 1
ATOM 2611 C C . TRP A 1 340 ? -6.699 -21.672 8.117 1 87.06 340 TRP A C 1
ATOM 2613 O O . TRP A 1 340 ? -6.352 -22.828 7.883 1 87.06 340 TRP A O 1
ATOM 2623 N N . PHE A 1 341 ? -7.93 -21.359 8.508 1 80.06 341 PHE A N 1
ATOM 2624 C CA . PHE A 1 341 ? -8.914 -22.391 8.781 1 80.06 341 PHE A CA 1
ATOM 2625 C C . PHE A 1 341 ? -9.836 -22.594 7.578 1 80.06 341 PHE A C 1
ATOM 2627 O O . PHE A 1 341 ? -11.031 -22.859 7.738 1 80.06 341 PHE A O 1
ATOM 2634 N N . GLU A 1 342 ? -9.344 -22.391 6.434 1 68.44 342 GLU A N 1
ATOM 2635 C CA . GLU A 1 342 ? -10.086 -22.484 5.18 1 68.44 342 GLU A CA 1
ATOM 2636 C C . GLU A 1 342 ? -10.844 -23.797 5.086 1 68.44 342 GLU A C 1
ATOM 2638 O O . GLU A 1 342 ? -11.953 -23.844 4.543 1 68.44 342 GLU A O 1
ATOM 2643 N N . HIS A 1 343 ? -10.297 -24.766 5.539 1 60.06 343 HIS A N 1
ATOM 2644 C CA . HIS A 1 343 ? -10.961 -26.062 5.426 1 60.06 343 HIS A CA 1
ATOM 2645 C C . HIS A 1 343 ? -12.234 -26.094 6.258 1 60.06 343 HIS A C 1
ATOM 2647 O O . HIS A 1 343 ? -13.156 -26.859 5.953 1 60.06 343 HIS A O 1
ATOM 2653 N N . LEU A 1 344 ? -12.234 -25.234 7.234 1 51.25 344 LEU A N 1
ATOM 2654 C CA . LEU A 1 344 ? -13.438 -25.25 8.07 1 51.25 344 LEU A CA 1
ATOM 2655 C C . LEU A 1 344 ? -14.586 -24.547 7.375 1 51.25 344 LEU A C 1
ATOM 2657 O O . LEU A 1 344 ? -15.758 -24.859 7.621 1 51.25 344 LEU A O 1
ATOM 2661 N N . LEU A 1 345 ? -14.281 -23.578 6.52 1 50.66 345 LEU A N 1
ATOM 2662 C CA . LEU A 1 345 ? -15.328 -22.797 5.863 1 50.66 345 LEU A CA 1
ATOM 2663 C C . LEU A 1 345 ? -15.82 -23.5 4.602 1 50.66 345 LEU A C 1
ATOM 2665 O O . LEU A 1 345 ? -16.859 -23.141 4.047 1 50.66 345 LEU A O 1
ATOM 2669 N N . GLU A 1 346 ? -14.953 -24.375 3.992 1 49.81 346 GLU A N 1
ATOM 2670 C CA . GLU A 1 346 ? -15.422 -25.188 2.875 1 49.81 346 GLU A CA 1
ATOM 2671 C C . GLU A 1 346 ? -16.297 -26.344 3.361 1 49.81 346 GLU A C 1
ATOM 2673 O O . GLU A 1 346 ? -16.75 -27.172 2.564 1 49.81 346 GLU A O 1
ATOM 2678 N N . GLY A 1 347 ? -16.828 -26.219 4.609 1 39.47 347 GLY A N 1
ATOM 2679 C CA . GLY A 1 347 ? -17.75 -27.312 4.914 1 39.47 347 GLY A CA 1
ATOM 2680 C C . GLY A 1 347 ? -18.734 -27.594 3.799 1 39.47 347 GLY A C 1
ATOM 2681 O O . GLY A 1 347 ? -19.016 -26.719 2.973 1 39.47 347 GLY A O 1
ATOM 2682 N N . MET B 1 1 ? 21.203 -26.859 -5.617 1 29.59 1 MET B N 1
ATOM 2683 C CA . MET B 1 1 ? 20.891 -25.5 -6.062 1 29.59 1 MET B CA 1
ATOM 2684 C C . MET B 1 1 ? 19.922 -25.531 -7.242 1 29.59 1 MET B C 1
ATOM 2686 O O . MET B 1 1 ? 20.141 -26.234 -8.219 1 29.59 1 MET B O 1
ATOM 2690 N N . SER B 1 2 ? 18.719 -25.203 -7.02 1 38.84 2 SER B N 1
ATOM 2691 C CA . SER B 1 2 ? 17.75 -25.312 -8.109 1 38.84 2 SER B CA 1
ATOM 2692 C C . SER B 1 2 ? 18.312 -24.734 -9.406 1 38.84 2 SER B C 1
ATOM 2694 O O . SER B 1 2 ? 19.141 -23.828 -9.375 1 38.84 2 SER B O 1
ATOM 2696 N N . SER B 1 3 ? 18.312 -25.453 -10.461 1 48.09 3 SER B N 1
ATOM 2697 C CA . SER B 1 3 ? 18.969 -25.344 -11.766 1 48.09 3 SER B CA 1
ATOM 2698 C C . SER B 1 3 ? 18.969 -23.906 -12.273 1 48.09 3 SER B C 1
ATOM 2700 O O . SER B 1 3 ? 19.906 -23.484 -12.953 1 48.09 3 SER B O 1
ATOM 2702 N N . ASN B 1 4 ? 17.906 -22.984 -12.07 1 55.59 4 ASN B N 1
ATOM 2703 C CA . ASN B 1 4 ? 17.906 -21.703 -12.773 1 55.59 4 ASN B CA 1
ATOM 2704 C C . ASN B 1 4 ? 18.359 -20.578 -11.859 1 55.59 4 ASN B C 1
ATOM 2706 O O . ASN B 1 4 ? 18.031 -19.406 -12.102 1 55.59 4 ASN B O 1
ATOM 2710 N N . SER B 1 5 ? 19.047 -20.969 -10.781 1 69.62 5 SER B N 1
ATOM 2711 C CA . SER B 1 5 ? 19.594 -19.906 -9.938 1 69.62 5 SER B CA 1
ATOM 2712 C C . SER B 1 5 ? 20.875 -19.328 -10.547 1 69.62 5 SER B C 1
ATOM 2714 O O . SER B 1 5 ? 21.672 -20.047 -11.125 1 69.62 5 SER B O 1
ATOM 2716 N N . PRO B 1 6 ? 21.016 -17.953 -10.492 1 80.94 6 PRO B N 1
ATOM 2717 C CA . PRO B 1 6 ? 22.188 -17.312 -11.078 1 80.94 6 PRO B CA 1
ATOM 2718 C C . PRO B 1 6 ? 23.484 -17.719 -10.375 1 80.94 6 PRO B C 1
ATOM 2720 O O . PRO B 1 6 ? 23.453 -18.156 -9.219 1 80.94 6 PRO B O 1
ATOM 2723 N N . GLU B 1 7 ? 24.531 -17.703 -11.18 1 90.5 7 GLU B N 1
ATOM 2724 C CA . GLU B 1 7 ? 25.844 -17.969 -10.609 1 90.5 7 GLU B CA 1
ATOM 2725 C C . GLU B 1 7 ? 26.188 -16.953 -9.516 1 90.5 7 GLU B C 1
ATOM 2727 O O . GLU B 1 7 ? 25.984 -15.75 -9.688 1 90.5 7 GLU B O 1
ATOM 2732 N N . MET B 1 8 ? 26.719 -17.469 -8.477 1 92.75 8 MET B N 1
ATOM 2733 C CA . MET B 1 8 ? 27.016 -16.656 -7.293 1 92.75 8 MET B CA 1
ATOM 2734 C C . MET B 1 8 ? 27.953 -15.523 -7.637 1 92.75 8 MET B C 1
ATOM 2736 O O . MET B 1 8 ? 27.844 -14.422 -7.082 1 92.75 8 MET B O 1
ATOM 2740 N N . PHE B 1 9 ? 28.797 -15.758 -8.523 1 93.81 9 PHE B N 1
ATOM 2741 C CA . PHE B 1 9 ? 29.734 -14.727 -8.938 1 93.81 9 PHE B CA 1
ATOM 2742 C C . PHE B 1 9 ? 29 -13.508 -9.477 1 93.81 9 PHE B C 1
ATOM 2744 O O . PHE B 1 9 ? 29.312 -12.375 -9.109 1 93.81 9 PHE B O 1
ATOM 2751 N N . TYR B 1 10 ? 28.094 -13.688 -10.32 1 94.62 10 TYR B N 1
ATOM 2752 C CA . TYR B 1 10 ? 27.359 -12.594 -10.93 1 94.62 10 TYR B CA 1
ATOM 2753 C C . TYR B 1 10 ? 26.453 -11.914 -9.906 1 94.62 10 TYR B C 1
ATOM 2755 O O . TYR B 1 10 ? 26.234 -10.703 -9.969 1 94.62 10 TYR B O 1
ATOM 2763 N N . VAL B 1 11 ? 25.891 -12.695 -8.984 1 96.12 11 VAL B N 1
ATOM 2764 C CA . VAL B 1 11 ? 25.062 -12.133 -7.922 1 96.12 11 VAL B CA 1
ATOM 2765 C C . VAL B 1 11 ? 25.891 -11.141 -7.098 1 96.12 11 VAL B C 1
ATOM 2767 O O . VAL B 1 11 ? 25.438 -10.016 -6.855 1 96.12 11 VAL B O 1
ATOM 2770 N N . ILE B 1 12 ? 27.109 -11.547 -6.781 1 96.88 12 ILE B N 1
ATOM 2771 C CA . ILE B 1 12 ? 27.969 -10.711 -5.961 1 96.88 12 ILE B CA 1
ATOM 2772 C C . ILE B 1 12 ? 28.453 -9.508 -6.773 1 96.88 12 ILE B C 1
ATOM 2774 O O . ILE B 1 12 ? 28.406 -8.375 -6.293 1 96.88 12 ILE B O 1
ATOM 2778 N N . LEU B 1 13 ? 28.797 -9.727 -7.984 1 97.5 13 LEU B N 1
ATOM 2779 C CA . LEU B 1 13 ? 29.328 -8.664 -8.836 1 97.5 13 LEU B CA 1
ATOM 2780 C C . LEU B 1 13 ? 28.281 -7.582 -9.07 1 97.5 13 LEU B C 1
ATOM 2782 O O . LEU B 1 13 ? 28.5 -6.41 -8.75 1 97.5 13 LEU B O 1
ATOM 2786 N N . TYR B 1 14 ? 27.156 -7.984 -9.586 1 97.19 14 TYR B N 1
ATOM 2787 C CA . TYR B 1 14 ? 26.109 -7.012 -9.906 1 97.19 14 TYR B CA 1
ATOM 2788 C C . TYR B 1 14 ? 25.484 -6.438 -8.641 1 97.19 14 TYR B C 1
ATOM 2790 O O . TYR B 1 14 ? 25.047 -5.289 -8.625 1 97.19 14 TYR B O 1
ATOM 2798 N N . GLY B 1 15 ? 25.469 -7.273 -7.574 1 97.94 15 GLY B N 1
ATOM 2799 C CA . GLY B 1 15 ? 25.031 -6.75 -6.293 1 97.94 15 GLY B CA 1
ATOM 2800 C C . GLY B 1 15 ? 25.906 -5.625 -5.773 1 97.94 15 GLY B C 1
ATOM 2801 O O . GLY B 1 15 ? 25.391 -4.57 -5.379 1 97.94 15 GLY B O 1
ATOM 2802 N N . VAL B 1 16 ? 27.156 -5.836 -5.867 1 98.31 16 VAL B N 1
ATOM 2803 C CA . VAL B 1 16 ? 28.125 -4.852 -5.375 1 98.31 16 VAL B CA 1
ATOM 2804 C C . VAL B 1 16 ? 28.078 -3.6 -6.246 1 98.31 16 VAL B C 1
ATOM 2806 O O . VAL B 1 16 ? 28.094 -2.477 -5.73 1 98.31 16 VAL B O 1
ATOM 2809 N N . ILE B 1 17 ? 27.984 -3.762 -7.488 1 98.25 17 ILE B N 1
ATOM 2810 C CA . ILE B 1 17 ? 27.891 -2.629 -8.398 1 98.25 17 ILE B CA 1
ATOM 2811 C C . ILE B 1 17 ? 26.625 -1.829 -8.102 1 98.25 17 ILE B C 1
ATOM 2813 O O . ILE B 1 17 ? 26.656 -0.599 -8.023 1 98.25 17 ILE B O 1
ATOM 2817 N N . SER B 1 18 ? 25.562 -2.527 -7.953 1 98.12 18 SER B N 1
ATOM 2818 C CA . SER B 1 18 ? 24.266 -1.888 -7.691 1 98.12 18 SER B CA 1
ATOM 2819 C C . SER B 1 18 ? 24.312 -1.094 -6.391 1 98.12 18 SER B C 1
ATOM 2821 O O . SER B 1 18 ? 23.875 0.063 -6.348 1 98.12 18 SER B O 1
ATOM 2823 N N . VAL B 1 19 ? 24.828 -1.692 -5.355 1 98.06 19 VAL B N 1
ATOM 2824 C CA . VAL B 1 19 ? 24.875 -1.033 -4.055 1 98.06 19 VAL B CA 1
ATOM 2825 C C . VAL B 1 19 ? 25.828 0.162 -4.113 1 98.06 19 VAL B C 1
ATOM 2827 O O . VAL B 1 19 ? 25.578 1.19 -3.48 1 98.06 19 VAL B O 1
ATOM 2830 N N . THR B 1 20 ? 26.844 0.012 -4.926 1 97.75 20 THR B N 1
ATOM 2831 C CA . THR B 1 20 ? 27.781 1.127 -5.102 1 97.75 20 THR B CA 1
ATOM 2832 C C . THR B 1 20 ? 27.078 2.309 -5.77 1 97.75 20 THR B C 1
ATOM 2834 O O . THR B 1 20 ? 27.203 3.447 -5.312 1 97.75 20 THR B O 1
ATOM 2837 N N . VAL B 1 21 ? 26.391 2.033 -6.781 1 96.19 21 VAL B N 1
ATOM 2838 C CA . VAL B 1 21 ? 25.656 3.078 -7.492 1 96.19 21 VAL B CA 1
ATOM 2839 C C . VAL B 1 21 ? 24.672 3.748 -6.543 1 96.19 21 VAL B C 1
ATOM 2841 O O . VAL B 1 21 ? 24.609 4.977 -6.473 1 96.19 21 VAL B O 1
ATOM 2844 N N . VAL B 1 22 ? 23.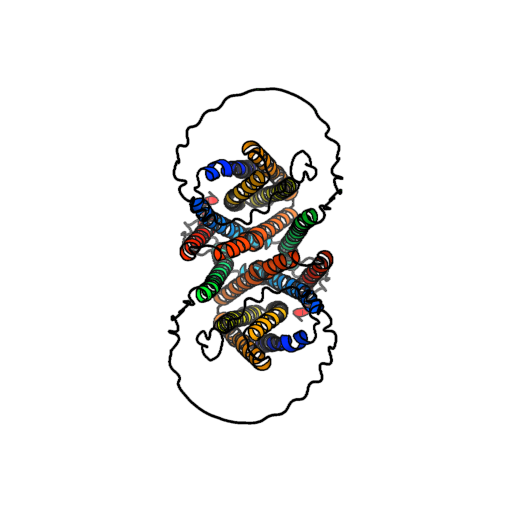953 2.988 -5.805 1 95.56 22 VAL B N 1
ATOM 2845 C CA . VAL B 1 22 ? 22.938 3.49 -4.879 1 95.56 22 VAL B CA 1
ATOM 2846 C C . VAL B 1 22 ? 23.609 4.328 -3.789 1 95.56 22 VAL B C 1
ATOM 2848 O O . VAL B 1 22 ? 23.109 5.402 -3.436 1 95.56 22 VAL B O 1
ATOM 2851 N N . SER B 1 23 ? 24.734 3.871 -3.285 1 95.44 23 SER B N 1
ATOM 2852 C CA . SER B 1 23 ? 25.422 4.578 -2.215 1 95.44 23 SER B CA 1
ATOM 2853 C C . SER B 1 23 ? 26.016 5.895 -2.711 1 95.44 23 SER B C 1
ATOM 2855 O O . SER B 1 23 ? 26 6.895 -1.986 1 95.44 23 SER B O 1
ATOM 2857 N N . LEU B 1 24 ? 26.422 5.922 -3.92 1 94 24 LEU B N 1
ATOM 2858 C CA . LEU B 1 24 ? 27.016 7.137 -4.477 1 94 24 LEU B CA 1
ATOM 2859 C C . LEU B 1 24 ? 25.953 8.195 -4.723 1 94 24 LEU B C 1
ATOM 2861 O O . LEU B 1 24 ? 26.25 9.391 -4.777 1 94 24 LEU B O 1
ATOM 2865 N N . LEU B 1 25 ? 24.766 7.809 -4.855 1 91.88 25 LEU B N 1
ATOM 2866 C CA . LEU B 1 25 ? 23.672 8.758 -5.031 1 91.88 25 LEU B CA 1
ATOM 2867 C C . LEU B 1 25 ? 23.484 9.602 -3.777 1 91.88 25 LEU B C 1
ATOM 2869 O O . LEU B 1 25 ? 22.859 10.664 -3.83 1 91.88 25 LEU B O 1
ATOM 2873 N N . SER B 1 26 ? 23.906 9.102 -2.648 1 87.94 26 SER B N 1
ATOM 2874 C CA . SER B 1 26 ? 23.844 9.867 -1.409 1 87.94 26 SER B CA 1
ATOM 2875 C C . SER B 1 26 ? 24.625 11.172 -1.522 1 87.94 26 SER B C 1
ATOM 2877 O O . SER B 1 26 ? 24.359 12.125 -0.778 1 87.94 26 SER B O 1
ATOM 2879 N N . LEU B 1 27 ? 25.531 11.188 -2.477 1 87.81 27 LEU B N 1
ATOM 2880 C CA . LEU B 1 27 ? 26.312 12.391 -2.723 1 87.81 27 LEU B CA 1
ATOM 2881 C C . LEU B 1 27 ? 25.656 13.266 -3.787 1 87.81 27 LEU B C 1
ATOM 2883 O O . LEU B 1 27 ? 26.047 14.414 -3.988 1 87.81 27 LEU B O 1
ATOM 2887 N N . GLY B 1 28 ? 24.734 12.68 -4.52 1 80.25 28 GLY B N 1
ATOM 2888 C CA . GLY B 1 28 ? 24.094 13.359 -5.629 1 80.25 28 GLY B CA 1
ATOM 2889 C C . GLY B 1 28 ? 23.281 14.562 -5.195 1 80.25 28 GLY B C 1
ATOM 2890 O O . GLY B 1 28 ? 23.125 15.516 -5.961 1 80.25 28 GLY B O 1
ATOM 2891 N N . GLY B 1 29 ? 22.828 14.547 -3.988 1 72.44 29 GLY B N 1
ATOM 2892 C CA . GLY B 1 29 ? 22.094 15.695 -3.486 1 72.44 29 GLY B CA 1
ATOM 2893 C C . GLY B 1 29 ? 22.875 16.984 -3.545 1 72.44 29 GLY B C 1
ATOM 2894 O O . GLY B 1 29 ? 22.312 18.062 -3.721 1 72.44 29 GLY B O 1
ATOM 2895 N N . ALA B 1 30 ? 24.141 16.875 -3.402 1 71.69 30 ALA B N 1
ATOM 2896 C CA . ALA B 1 30 ? 25 18.062 -3.445 1 71.69 30 ALA B CA 1
ATOM 2897 C C . ALA B 1 30 ? 25.062 18.625 -4.859 1 71.69 30 ALA B C 1
ATOM 2899 O O . ALA B 1 30 ? 25.266 19.828 -5.035 1 71.69 30 ALA B O 1
ATOM 2900 N N . CYS B 1 31 ? 24.891 17.766 -5.777 1 71.06 31 CYS B N 1
ATOM 2901 C CA . CYS B 1 31 ? 25 18.203 -7.164 1 71.06 31 CYS B CA 1
ATOM 2902 C C . CYS B 1 31 ? 23.719 18.859 -7.637 1 71.06 31 CYS B C 1
ATOM 2904 O O . CYS B 1 31 ? 23.75 19.844 -8.383 1 71.06 31 CYS B O 1
ATOM 2906 N N . ILE B 1 32 ? 22.703 18.406 -7.117 1 66.06 32 ILE B N 1
ATOM 2907 C CA . ILE B 1 32 ? 21.422 18.859 -7.645 1 66.06 32 ILE B CA 1
ATOM 2908 C C . ILE B 1 32 ? 20.875 19.984 -6.773 1 66.06 32 ILE B C 1
ATOM 2910 O O . ILE B 1 32 ? 20.188 20.891 -7.266 1 66.06 32 ILE B O 1
ATOM 2914 N N . GLY B 1 33 ? 21.234 19.953 -5.551 1 59.75 33 GLY B N 1
ATOM 2915 C CA . GLY B 1 33 ? 20.703 20.906 -4.586 1 59.75 33 GLY B CA 1
ATOM 2916 C C . GLY B 1 33 ? 21.031 22.344 -4.945 1 59.75 33 GLY B C 1
ATOM 2917 O O . GLY B 1 33 ? 20.125 23.156 -5.129 1 59.75 33 GLY B O 1
ATOM 2918 N N . PRO B 1 34 ? 22.281 22.625 -5.062 1 58.56 34 PRO B N 1
ATOM 2919 C CA . PRO B 1 34 ? 22.656 24.016 -5.359 1 58.56 34 PRO B CA 1
ATOM 2920 C C . PRO B 1 34 ? 22.219 24.453 -6.762 1 58.56 34 PRO B C 1
ATOM 2922 O O . PRO B 1 34 ? 22.109 25.656 -7.035 1 58.56 34 PRO B O 1
ATOM 2925 N N . LEU B 1 35 ? 22.047 23.516 -7.523 1 56.78 35 LEU B N 1
ATOM 2926 C CA . LEU B 1 35 ? 21.719 23.828 -8.906 1 56.78 35 LEU B CA 1
ATOM 2927 C C . LEU B 1 35 ? 20.234 24.188 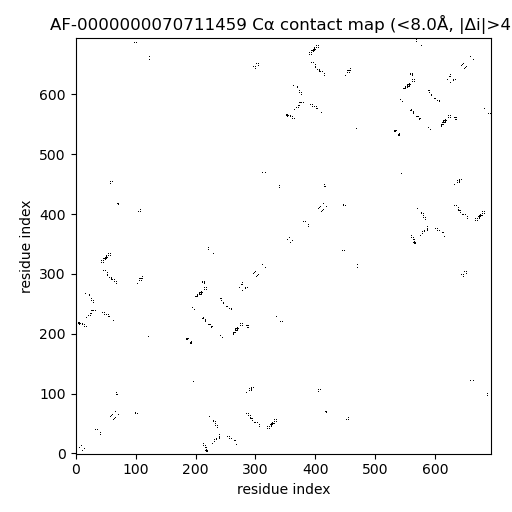-9.031 1 56.78 35 LEU B C 1
ATOM 2929 O O . LEU B 1 35 ? 19.828 24.797 -10.023 1 56.78 35 LEU B O 1
ATOM 2933 N N . MET B 1 36 ? 19.516 23.781 -8.102 1 56.09 36 MET B N 1
ATOM 2934 C CA . MET B 1 36 ? 18.078 23.953 -8.305 1 56.09 36 MET B CA 1
ATOM 2935 C C . MET B 1 36 ? 17.578 25.188 -7.578 1 56.09 36 MET B C 1
ATOM 2937 O O . MET B 1 36 ? 17.875 25.391 -6.398 1 56.09 36 MET B O 1
ATOM 2941 N N . ALA B 1 37 ? 17.203 26.266 -8.383 1 56.5 37 ALA B N 1
ATOM 2942 C CA . ALA B 1 37 ? 16.516 27.422 -7.824 1 56.5 37 ALA B CA 1
ATOM 2943 C C . ALA B 1 37 ? 15.367 27 -6.918 1 56.5 37 ALA B C 1
ATOM 2945 O O . ALA B 1 37 ? 14.844 25.891 -7.055 1 56.5 37 ALA B O 1
ATOM 2946 N N . LYS B 1 38 ? 15.055 27.781 -5.898 1 60.06 38 LYS B N 1
ATOM 2947 C CA . LYS B 1 38 ? 14.094 27.484 -4.844 1 60.06 38 LYS B CA 1
ATOM 2948 C C . LYS B 1 38 ? 12.781 26.969 -5.426 1 60.06 38 LYS B C 1
ATOM 2950 O O . LYS B 1 38 ? 12.25 25.953 -4.973 1 60.06 38 LYS B O 1
ATOM 2955 N N . ASP B 1 39 ? 12.32 27.734 -6.418 1 62.09 39 ASP B N 1
ATOM 2956 C CA . ASP B 1 39 ? 11.031 27.375 -7 1 62.09 39 ASP B CA 1
ATOM 2957 C C . ASP B 1 39 ? 11.141 26.078 -7.812 1 62.09 39 ASP B C 1
ATOM 2959 O O . ASP B 1 39 ? 10.234 25.25 -7.793 1 62.09 39 ASP B O 1
ATOM 2963 N N . ALA B 1 40 ? 12.25 26 -8.414 1 62.47 40 ALA B N 1
ATOM 2964 C CA . ALA B 1 40 ? 12.469 24.828 -9.258 1 62.47 40 ALA B CA 1
ATOM 2965 C C . ALA B 1 40 ? 12.695 23.578 -8.406 1 62.47 40 ALA B C 1
ATOM 2967 O O . ALA B 1 40 ? 12.297 22.484 -8.797 1 62.47 40 ALA B O 1
ATOM 2968 N N . LYS B 1 41 ? 13.156 23.812 -7.273 1 67.81 41 LYS B N 1
ATOM 2969 C CA . LYS B 1 41 ? 13.43 22.688 -6.371 1 67.81 41 LYS B CA 1
ATOM 2970 C C . LYS B 1 41 ? 12.133 22 -5.941 1 67.81 41 LYS B C 1
ATOM 2972 O O . LYS B 1 41 ? 12.055 20.781 -5.941 1 67.81 41 LYS B O 1
ATOM 2977 N N . HIS B 1 42 ? 11.234 22.844 -5.762 1 72.75 42 HIS B N 1
ATOM 2978 C CA . HIS B 1 42 ? 9.977 22.297 -5.285 1 72.75 42 HIS B CA 1
ATOM 2979 C C . HIS B 1 42 ? 9.273 21.5 -6.383 1 72.75 42 HIS B C 1
ATOM 2981 O O . HIS B 1 42 ? 8.703 20.438 -6.121 1 72.75 42 HIS B O 1
ATOM 2987 N N . ARG B 1 43 ? 9.484 22 -7.594 1 76.12 43 ARG B N 1
ATOM 2988 C CA . ARG B 1 43 ? 8.797 21.359 -8.711 1 76.12 43 ARG B CA 1
ATOM 2989 C C . ARG B 1 43 ? 9.445 20.031 -9.07 1 76.12 43 ARG B C 1
ATOM 2991 O O . ARG B 1 43 ? 8.75 19.031 -9.273 1 76.12 43 ARG B O 1
ATOM 2998 N N . TRP B 1 44 ? 10.664 20.031 -9.039 1 78.69 44 TRP B N 1
ATOM 2999 C CA . TRP B 1 44 ? 11.383 18.828 -9.406 1 78.69 44 TRP B CA 1
ATOM 3000 C C . TRP B 1 44 ? 11.195 17.734 -8.352 1 78.69 44 TRP B C 1
ATOM 3002 O O . TRP B 1 44 ? 11.117 16.547 -8.68 1 78.69 44 TRP B O 1
ATOM 3012 N N . LEU B 1 45 ? 11 18.188 -7.191 1 83.19 45 LEU B N 1
ATOM 3013 C CA . LEU B 1 45 ? 10.852 17.219 -6.105 1 83.19 45 LEU B CA 1
ATOM 3014 C C . LEU B 1 45 ? 9.531 16.469 -6.219 1 83.19 45 LEU B C 1
ATOM 3016 O O . LEU B 1 45 ? 9.461 15.281 -5.902 1 83.19 45 LEU B O 1
ATOM 3020 N N . HIS B 1 46 ? 8.562 17.156 -6.805 1 88.38 46 HIS B N 1
ATOM 3021 C CA . HIS B 1 46 ? 7.273 16.5 -6.996 1 88.38 46 HIS B CA 1
ATOM 3022 C C . HIS B 1 46 ? 7.375 15.391 -8.039 1 88.38 46 HIS B C 1
ATOM 3024 O O . HIS B 1 46 ? 6.789 14.32 -7.871 1 88.38 46 HIS B O 1
ATOM 3030 N N . PHE B 1 47 ? 8.094 15.68 -9.047 1 91.81 47 PHE B N 1
ATOM 3031 C CA . PHE B 1 47 ? 8.281 14.703 -10.109 1 91.81 47 PHE B CA 1
ATOM 3032 C C . PHE B 1 47 ? 9.07 13.5 -9.602 1 91.81 47 PHE B C 1
ATOM 3034 O O . PHE B 1 47 ? 8.664 12.359 -9.797 1 91.81 47 PHE B O 1
ATOM 3041 N N . PHE B 1 48 ? 10.086 13.781 -8.961 1 91.38 48 PHE B N 1
ATOM 3042 C CA . PHE B 1 48 ? 10.977 12.711 -8.523 1 91.38 48 PHE B CA 1
ATOM 3043 C C . PHE B 1 48 ? 10.336 11.891 -7.414 1 91.38 48 PHE B C 1
ATOM 3045 O O . PHE B 1 48 ? 10.516 10.672 -7.352 1 91.38 48 PHE B O 1
ATOM 3052 N N . LEU B 1 49 ? 9.625 12.547 -6.594 1 93.38 49 LEU B N 1
ATOM 3053 C CA . LEU B 1 49 ? 8.93 11.828 -5.535 1 93.38 49 LEU B CA 1
ATOM 3054 C C . LEU B 1 49 ? 7.852 10.914 -6.117 1 93.38 49 LEU B C 1
ATOM 3056 O O . LEU B 1 49 ? 7.734 9.75 -5.723 1 93.38 49 LEU B O 1
ATOM 3060 N N . ALA B 1 50 ? 7.133 11.453 -7.051 1 95.69 50 ALA B N 1
ATOM 3061 C CA . ALA B 1 50 ? 6.102 10.656 -7.707 1 95.69 50 ALA B CA 1
ATOM 3062 C C . ALA B 1 50 ? 6.719 9.469 -8.445 1 95.69 50 ALA B C 1
ATOM 3064 O O . ALA B 1 50 ? 6.188 8.359 -8.398 1 95.69 50 ALA B O 1
ATOM 3065 N N . MET B 1 51 ? 7.781 9.703 -9.078 1 96.75 51 MET B N 1
ATOM 3066 C CA . MET B 1 51 ? 8.484 8.641 -9.789 1 96.75 51 MET B CA 1
ATOM 3067 C C . MET B 1 51 ? 8.969 7.57 -8.812 1 96.75 51 MET B C 1
ATOM 3069 O O . MET B 1 51 ? 8.844 6.375 -9.086 1 96.75 51 MET B O 1
ATOM 3073 N N . ALA B 1 52 ? 9.508 8 -7.73 1 96.06 52 ALA B N 1
ATOM 3074 C CA . ALA B 1 52 ? 9.984 7.086 -6.703 1 96.06 52 ALA B CA 1
ATOM 3075 C C . ALA B 1 52 ? 8.852 6.223 -6.164 1 96.06 52 ALA B C 1
ATOM 3077 O O . ALA B 1 52 ? 8.992 5 -6.047 1 96.06 52 ALA B O 1
ATOM 3078 N N . ILE B 1 53 ? 7.742 6.812 -5.863 1 96.75 53 ILE B N 1
ATOM 3079 C CA . ILE B 1 53 ? 6.562 6.113 -5.363 1 96.75 53 ILE B CA 1
ATOM 3080 C C . ILE B 1 53 ? 6.145 5.035 -6.359 1 96.75 53 ILE B C 1
ATOM 3082 O O . ILE B 1 53 ? 5.902 3.887 -5.977 1 96.75 53 ILE B O 1
ATOM 3086 N N . SER B 1 54 ? 6.145 5.445 -7.574 1 97.75 54 SER B N 1
ATOM 3087 C CA . SER B 1 54 ? 5.66 4.562 -8.625 1 97.75 54 SER B CA 1
ATOM 3088 C C . SER B 1 54 ? 6.625 3.404 -8.867 1 97.75 54 SER B C 1
ATOM 3090 O O . SER B 1 54 ? 6.203 2.26 -9.023 1 97.75 54 SER B O 1
ATOM 3092 N N . THR B 1 55 ? 7.887 3.627 -8.867 1 97.44 55 THR B N 1
ATOM 3093 C CA . THR B 1 55 ? 8.859 2.568 -9.117 1 97.44 55 THR B CA 1
ATOM 3094 C C . THR B 1 55 ? 8.867 1.563 -7.973 1 97.44 55 THR B C 1
ATOM 3096 O O . THR B 1 55 ? 8.867 0.352 -8.203 1 97.44 55 THR B O 1
ATOM 3099 N N . LEU B 1 56 ? 8.82 2.053 -6.773 1 97.06 56 LEU B N 1
ATOM 3100 C CA . LEU B 1 56 ? 8.852 1.174 -5.609 1 97.06 56 LEU B CA 1
ATOM 3101 C C . LEU B 1 56 ? 7.602 0.31 -5.539 1 97.06 56 LEU B C 1
ATOM 3103 O O . LEU B 1 56 ? 7.688 -0.907 -5.363 1 97.06 56 LEU B O 1
ATOM 3107 N N . SER B 1 57 ? 6.473 0.926 -5.672 1 97.62 57 SER B N 1
ATOM 3108 C CA . SER B 1 57 ? 5.215 0.191 -5.57 1 97.62 57 SER B CA 1
ATOM 3109 C C . SER B 1 57 ? 5.051 -0.786 -6.727 1 97.62 57 SER B C 1
ATOM 3111 O O . SER B 1 57 ? 4.59 -1.913 -6.535 1 97.62 57 SER B O 1
ATOM 3113 N N . SER B 1 58 ? 5.449 -0.334 -7.922 1 97.88 58 SER B N 1
ATOM 3114 C CA . SER B 1 58 ? 5.355 -1.216 -9.078 1 97.88 58 SER B CA 1
ATOM 3115 C C . SER B 1 58 ? 6.289 -2.412 -8.938 1 97.88 58 SER B C 1
ATOM 3117 O O . SER B 1 58 ? 5.914 -3.541 -9.266 1 97.88 58 SER B O 1
ATOM 3119 N N . ASP B 1 59 ? 7.477 -2.197 -8.492 1 97.31 59 ASP B N 1
ATOM 3120 C CA . ASP B 1 59 ? 8.391 -3.316 -8.273 1 97.31 59 ASP B CA 1
ATOM 3121 C C . ASP B 1 59 ? 7.816 -4.309 -7.266 1 97.31 59 ASP B C 1
ATOM 3123 O O . ASP B 1 59 ? 7.82 -5.516 -7.504 1 97.31 59 ASP B O 1
ATOM 3127 N N . ALA B 1 60 ? 7.293 -3.801 -6.176 1 97.56 60 ALA B N 1
ATOM 3128 C CA . ALA B 1 60 ? 6.75 -4.648 -5.117 1 97.56 60 ALA B CA 1
ATOM 3129 C C . ALA B 1 60 ? 5.566 -5.469 -5.625 1 97.56 60 ALA B C 1
ATOM 3131 O O . ALA B 1 60 ? 5.523 -6.688 -5.441 1 97.56 60 ALA B O 1
ATOM 3132 N N . ILE B 1 61 ? 4.668 -4.816 -6.34 1 97.62 61 ILE B N 1
ATOM 3133 C CA . ILE B 1 61 ? 3.406 -5.449 -6.719 1 97.62 61 ILE B CA 1
ATOM 3134 C C . ILE B 1 61 ? 3.615 -6.316 -7.957 1 97.62 61 ILE B C 1
ATOM 3136 O O . ILE B 1 61 ? 3.148 -7.457 -8.008 1 97.62 61 ILE B O 1
ATOM 3140 N N . LEU B 1 62 ? 4.375 -5.867 -8.953 1 96.31 62 LEU B N 1
ATOM 3141 C CA . LEU B 1 62 ? 4.441 -6.535 -10.25 1 96.31 62 LEU B CA 1
ATOM 3142 C C . LEU B 1 62 ? 5.496 -7.637 -10.242 1 96.31 62 LEU B C 1
ATOM 3144 O O . LEU B 1 62 ? 5.375 -8.625 -10.969 1 96.31 62 LEU B O 1
ATOM 3148 N N . HIS B 1 63 ? 6.512 -7.43 -9.43 1 95.38 63 HIS B N 1
ATOM 3149 C CA . HIS B 1 63 ? 7.637 -8.336 -9.609 1 95.38 63 HIS B CA 1
ATOM 3150 C C . HIS B 1 63 ? 7.953 -9.094 -8.328 1 95.38 63 HIS B C 1
ATOM 3152 O O . HIS B 1 63 ? 8.156 -10.305 -8.344 1 95.38 63 HIS B O 1
ATOM 3158 N N . ILE B 1 64 ? 7.926 -8.461 -7.207 1 95.62 64 ILE B N 1
ATOM 3159 C CA . ILE B 1 64 ? 8.383 -9.102 -5.98 1 95.62 64 ILE B CA 1
ATOM 3160 C C . ILE B 1 64 ? 7.281 -10 -5.426 1 95.62 64 ILE B C 1
ATOM 3162 O O . ILE B 1 64 ? 7.52 -11.172 -5.125 1 95.62 64 ILE B O 1
ATOM 3166 N N . ILE B 1 65 ? 6.062 -9.555 -5.359 1 95.81 65 ILE B N 1
ATOM 3167 C CA . ILE B 1 65 ? 4.973 -10.289 -4.723 1 95.81 65 ILE B CA 1
ATOM 3168 C C . ILE B 1 65 ? 4.703 -11.578 -5.488 1 95.81 65 ILE B C 1
ATOM 3170 O O . ILE B 1 65 ? 4.543 -12.641 -4.887 1 95.81 65 ILE B O 1
ATOM 3174 N N . PRO B 1 66 ? 4.691 -11.539 -6.82 1 93.44 66 PRO B N 1
ATOM 3175 C CA . PRO B 1 66 ? 4.5 -12.812 -7.527 1 93.44 66 PRO B CA 1
ATOM 3176 C C . PRO B 1 66 ? 5.574 -13.844 -7.191 1 93.44 66 PRO B C 1
ATOM 3178 O O . PRO B 1 66 ? 5.297 -15.039 -7.156 1 93.44 66 PRO B O 1
ATOM 3181 N N . GLN B 1 67 ? 6.777 -13.367 -6.945 1 91.69 67 GLN B N 1
ATOM 3182 C CA . GLN B 1 67 ? 7.848 -14.281 -6.562 1 91.69 67 GLN B CA 1
ATOM 3183 C C . GLN B 1 67 ? 7.609 -14.859 -5.168 1 91.69 6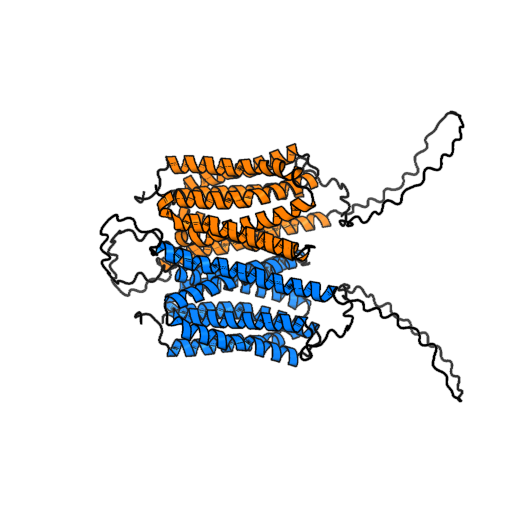7 GLN B C 1
ATOM 3185 O O . GLN B 1 67 ? 7.934 -16.016 -4.902 1 91.69 67 GLN B O 1
ATOM 3190 N N . VAL B 1 68 ? 7.035 -14.109 -4.332 1 93.31 68 VAL B N 1
ATOM 3191 C CA . VAL B 1 68 ? 6.75 -14.547 -2.967 1 93.31 68 VAL B CA 1
ATOM 3192 C C . VAL B 1 68 ? 5.656 -15.609 -2.982 1 93.31 68 VAL B C 1
ATOM 3194 O O . VAL B 1 68 ? 5.707 -16.578 -2.211 1 93.31 68 VAL B O 1
ATOM 3197 N N . VAL B 1 69 ? 4.676 -15.438 -3.906 1 89.88 69 VAL B N 1
ATOM 3198 C CA . VAL B 1 69 ? 3.549 -16.359 -3.998 1 89.88 69 VAL B CA 1
ATOM 3199 C C . VAL B 1 69 ? 3.965 -17.609 -4.773 1 89.88 69 VAL B C 1
ATOM 3201 O O . VAL B 1 69 ? 3.311 -18.656 -4.684 1 89.88 69 VAL B O 1
ATOM 3204 N N . GLY B 1 70 ? 5.055 -17.734 -5.34 1 76.62 70 GLY B N 1
ATOM 3205 C CA . GLY B 1 70 ? 5.555 -18.891 -6.074 1 76.62 70 GLY B CA 1
ATOM 3206 C C . GLY B 1 70 ? 4.969 -19 -7.469 1 76.62 70 GLY B C 1
ATOM 3207 O O . GLY B 1 70 ? 4.867 -20.109 -8.016 1 76.62 70 GLY B O 1
ATOM 3208 N N . ALA B 1 71 ? 4.281 -18.141 -8.039 1 56.12 71 ALA B N 1
ATOM 3209 C CA . ALA B 1 71 ? 3.641 -18.219 -9.352 1 56.12 71 ALA B CA 1
ATOM 3210 C C . ALA B 1 71 ? 4.637 -18.672 -10.422 1 56.12 71 ALA B C 1
ATOM 3212 O O . ALA B 1 71 ? 4.242 -19.203 -11.461 1 56.12 71 ALA B O 1
ATOM 3213 N N . HIS B 1 72 ? 5.977 -18.531 -10.328 1 46.19 72 HIS B N 1
ATOM 3214 C CA . HIS B 1 72 ? 6.824 -18.953 -11.438 1 46.19 72 HIS B CA 1
ATOM 3215 C C . HIS B 1 72 ? 7.117 -20.453 -11.367 1 46.19 72 HIS B C 1
ATOM 3217 O O . HIS B 1 72 ? 7.48 -21.062 -12.375 1 46.19 72 HIS B O 1
ATOM 3223 N N . SER B 1 73 ? 7.586 -20.984 -10.258 1 39.47 73 SER B N 1
ATOM 3224 C CA . SER B 1 73 ? 8.43 -22.172 -10.352 1 39.47 73 SER B CA 1
ATOM 3225 C C . SER B 1 73 ? 7.59 -23.438 -10.484 1 39.47 73 SER B C 1
ATOM 3227 O O . SER B 1 73 ? 7.426 -24.188 -9.523 1 39.47 73 SER B O 1
ATOM 3229 N N . HIS B 1 74 ? 6.422 -23.5 -10.984 1 34.75 74 HIS B N 1
ATOM 3230 C CA . HIS B 1 74 ? 6.094 -24.906 -11.172 1 34.75 74 HIS B CA 1
ATOM 3231 C C . HIS B 1 74 ? 7.188 -25.625 -11.969 1 34.75 74 HIS B C 1
ATOM 3233 O O . HIS B 1 74 ? 7.145 -25.656 -13.195 1 34.75 74 HIS B O 1
ATOM 3239 N N . SER B 1 75 ? 8.398 -25.453 -11.898 1 32.28 75 SER B N 1
ATOM 3240 C CA . SER B 1 75 ? 9.109 -26.562 -12.523 1 32.28 75 SER B CA 1
ATOM 3241 C C . SER B 1 75 ? 8.484 -27.906 -12.141 1 32.28 75 SER B C 1
ATOM 3243 O O . SER B 1 75 ? 7.766 -28 -11.141 1 32.28 75 SER B O 1
ATOM 3245 N N . HIS B 1 76 ? 8.945 -29.078 -12.891 1 31.23 76 HIS B N 1
ATOM 3246 C CA . HIS B 1 76 ? 8.68 -30.484 -13.148 1 31.23 76 HIS B CA 1
ATOM 3247 C C . HIS B 1 76 ? 8.633 -31.281 -11.859 1 31.23 76 HIS B C 1
ATOM 3249 O O . HIS B 1 76 ? 8.641 -32.531 -11.883 1 31.23 76 HIS B O 1
ATOM 3255 N N . GLY B 1 77 ? 9.281 -30.844 -10.781 1 28.16 77 GLY B N 1
ATOM 3256 C CA . GLY B 1 77 ? 9.438 -32.094 -10.062 1 28.16 77 GLY B CA 1
ATOM 3257 C C . GLY B 1 77 ? 8.117 -32.75 -9.719 1 28.16 77 GLY B C 1
ATOM 3258 O O . GLY B 1 77 ? 7.195 -32.094 -9.234 1 28.16 77 GLY B O 1
ATOM 3259 N N . HIS B 1 78 ? 7.723 -33.719 -10.539 1 31.02 78 HIS B N 1
ATOM 3260 C CA . HIS B 1 78 ? 6.785 -34.844 -10.43 1 31.02 78 HIS B CA 1
ATOM 3261 C C . HIS B 1 78 ? 6.613 -35.281 -8.977 1 31.02 78 HIS B C 1
ATOM 3263 O O . HIS B 1 78 ? 6.363 -36.438 -8.695 1 31.02 78 HIS B O 1
ATOM 3269 N N . SER B 1 79 ? 7.145 -34.625 -8.016 1 30.75 79 SER B N 1
ATOM 3270 C CA . SER B 1 79 ? 6.891 -35.594 -6.941 1 30.75 79 SER B CA 1
ATOM 3271 C C . SER B 1 79 ? 5.402 -35.906 -6.836 1 30.75 79 SER B C 1
ATOM 3273 O O . SER B 1 79 ? 4.559 -35 -6.902 1 30.75 79 SER B O 1
ATOM 3275 N N . HIS B 1 80 ? 5.07 -37.062 -7.332 1 28.44 80 HIS B N 1
ATOM 3276 C CA . HIS B 1 80 ? 3.906 -37.906 -7.082 1 28.44 80 HIS B CA 1
ATOM 3277 C C . HIS B 1 80 ? 3.324 -37.656 -5.699 1 28.44 80 HIS B C 1
ATOM 3279 O O . HIS B 1 80 ? 3.789 -38.219 -4.707 1 28.44 80 HIS B O 1
ATOM 3285 N N . GLU B 1 81 ? 3.334 -36.531 -5.242 1 32.53 81 GLU B N 1
ATOM 3286 C CA . GLU B 1 81 ? 2.637 -36.688 -3.969 1 32.53 81 GLU B CA 1
ATOM 3287 C C . GLU B 1 81 ? 1.274 -37.344 -4.164 1 32.53 81 GLU B C 1
ATOM 3289 O O . GLU B 1 81 ? 0.493 -36.938 -5.02 1 32.53 81 GLU B O 1
ATOM 3294 N N . HIS B 1 82 ? 1.289 -38.688 -3.998 1 28.73 82 HIS B N 1
ATOM 3295 C CA . HIS B 1 82 ? 0.121 -39.531 -3.77 1 28.73 82 HIS B CA 1
ATOM 3296 C C . HIS B 1 82 ? -0.99 -38.75 -3.07 1 28.73 82 HIS B C 1
ATOM 3298 O O . HIS B 1 82 ? -0.758 -38.125 -2.035 1 28.73 82 HIS B O 1
ATOM 3304 N N . HIS B 1 83 ? -1.828 -38.156 -3.787 1 33.25 83 HIS B N 1
ATOM 3305 C CA . HIS B 1 83 ? -3.15 -37.75 -3.311 1 33.25 83 HIS B CA 1
ATOM 3306 C C . HIS B 1 83 ? -3.715 -38.781 -2.34 1 33.25 83 HIS B C 1
ATOM 3308 O O . HIS B 1 83 ? -4.617 -39.562 -2.693 1 33.25 83 HIS B O 1
ATOM 3314 N N . GLY B 1 84 ? -2.848 -39.719 -1.772 1 29.66 84 GLY B N 1
ATOM 3315 C CA . GLY B 1 84 ? -3.66 -40.656 -1.017 1 29.66 84 GLY B CA 1
ATOM 3316 C C . GLY B 1 84 ? -4.789 -40 -0.252 1 29.66 84 GLY B C 1
ATOM 3317 O O . GLY B 1 84 ? -5.059 -38.812 -0.443 1 29.66 84 GLY B O 1
ATOM 3318 N N . SER B 1 85 ? -5 -40.531 0.988 1 33.03 85 SER B N 1
ATOM 3319 C CA . SER B 1 85 ? -6.16 -40.656 1.869 1 33.03 85 SER B CA 1
ATOM 3320 C C . SER B 1 85 ? -6.598 -39.281 2.375 1 33.03 85 SER B C 1
ATOM 3322 O O . SER B 1 85 ? -5.781 -38.375 2.506 1 33.03 85 SER B O 1
ATOM 3324 N N . SER B 1 86 ? -7.867 -38.844 2.168 1 36.66 86 SER B N 1
ATOM 3325 C CA . SER B 1 86 ? -8.773 -37.906 2.854 1 36.66 86 SER B CA 1
ATOM 3326 C C . SER B 1 86 ? -8.297 -37.625 4.273 1 36.66 86 SER B C 1
ATOM 3328 O O . SER B 1 86 ? -9.109 -37.438 5.176 1 36.66 86 SER B O 1
ATOM 3330 N N . SER B 1 87 ? -7.191 -38.219 4.695 1 38 87 SER B N 1
ATOM 3331 C CA . SER B 1 87 ? -6.973 -38.188 6.137 1 38 87 SER B CA 1
ATOM 3332 C C . SER B 1 87 ? -7.023 -36.75 6.684 1 38 87 SER B C 1
ATOM 3334 O O . SER B 1 87 ? -6.828 -35.812 5.938 1 38 87 SER B O 1
ATOM 3336 N N . HIS B 1 88 ? -7.422 -36.562 7.898 1 39.66 88 HIS B N 1
ATOM 3337 C CA . HIS B 1 88 ? -7.52 -35.469 8.875 1 39.66 88 HIS B CA 1
ATOM 3338 C C . HIS B 1 88 ? -6.324 -34.531 8.773 1 39.66 88 HIS B C 1
ATOM 3340 O O . HIS B 1 88 ? -5.238 -34.844 9.273 1 39.66 88 HIS B O 1
ATOM 3346 N N . GLU B 1 89 ? -5.988 -34.094 7.648 1 48.97 89 GLU B N 1
ATOM 3347 C CA . GLU B 1 89 ? -4.902 -33.094 7.59 1 48.97 89 GLU B CA 1
ATOM 3348 C C . GLU B 1 89 ? -4.855 -32.25 8.852 1 48.97 89 GLU B C 1
ATOM 3350 O O . GLU B 1 89 ? -5.832 -31.578 9.188 1 48.97 89 GLU B O 1
ATOM 3355 N N . ASN B 1 90 ? -4.117 -32.562 9.867 1 53.16 90 ASN B N 1
ATOM 3356 C CA . ASN B 1 90 ? -3.924 -31.859 11.141 1 53.16 90 ASN B CA 1
ATOM 3357 C C . ASN B 1 90 ? -3.713 -30.375 10.93 1 53.16 90 ASN B C 1
ATOM 3359 O O . ASN B 1 90 ? -3.18 -29.953 9.906 1 53.16 90 ASN B O 1
ATOM 3363 N N . TRP B 1 91 ? -4.465 -29.578 11.547 1 56.75 91 TRP B N 1
ATOM 3364 C CA . TRP B 1 91 ? -4.453 -28.125 11.539 1 56.75 91 TRP B CA 1
ATOM 3365 C C . TRP B 1 91 ? -3.025 -27.578 11.484 1 56.75 91 TRP B C 1
ATOM 3367 O O . TRP B 1 91 ? -2.795 -26.438 11.078 1 56.75 91 TRP B O 1
ATOM 3377 N N . TYR B 1 92 ? -1.934 -28.531 11.75 1 58.97 92 TYR B N 1
ATOM 3378 C CA . TYR B 1 92 ? -0.555 -28.062 11.836 1 58.97 92 TYR B CA 1
ATOM 3379 C C . TYR B 1 92 ? 0.21 -28.375 10.555 1 58.97 92 TYR B C 1
ATOM 3381 O O . TYR B 1 92 ? 1.369 -27.984 10.406 1 58.97 92 TYR B O 1
ATOM 3389 N N . THR B 1 93 ? -0.422 -29.109 9.602 1 62.38 93 THR B N 1
ATOM 3390 C CA . THR B 1 93 ? 0.309 -29.422 8.383 1 62.38 93 THR B CA 1
ATOM 3391 C C . THR B 1 93 ? 0.393 -28.203 7.465 1 62.38 93 THR B C 1
ATOM 3393 O O . THR B 1 93 ? -0.617 -27.547 7.199 1 62.38 93 THR B O 1
ATOM 3396 N N . ILE B 1 94 ? 1.605 -27.766 7.211 1 64 94 ILE B N 1
ATOM 3397 C CA . ILE B 1 94 ? 1.856 -26.578 6.383 1 64 94 ILE B CA 1
ATOM 3398 C C . ILE B 1 94 ? 1.662 -26.938 4.91 1 64 94 ILE B C 1
ATOM 3400 O O . ILE B 1 94 ? 2.504 -27.609 4.312 1 64 94 ILE B O 1
ATOM 3404 N N . THR B 1 95 ? 0.516 -26.75 4.387 1 74.75 95 THR B N 1
ATOM 3405 C CA . THR B 1 95 ? 0.191 -26.891 2.973 1 74.75 95 THR B CA 1
ATOM 3406 C C . THR B 1 95 ? 0.778 -25.734 2.168 1 74.75 95 THR B C 1
ATOM 3408 O O . THR B 1 95 ? 1.31 -24.781 2.74 1 74.75 95 THR B O 1
ATOM 3411 N N . SER B 1 96 ? 0.829 -25.891 0.917 1 76.12 96 SER B N 1
ATOM 3412 C CA . SER B 1 96 ? 1.33 -24.844 0.031 1 76.12 96 SER B CA 1
ATOM 3413 C C . SER B 1 96 ? 0.556 -23.547 0.219 1 76.12 96 SER B C 1
ATOM 3415 O O . SER B 1 96 ? 1.139 -22.453 0.187 1 76.12 96 SER B O 1
ATOM 3417 N N . THR B 1 97 ? -0.685 -23.703 0.524 1 78.75 97 THR B N 1
ATOM 3418 C CA . THR B 1 97 ? -1.535 -22.531 0.723 1 78.75 97 THR B CA 1
ATOM 3419 C C . THR B 1 97 ? -1.18 -21.828 2.025 1 78.75 97 THR B C 1
ATOM 3421 O O . THR B 1 97 ? -1.126 -20.594 2.07 1 78.75 97 THR B O 1
ATOM 3424 N N . ARG B 1 98 ? -0.866 -22.578 3.021 1 84.94 98 ARG B N 1
ATOM 3425 C CA . ARG B 1 98 ? -0.517 -22.016 4.32 1 84.94 98 ARG B CA 1
ATOM 3426 C C . ARG B 1 98 ? 0.861 -21.359 4.277 1 84.94 98 ARG B C 1
ATOM 3428 O O . ARG B 1 98 ? 1.095 -20.344 4.941 1 84.94 98 ARG B O 1
ATOM 3435 N N . LYS B 1 99 ? 1.706 -21.984 3.498 1 88.12 99 LYS B N 1
ATOM 3436 C CA . LYS B 1 99 ? 3.029 -21.391 3.328 1 88.12 99 LYS B CA 1
ATOM 3437 C C . LYS B 1 99 ? 2.938 -20.016 2.678 1 88.12 99 LYS B C 1
ATOM 3439 O O . LYS B 1 99 ? 3.588 -19.062 3.123 1 88.12 99 LYS B O 1
ATOM 3444 N N . ASN B 1 100 ? 2.109 -19.938 1.675 1 90 100 ASN B N 1
ATOM 3445 C CA . ASN B 1 100 ? 1.893 -18.656 1.014 1 90 100 ASN B CA 1
ATOM 3446 C C . ASN B 1 100 ? 1.267 -17.641 1.96 1 90 100 ASN B C 1
ATOM 3448 O O . ASN B 1 100 ? 1.626 -16.453 1.938 1 90 100 ASN B O 1
ATOM 3452 N N . LEU B 1 101 ? 0.348 -18.141 2.738 1 92.06 101 LEU B N 1
ATOM 3453 C CA . LEU B 1 101 ? -0.303 -17.281 3.721 1 92.06 101 LEU B CA 1
ATOM 3454 C C . LEU B 1 101 ? 0.716 -16.703 4.695 1 92.06 101 LEU B C 1
ATOM 3456 O O . LEU B 1 101 ? 0.682 -15.5 5 1 92.06 101 LEU B O 1
ATOM 3460 N N . LEU B 1 102 ? 1.645 -17.484 5.125 1 93.12 102 LEU B N 1
ATOM 3461 C CA . LEU B 1 102 ? 2.67 -17.047 6.07 1 93.12 102 LEU B CA 1
ATOM 3462 C C . LEU B 1 102 ? 3.643 -16.078 5.41 1 93.12 102 LEU B C 1
ATOM 3464 O O . LEU B 1 102 ? 4.008 -15.055 6 1 93.12 102 LEU B O 1
ATOM 3468 N N . ARG B 1 103 ? 4.008 -16.391 4.207 1 94.56 103 ARG B N 1
ATOM 3469 C CA . ARG B 1 103 ? 4.93 -15.531 3.475 1 94.56 103 ARG B CA 1
ATOM 3470 C C . ARG B 1 103 ? 4.32 -14.148 3.24 1 94.56 103 ARG B C 1
ATOM 3472 O O . ARG B 1 103 ? 4.973 -13.133 3.475 1 94.56 103 ARG B O 1
ATOM 3479 N N . LEU B 1 104 ? 3.105 -14.133 2.84 1 96.44 104 LEU B N 1
ATOM 3480 C CA . LEU B 1 104 ? 2.422 -12.875 2.562 1 96.44 104 LEU B CA 1
ATOM 3481 C C . LEU B 1 104 ? 2.146 -12.109 3.852 1 96.44 104 LEU B C 1
ATOM 3483 O O . LEU B 1 104 ? 2.111 -10.875 3.852 1 96.44 104 LEU B O 1
ATOM 3487 N N . SER B 1 105 ? 1.984 -12.852 4.945 1 97.25 105 SER B N 1
ATOM 3488 C CA . SER B 1 105 ? 1.818 -12.211 6.246 1 97.25 105 SER B CA 1
ATOM 3489 C C . SER B 1 105 ? 3.053 -11.398 6.625 1 97.25 105 SER B C 1
ATOM 3491 O O . SER B 1 105 ? 2.945 -10.375 7.305 1 97.25 105 SER B O 1
ATOM 3493 N N . VAL B 1 106 ? 4.184 -11.844 6.172 1 96.94 106 VAL B N 1
ATOM 3494 C CA . VAL B 1 106 ? 5.426 -11.125 6.449 1 96.94 106 VAL B CA 1
ATOM 3495 C C . VAL B 1 106 ? 5.379 -9.734 5.82 1 96.94 106 VAL B C 1
ATOM 3497 O O . VAL B 1 106 ? 5.895 -8.773 6.391 1 96.94 106 VAL B O 1
ATOM 3500 N N . ILE B 1 107 ? 4.719 -9.57 4.691 1 97.12 107 ILE B N 1
ATOM 3501 C CA . ILE B 1 107 ? 4.586 -8.281 4.02 1 97.12 107 ILE B CA 1
ATOM 3502 C C . ILE B 1 107 ? 3.777 -7.324 4.891 1 97.12 107 ILE B C 1
ATOM 3504 O O . ILE B 1 107 ? 4.215 -6.207 5.164 1 97.12 107 ILE B O 1
ATOM 3508 N N . VAL B 1 108 ? 2.648 -7.793 5.363 1 97.19 108 VAL B N 1
ATOM 3509 C CA . VAL B 1 108 ? 1.757 -6.969 6.172 1 97.19 108 VAL B CA 1
ATOM 3510 C C . VAL B 1 108 ? 2.434 -6.621 7.496 1 97.19 108 VAL B C 1
ATOM 3512 O O . VAL B 1 108 ? 2.4 -5.469 7.93 1 97.19 108 VAL B O 1
ATOM 3515 N N . LEU B 1 109 ? 3.088 -7.582 8.062 1 95.94 109 LEU B N 1
ATOM 3516 C CA . LEU B 1 109 ? 3.744 -7.375 9.352 1 95.94 109 LEU B CA 1
ATOM 3517 C C . LEU B 1 109 ? 4.895 -6.379 9.219 1 95.94 109 LEU B C 1
ATOM 3519 O O . LEU B 1 109 ? 5.113 -5.555 10.102 1 95.94 109 LEU B O 1
ATOM 3523 N N . SER B 1 110 ? 5.586 -6.504 8.133 1 94.75 110 SER B N 1
ATOM 3524 C CA . SER B 1 110 ? 6.68 -5.566 7.902 1 94.75 110 SER B CA 1
ATOM 3525 C C . SER B 1 110 ? 6.172 -4.129 7.848 1 94.75 110 SER B C 1
ATOM 3527 O O . SER B 1 110 ? 6.82 -3.217 8.367 1 94.75 110 SER B O 1
ATOM 3529 N N . ILE B 1 111 ? 5.043 -3.898 7.262 1 94.31 111 ILE B N 1
ATOM 3530 C CA . ILE B 1 111 ? 4.449 -2.572 7.152 1 94.31 111 ILE B CA 1
ATOM 3531 C C . ILE B 1 111 ? 4.082 -2.057 8.547 1 94.31 111 ILE B C 1
ATOM 3533 O O . ILE B 1 111 ? 4.379 -0.911 8.883 1 94.31 111 ILE B O 1
ATOM 3537 N N . TYR B 1 112 ? 3.531 -2.904 9.375 1 93.75 112 TYR B N 1
ATOM 3538 C CA . TYR B 1 112 ? 3.119 -2.49 10.711 1 93.75 112 TYR B CA 1
ATOM 3539 C C . TYR B 1 112 ? 4.328 -2.252 11.602 1 93.75 112 TYR B C 1
ATOM 3541 O O . TYR B 1 112 ? 4.324 -1.337 12.43 1 93.75 112 TYR B O 1
ATOM 3549 N N . VAL B 1 113 ? 5.32 -3.035 11.445 1 92.44 113 VAL B N 1
ATOM 3550 C CA . VAL B 1 113 ? 6.543 -2.834 12.211 1 92.44 113 VAL B CA 1
ATOM 3551 C C . VAL B 1 113 ? 7.16 -1.482 11.852 1 92.44 113 VAL B C 1
ATOM 3553 O O . VAL B 1 113 ? 7.551 -0.72 12.742 1 92.44 113 VAL B O 1
ATOM 3556 N N . LEU B 1 114 ? 7.184 -1.193 10.625 1 90.62 114 LEU B N 1
ATOM 3557 C CA . LEU B 1 114 ? 7.75 0.08 10.203 1 90.62 114 LEU B CA 1
ATOM 3558 C C . LEU B 1 114 ? 6.898 1.247 10.688 1 90.62 114 LEU B C 1
ATOM 3560 O O . LEU B 1 114 ? 7.43 2.291 11.078 1 90.62 114 LEU B O 1
ATOM 3564 N N . TYR B 1 115 ? 5.66 1.075 10.672 1 91.44 115 TYR B N 1
ATOM 3565 C CA . TYR B 1 115 ? 4.754 2.096 11.188 1 91.44 115 TYR B CA 1
ATOM 3566 C C . TYR B 1 115 ? 5.051 2.398 12.648 1 91.44 115 TYR B C 1
ATOM 3568 O O . TYR B 1 115 ? 5.164 3.562 13.039 1 91.44 115 TYR B O 1
ATOM 3576 N N . PHE B 1 116 ? 5.262 1.415 13.391 1 89.69 116 PHE B N 1
ATOM 3577 C CA . PHE B 1 116 ? 5.453 1.601 14.82 1 89.69 116 PHE B CA 1
ATOM 3578 C C . PHE B 1 116 ? 6.855 2.119 15.117 1 89.69 116 PHE B C 1
ATOM 3580 O O . PHE B 1 116 ? 7.055 2.893 16.062 1 89.69 116 PHE B O 1
ATOM 3587 N N . VAL B 1 117 ? 7.766 1.689 14.352 1 85.31 117 VAL B N 1
ATOM 3588 C CA . VAL B 1 117 ? 9.117 2.227 14.508 1 85.31 117 VAL B CA 1
ATOM 3589 C C . VAL B 1 117 ? 9.109 3.73 14.25 1 85.31 117 VAL B C 1
ATOM 3591 O O . VAL B 1 117 ? 9.688 4.504 15.016 1 85.31 117 VAL B O 1
ATOM 3594 N N . GLU B 1 118 ? 8.445 4.098 13.219 1 82.31 118 GLU B N 1
ATOM 3595 C CA . GLU B 1 118 ? 8.352 5.516 12.891 1 82.31 118 GLU B CA 1
ATOM 3596 C C . GLU B 1 118 ? 7.566 6.281 13.953 1 82.31 118 GLU B C 1
ATOM 3598 O O . GLU B 1 118 ? 7.922 7.406 14.297 1 82.31 118 GLU B O 1
ATOM 3603 N N . PHE B 1 119 ? 6.547 5.699 14.328 1 80.44 119 PHE B N 1
ATOM 3604 C CA . PHE B 1 119 ? 5.719 6.297 15.367 1 80.44 119 PHE B CA 1
ATOM 3605 C C . PHE B 1 119 ? 6.527 6.535 16.641 1 80.44 119 PHE B C 1
ATOM 3607 O O . PHE B 1 119 ? 6.457 7.613 17.234 1 80.44 119 PHE B O 1
ATOM 3614 N N . PHE B 1 120 ? 7.312 5.633 16.969 1 78.19 120 PHE B N 1
ATOM 3615 C CA . PHE B 1 120 ? 8.125 5.738 18.172 1 78.19 120 PHE B CA 1
ATOM 3616 C C . PHE B 1 120 ? 9.242 6.754 17.984 1 78.19 120 PHE B C 1
ATOM 3618 O O . PHE B 1 120 ? 9.555 7.516 18.906 1 78.19 120 PHE B O 1
ATOM 3625 N N . MET B 1 121 ? 9.758 6.809 16.875 1 74.75 121 MET B N 1
ATOM 3626 C CA . MET B 1 121 ? 10.844 7.746 16.594 1 74.75 121 MET B CA 1
ATOM 3627 C C . MET B 1 121 ? 10.328 9.18 16.562 1 74.75 121 MET B C 1
ATOM 3629 O O . MET B 1 121 ? 11 10.102 17.016 1 74.75 121 MET B O 1
ATOM 3633 N N . PHE B 1 122 ? 9.148 9.414 16.016 1 68.5 122 PHE B N 1
ATOM 3634 C CA . PHE B 1 122 ? 8.562 10.75 15.922 1 68.5 122 PHE B CA 1
ATOM 3635 C C . PHE B 1 122 ? 8.102 11.234 17.297 1 68.5 122 PHE B C 1
ATOM 3637 O O . PHE B 1 122 ? 8.242 12.414 17.625 1 68.5 122 PHE B O 1
ATOM 3644 N N . TYR B 1 123 ? 7.473 10.391 17.984 1 62 123 TYR B N 1
ATOM 3645 C CA . TYR B 1 123 ? 7.004 10.773 19.328 1 62 123 TYR B CA 1
ATOM 3646 C C . TYR B 1 123 ? 8.172 11.18 20.219 1 62 123 TYR B C 1
ATOM 3648 O O . TYR B 1 123 ? 8.07 12.148 20.969 1 62 123 TYR B O 1
ATOM 3656 N N . ARG B 1 124 ? 9.164 10.531 20.062 1 58.09 124 ARG B N 1
ATOM 3657 C CA . ARG B 1 124 ? 10.336 10.891 20.859 1 58.09 124 ARG B CA 1
ATOM 3658 C C . ARG B 1 124 ? 10.891 12.242 20.438 1 58.09 124 ARG B C 1
ATOM 3660 O O . ARG B 1 124 ? 11.391 13.008 21.266 1 58.09 124 ARG B O 1
ATOM 3667 N N . LYS B 1 125 ? 10.664 12.508 19.188 1 56.38 125 LYS B N 1
ATOM 3668 C CA . LYS B 1 125 ? 11.102 13.812 18.688 1 56.38 125 LYS B CA 1
ATOM 3669 C C . LYS B 1 125 ? 10.32 14.945 19.344 1 56.38 125 LYS B C 1
ATOM 3671 O O . LYS B 1 125 ? 10.898 15.961 19.734 1 56.38 125 LYS B O 1
ATOM 3676 N N . ILE B 1 126 ? 9.008 14.727 19.406 1 51.19 126 ILE B N 1
ATOM 3677 C CA . ILE B 1 126 ? 8.148 15.766 19.969 1 51.19 126 ILE B CA 1
ATOM 3678 C C . ILE B 1 126 ? 8.406 15.898 21.469 1 51.19 126 ILE B C 1
ATOM 3680 O O . ILE B 1 126 ? 8.453 17.016 22 1 51.19 126 ILE B O 1
ATOM 3684 N N . HIS B 1 127 ? 8.562 14.773 22.109 1 48.81 127 HIS B N 1
ATOM 3685 C CA . HIS B 1 127 ? 8.727 14.844 23.562 1 48.81 127 HIS B CA 1
ATOM 3686 C C . HIS B 1 127 ? 10.133 15.297 23.938 1 48.81 127 HIS B C 1
ATOM 3688 O O . HIS B 1 127 ? 10.344 15.859 25.016 1 48.81 127 HIS B O 1
ATOM 3694 N N . LEU B 1 128 ? 11.039 14.992 23.172 1 45.72 128 LEU B N 1
ATOM 3695 C CA . LEU B 1 128 ? 12.344 15.57 23.484 1 45.72 128 LEU B CA 1
ATOM 3696 C C . LEU B 1 128 ? 12.305 17.094 23.391 1 45.72 128 LEU B C 1
ATOM 3698 O O . LEU B 1 128 ? 13.062 17.781 24.062 1 45.72 128 LEU B O 1
ATOM 3702 N N . HIS B 1 129 ? 11.328 17.594 22.641 1 44.88 129 HIS B N 1
ATOM 3703 C CA . HIS B 1 129 ? 11.172 19.047 22.594 1 44.88 129 HIS B CA 1
ATOM 3704 C C . HIS B 1 129 ? 10.492 19.562 23.859 1 44.88 129 HIS B C 1
ATOM 3706 O O . HIS B 1 129 ? 10.82 20.656 24.344 1 44.88 129 HIS B O 1
ATOM 3712 N N . TYR B 1 130 ? 9.516 18.875 24.328 1 40.09 130 TYR B N 1
ATOM 3713 C CA . TYR B 1 130 ? 8.766 19.406 25.453 1 40.09 130 TYR B CA 1
ATOM 3714 C C . TYR B 1 130 ? 9.547 19.266 26.75 1 40.09 130 TYR B C 1
ATOM 3716 O O . TYR B 1 130 ? 9.344 20.031 27.703 1 40.09 130 TYR B O 1
ATOM 3724 N N . CYS B 1 131 ? 10.25 18.266 26.891 1 37 131 CYS B N 1
ATOM 3725 C CA . CYS B 1 131 ? 10.891 18.109 28.188 1 37 131 CYS B CA 1
ATOM 3726 C C . CYS B 1 131 ? 12.094 19.031 28.328 1 37 131 CYS B C 1
ATOM 3728 O O . CYS B 1 131 ? 12.914 18.859 29.234 1 37 131 CYS B O 1
ATOM 3730 N N . SER B 1 132 ? 12.312 19.891 27.344 1 35.06 132 SER B N 1
ATOM 3731 C CA . SER B 1 132 ? 13.328 20.844 27.766 1 35.06 132 SER B CA 1
ATOM 3732 C C . SER B 1 132 ? 12.836 21.672 28.953 1 35.06 132 SER B C 1
ATOM 3734 O O . SER B 1 132 ? 11.883 22.453 28.812 1 35.06 132 SER B O 1
ATOM 3736 N N . PRO B 1 133 ? 12.977 21.188 30.094 1 33.75 133 PRO B N 1
ATOM 3737 C CA . PRO B 1 133 ? 12.68 22.031 31.25 1 33.75 133 PRO B CA 1
ATOM 3738 C C . PRO B 1 133 ? 13.172 23.469 31.078 1 33.75 133 PRO B C 1
ATOM 3740 O O . PRO B 1 133 ? 14.289 23.688 30.609 1 33.75 133 PRO B O 1
ATOM 3743 N N . SER B 1 134 ? 12.344 24.391 30.672 1 34.62 134 SER B N 1
ATOM 3744 C CA . SER B 1 134 ? 12.656 25.781 30.969 1 34.62 134 SER B CA 1
ATOM 3745 C C . SER B 1 134 ? 13.344 25.922 32.312 1 34.62 134 SER B C 1
ATOM 3747 O O . SER B 1 134 ? 12.695 25.797 33.375 1 34.62 134 SER B O 1
ATOM 3749 N N . THR B 1 135 ? 14.445 25.297 32.531 1 33.53 135 THR B N 1
ATOM 3750 C CA . THR B 1 135 ? 15.188 25.75 33.719 1 33.53 135 THR B CA 1
ATOM 3751 C C . THR B 1 135 ? 15.344 27.281 33.688 1 33.53 135 THR B C 1
ATOM 3753 O O . THR B 1 135 ? 16.219 27.797 32.969 1 33.53 135 THR B O 1
ATOM 3756 N N . LYS B 1 136 ? 14.242 28.031 33.5 1 36.78 136 LYS B N 1
ATOM 3757 C CA . LYS B 1 136 ? 14.312 29.422 33.969 1 36.78 136 LYS B CA 1
ATOM 3758 C C . LYS B 1 136 ? 14.977 29.516 35.344 1 36.78 136 LYS B C 1
ATOM 3760 O O . LYS B 1 136 ? 14.367 29.188 36.344 1 36.78 136 LYS B O 1
ATOM 3765 N N . SER B 1 137 ? 16.266 29.141 35.469 1 32.06 137 SER B N 1
ATOM 3766 C CA . SER B 1 137 ? 16.906 29.656 36.688 1 32.06 137 SER B CA 1
ATOM 3767 C C . SER B 1 137 ? 16.734 31.172 36.781 1 32.06 137 SER B C 1
ATOM 3769 O O . SER B 1 137 ? 16.953 31.891 35.812 1 32.06 137 SER B O 1
ATOM 3771 N N . PRO B 1 138 ? 15.898 31.703 37.625 1 33.78 138 PRO B N 1
ATOM 3772 C CA . PRO B 1 138 ? 15.844 33.125 37.938 1 33.78 138 PRO B CA 1
ATOM 3773 C C . PRO B 1 138 ? 17.234 33.75 38.031 1 33.78 138 PRO B C 1
ATOM 3775 O O . PRO B 1 138 ? 18.047 33.344 38.875 1 33.78 138 PRO B O 1
ATOM 3778 N N . VAL B 1 139 ? 17.875 33.938 36.875 1 31.88 139 VAL B N 1
ATOM 3779 C CA . VAL B 1 139 ? 19.141 34.656 36.938 1 31.88 139 VAL B CA 1
ATOM 3780 C C . VAL B 1 139 ? 18.969 35.938 37.781 1 31.88 139 VAL B C 1
ATOM 3782 O O . VAL B 1 139 ? 18.141 36.781 37.469 1 31.88 139 VAL B O 1
ATOM 3785 N N . LYS B 1 140 ? 19.062 35.781 39.125 1 31.69 140 LYS B N 1
ATOM 3786 C CA . LYS B 1 140 ? 19.312 36.906 40 1 31.69 140 LYS B CA 1
ATOM 3787 C C . LYS B 1 140 ? 20.312 37.875 39.406 1 31.69 140 LYS B C 1
ATOM 3789 O O . LYS B 1 140 ? 21.391 37.469 38.938 1 31.69 140 LYS B O 1
ATOM 3794 N N . SER B 1 141 ? 19.75 38.938 38.781 1 27.69 141 SER B N 1
ATOM 3795 C CA . SER B 1 141 ? 20.469 40.094 38.25 1 27.69 141 SER B CA 1
ATOM 3796 C C . SER B 1 141 ? 21.625 40.469 39.188 1 27.69 141 SER B C 1
ATOM 3798 O O . SER B 1 141 ? 21.406 40.812 40.344 1 27.69 141 SER B O 1
ATOM 3800 N N . PRO B 1 142 ? 22.703 39.75 39.031 1 25.33 142 PRO B N 1
ATOM 3801 C CA . PRO B 1 142 ? 23.766 40.25 39.938 1 25.33 142 PRO B CA 1
ATOM 3802 C C . PRO B 1 142 ? 24.016 41.75 39.75 1 25.33 142 PRO B C 1
ATOM 3804 O O . PRO B 1 142 ? 23.906 42.25 38.656 1 25.33 142 PRO B O 1
ATOM 3807 N N . SER B 1 143 ? 23.547 42.5 40.75 1 26.25 143 SER B N 1
ATOM 3808 C CA . SER B 1 143 ? 23.734 43.938 40.938 1 26.25 143 SER B CA 1
ATOM 3809 C C . SER B 1 143 ? 25.172 44.344 40.625 1 26.25 143 SER B C 1
ATOM 3811 O O . SER B 1 143 ? 25.547 45.5 40.844 1 26.25 143 SER B O 1
ATOM 3813 N N . GLY B 1 144 ? 26 43.25 40.312 1 19.53 144 GLY B N 1
ATOM 3814 C CA . GLY B 1 144 ? 27.297 43.688 40.812 1 19.53 144 GLY B CA 1
ATOM 3815 C C . GLY B 1 144 ? 27.875 44.844 40.031 1 19.53 144 GLY B C 1
ATOM 3816 O O . GLY B 1 144 ? 28.859 45.469 40.469 1 19.53 144 GLY B O 1
ATOM 3817 N N . ILE B 1 145 ? 27.766 44.844 38.688 1 20.28 145 ILE B N 1
ATOM 3818 C CA . ILE B 1 145 ? 29.047 45.156 38.062 1 20.28 145 ILE B CA 1
ATOM 3819 C C . ILE B 1 145 ? 29.391 46.625 38.281 1 20.28 145 ILE B C 1
ATOM 3821 O O . ILE B 1 145 ? 28.641 47.5 37.906 1 20.28 145 ILE B O 1
ATOM 3825 N N . GLN B 1 146 ? 30.344 46.781 39.094 1 19.08 146 GLN B N 1
ATOM 3826 C CA . GLN B 1 146 ? 31.016 48 39.594 1 19.08 146 GLN B CA 1
ATOM 3827 C C . GLN B 1 146 ? 31.578 48.812 38.438 1 19.08 146 GLN B C 1
ATOM 3829 O O . GLN B 1 146 ? 31.812 50.031 38.594 1 19.08 146 GLN B O 1
ATOM 3834 N N . SER B 1 147 ? 32.062 48.094 37.312 1 18.14 147 SER B N 1
ATOM 3835 C CA . SER B 1 147 ? 33.406 48.562 37.031 1 18.14 147 SER B CA 1
ATOM 3836 C C . SER B 1 147 ? 33.375 50 36.562 1 18.14 147 SER B C 1
ATOM 3838 O O . SER B 1 147 ? 32.344 50.5 36.062 1 18.14 147 SER B O 1
ATOM 3840 N N . SER B 1 148 ? 34.656 50.438 36.344 1 18.48 148 SER B N 1
ATOM 3841 C CA . SER B 1 148 ? 35.469 51.656 36.5 1 18.48 148 SER B CA 1
ATOM 3842 C C . SER B 1 148 ? 35.281 52.594 35.312 1 18.48 148 SER B C 1
ATOM 3844 O O . SER B 1 148 ? 34.938 53.781 35.5 1 18.48 148 SER B O 1
ATOM 3846 N N . HIS B 1 149 ? 36.406 52.594 34.469 1 16.95 149 HIS B N 1
ATOM 3847 C CA . HIS B 1 149 ? 37.188 53.812 34.312 1 16.95 149 HIS B CA 1
ATOM 3848 C C . HIS B 1 149 ? 36.656 54.656 33.156 1 16.95 149 HIS B C 1
ATOM 3850 O O . HIS B 1 149 ? 35.781 54.219 32.406 1 16.95 149 HIS B O 1
ATOM 3856 N N . SER B 1 150 ? 37.688 55 32.188 1 17.2 150 SER B N 1
ATOM 3857 C CA . SER B 1 150 ? 38.281 56.312 31.953 1 17.2 150 SER B CA 1
ATOM 3858 C C . SER B 1 150 ? 37.625 57.031 30.781 1 17.2 150 SER B C 1
ATOM 3860 O O . SER B 1 150 ? 37.125 58.156 30.922 1 17.2 150 SER B O 1
ATOM 3862 N N . ASN B 1 151 ? 38.469 57.156 29.672 1 17.3 151 ASN B N 1
ATOM 3863 C CA . ASN B 1 151 ? 38.938 58.438 29.203 1 17.3 151 ASN B CA 1
ATOM 3864 C C . ASN B 1 151 ? 38.062 59 28.094 1 17.3 151 ASN B C 1
ATOM 3866 O O . ASN B 1 151 ? 37.281 58.281 27.484 1 17.3 151 ASN B O 1
ATOM 3870 N N . SER B 1 152 ? 38.656 60 27.344 1 17.52 152 SER B N 1
ATOM 3871 C CA . SER B 1 152 ? 38.375 61.375 26.938 1 17.52 152 SER B CA 1
ATOM 3872 C C . SER B 1 152 ? 37.812 61.406 25.531 1 17.52 152 SER B C 1
ATOM 3874 O O . SER B 1 152 ? 37.5 62.469 25.016 1 17.52 152 SER B O 1
ATOM 3876 N N . SER B 1 153 ? 37.938 60.219 24.766 1 18.86 153 SER B N 1
ATOM 3877 C CA . SER B 1 153 ? 38.281 60.812 23.484 1 18.86 153 SER B CA 1
ATOM 3878 C C . SER B 1 153 ? 37.094 61.531 22.844 1 18.86 153 SER B C 1
ATOM 3880 O O . SER B 1 153 ? 35.969 61.031 22.906 1 18.86 153 SER B O 1
ATOM 3882 N N . GLY B 1 154 ? 37.375 62.625 22.281 1 16.78 154 GLY B N 1
ATOM 3883 C CA . GLY B 1 154 ? 36.656 63.844 21.891 1 16.78 154 GLY B CA 1
ATOM 3884 C C . GLY B 1 154 ? 35.688 63.594 20.75 1 16.78 154 GLY B C 1
ATOM 3885 O O . GLY B 1 154 ? 34.5 63.938 20.844 1 16.78 154 GLY B O 1
ATOM 3886 N N . ILE B 1 155 ? 36.219 63.594 19.469 1 19.72 155 ILE B N 1
ATOM 3887 C CA . ILE B 1 155 ? 35.781 64.688 18.641 1 19.72 155 ILE B CA 1
ATOM 3888 C C . ILE B 1 155 ? 34.469 64.375 17.969 1 19.72 155 ILE B C 1
ATOM 3890 O O . ILE B 1 155 ? 34.125 63.188 17.781 1 19.72 155 ILE B O 1
ATOM 3894 N N . GLU B 1 156 ? 33.938 65.312 17.125 1 17.58 156 GLU B N 1
ATOM 3895 C CA . GLU B 1 156 ? 32.719 66.125 16.844 1 17.58 156 GLU B CA 1
ATOM 3896 C C . GLU B 1 156 ? 31.922 65.5 15.711 1 17.58 156 GLU B C 1
ATOM 3898 O O . GLU B 1 156 ? 30.703 65.375 15.805 1 17.58 156 GLU B O 1
ATOM 3903 N N . ASP B 1 157 ? 32.469 65.25 14.461 1 19.72 157 ASP B N 1
ATOM 3904 C CA . ASP B 1 157 ? 31.797 66.062 13.469 1 19.72 157 ASP B CA 1
ATOM 3905 C C . ASP B 1 157 ? 30.5 65.438 13 1 19.72 157 ASP B C 1
ATOM 3907 O O . ASP B 1 157 ? 30.312 64.188 13.148 1 19.72 157 ASP B O 1
ATOM 3911 N N . ASN B 1 158 ? 29.797 66.125 11.9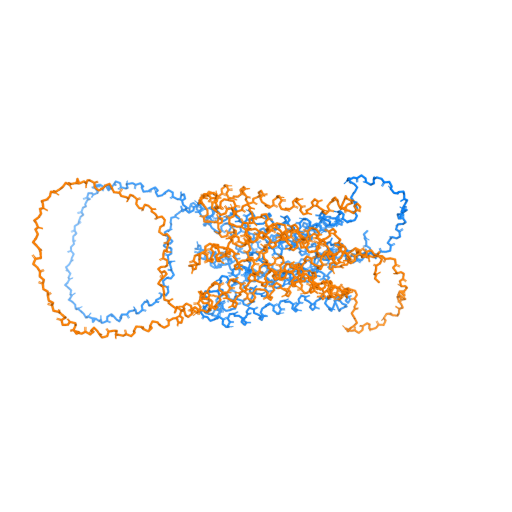45 1 18.72 158 ASN B N 1
ATOM 3912 C CA . ASN B 1 158 ? 28.484 66.688 11.594 1 18.72 158 ASN B CA 1
ATOM 3913 C C . ASN B 1 158 ? 27.703 65.688 10.711 1 18.72 158 ASN B C 1
ATOM 3915 O O . ASN B 1 158 ? 26.484 65.562 10.883 1 18.72 158 ASN B O 1
ATOM 3919 N N . ASN B 1 159 ? 28.234 65.25 9.523 1 21.94 159 ASN B N 1
ATOM 3920 C CA . ASN B 1 159 ? 27.438 65.562 8.344 1 21.94 159 ASN B CA 1
ATOM 3921 C C . ASN B 1 159 ? 26.297 64.562 8.164 1 21.94 159 ASN B C 1
ATOM 3923 O O . ASN B 1 159 ? 26.469 63.375 8.352 1 21.94 159 ASN B O 1
ATOM 3927 N N . ASN B 1 160 ? 25.078 65.062 8.023 1 20.36 160 ASN B N 1
ATOM 3928 C CA . ASN B 1 160 ? 23.672 64.688 8.117 1 20.36 160 ASN B CA 1
ATOM 3929 C C . ASN B 1 160 ? 23.219 63.875 6.914 1 20.36 160 ASN B C 1
ATOM 3931 O O . ASN B 1 160 ? 22.016 63.719 6.672 1 20.36 160 ASN B O 1
ATOM 3935 N N . GLY B 1 161 ? 24.062 63.375 5.973 1 21.53 161 GLY B N 1
ATOM 3936 C CA . GLY B 1 161 ? 23.359 63.156 4.723 1 21.53 161 GLY B CA 1
ATOM 3937 C C . GLY B 1 161 ? 22.234 62.125 4.855 1 21.53 161 GLY B C 1
ATOM 3938 O O . GLY B 1 161 ? 22.344 61.156 5.613 1 21.53 161 GLY B O 1
ATOM 3939 N N . GLU B 1 162 ? 20.984 62.5 4.562 1 22.55 162 GLU B N 1
ATOM 3940 C CA . GLU B 1 162 ? 19.609 62.031 4.684 1 22.55 162 GLU B CA 1
ATOM 3941 C C . GLU B 1 162 ? 19.359 60.812 3.805 1 22.55 162 GLU B C 1
ATOM 3943 O O . GLU B 1 162 ? 18.969 60.938 2.643 1 22.55 162 GLU B O 1
ATOM 3948 N N . SER B 1 163 ? 20.234 59.906 3.529 1 22.34 163 SER B N 1
ATOM 3949 C CA . SER B 1 163 ? 19.891 58.969 2.467 1 22.34 163 SER B CA 1
ATOM 3950 C C . SER B 1 163 ? 18.578 58.25 2.779 1 22.34 163 SER B C 1
ATOM 3952 O O . SER B 1 163 ? 18.344 57.844 3.922 1 22.34 163 SER B O 1
ATOM 3954 N N . LYS B 1 164 ? 17.547 58.344 1.89 1 25.22 164 LYS B N 1
ATOM 3955 C CA . LYS B 1 164 ? 16.156 57.906 1.731 1 25.22 164 LYS B CA 1
ATOM 3956 C C . LYS B 1 164 ? 16.047 56.406 1.838 1 25.22 164 LYS B C 1
ATOM 3958 O O . LYS B 1 164 ? 16.766 55.656 1.135 1 25.22 164 LYS B O 1
ATOM 3963 N N . GLU B 1 165 ? 15.508 55.844 2.91 1 23.48 165 GLU B N 1
ATOM 3964 C CA . GLU B 1 165 ? 15.336 54.469 3.324 1 23.48 165 GLU B CA 1
ATOM 3965 C C . GLU B 1 165 ? 14.25 53.781 2.502 1 23.48 165 GLU B C 1
ATOM 3967 O O . GLU B 1 165 ? 13.102 54.219 2.488 1 23.48 165 GLU B O 1
ATOM 3972 N N . LYS B 1 166 ? 14.578 53.344 1.276 1 28.47 166 LYS B N 1
ATOM 3973 C CA . LYS B 1 166 ? 13.656 52.531 0.469 1 28.47 166 LYS B CA 1
ATOM 3974 C C . LYS B 1 166 ? 13 51.438 1.302 1 28.47 166 LYS B C 1
ATOM 3976 O O . LYS B 1 166 ? 13.672 50.75 2.061 1 28.47 166 LYS B O 1
ATOM 3981 N N . PRO B 1 167 ? 11.641 51.469 1.425 1 26.19 167 PRO B N 1
ATOM 3982 C CA . PRO B 1 167 ? 10.852 50.531 2.209 1 26.19 167 PRO B CA 1
ATOM 3983 C C . PRO B 1 167 ? 10.953 49.094 1.686 1 26.19 167 PRO B C 1
ATOM 3985 O O . PRO B 1 167 ? 10.859 48.875 0.478 1 26.19 167 PRO B O 1
ATOM 3988 N N . ARG B 1 168 ? 11.805 48.25 2.283 1 24.39 168 ARG B N 1
ATOM 3989 C CA . ARG B 1 168 ? 11.984 46.844 2.02 1 24.39 168 ARG B CA 1
ATOM 3990 C C . ARG B 1 168 ? 10.656 46.094 2.123 1 24.39 168 ARG B C 1
ATOM 3992 O O . ARG B 1 168 ? 10.008 46.125 3.172 1 24.39 168 ARG B O 1
ATOM 3999 N N . GLU B 1 169 ? 9.836 46.094 1.062 1 25.27 169 GLU B N 1
ATOM 4000 C CA . GLU B 1 169 ? 8.617 45.281 0.992 1 25.27 169 GLU B CA 1
ATOM 4001 C C . GLU B 1 169 ? 8.883 43.844 1.446 1 25.27 169 GLU B C 1
ATOM 4003 O O . GLU B 1 169 ? 9.641 43.125 0.799 1 25.27 169 GLU B O 1
ATOM 4008 N N . GLU B 1 170 ? 8.93 43.531 2.721 1 25.14 170 GLU B N 1
ATOM 4009 C CA . GLU B 1 170 ? 9.203 42.281 3.436 1 25.14 170 GLU B CA 1
ATOM 4010 C C . GLU B 1 170 ? 8.125 41.25 3.152 1 25.14 170 GLU B C 1
ATOM 4012 O O . GLU B 1 170 ? 7.125 41.156 3.871 1 25.14 170 GLU B O 1
ATOM 4017 N N . GLY B 1 171 ? 7.559 41.219 1.981 1 24.02 171 GLY B N 1
ATOM 4018 C CA . GLY B 1 171 ? 6.477 40.25 1.873 1 24.02 171 GLY B CA 1
ATOM 4019 C C . GLY B 1 171 ? 6.883 38.875 2.299 1 24.02 171 GLY B C 1
ATOM 4020 O O . GLY B 1 171 ? 6.25 37.875 1.903 1 24.02 171 GLY B O 1
ATOM 4021 N N . GLY B 1 172 ? 7.953 38.719 2.914 1 22.58 172 GLY B N 1
ATOM 4022 C CA . GLY B 1 172 ? 8.523 37.375 3.129 1 22.58 172 GLY B CA 1
ATOM 4023 C C . GLY B 1 172 ? 7.574 36.438 3.842 1 22.58 172 GLY B C 1
ATOM 4024 O O . GLY B 1 172 ? 6.699 36.875 4.59 1 22.58 172 GLY B O 1
ATOM 4025 N N . HIS B 1 173 ? 7.008 35.438 3.08 1 24.98 173 HIS B N 1
ATOM 4026 C CA . HIS B 1 173 ? 6.43 34.25 3.688 1 24.98 173 HIS B CA 1
ATOM 4027 C C . HIS B 1 173 ? 7.055 33.969 5.051 1 24.98 173 HIS B C 1
ATOM 4029 O O . HIS B 1 173 ? 8.273 33.781 5.152 1 24.98 173 HIS B O 1
ATOM 4035 N N . GLU B 1 174 ? 6.574 34.625 6.004 1 24.03 174 GLU B N 1
ATOM 4036 C CA . GLU B 1 174 ? 6.949 34.375 7.395 1 24.03 174 GLU B CA 1
ATOM 4037 C C . GLU B 1 174 ? 6.953 32.875 7.711 1 24.03 174 GLU B C 1
ATOM 4039 O O . GLU B 1 174 ? 5.895 32.25 7.75 1 24.03 174 GLU B O 1
ATOM 4044 N N . LEU B 1 175 ? 7.801 32.062 7.016 1 24.28 175 LEU B N 1
ATOM 4045 C CA . LEU B 1 175 ? 8.203 30.812 7.625 1 24.28 175 LEU B CA 1
ATOM 4046 C C . LEU B 1 175 ? 8.203 30.922 9.148 1 24.28 175 LEU B C 1
ATOM 4048 O O . LEU B 1 175 ? 8.789 31.859 9.703 1 24.28 175 LEU B O 1
ATOM 4052 N N . ILE B 1 176 ? 7.016 30.547 9.758 1 26 176 ILE B N 1
ATOM 4053 C CA . ILE B 1 176 ? 7.129 30.344 11.195 1 26 176 ILE B CA 1
ATOM 4054 C C . ILE B 1 176 ? 8.562 29.984 11.562 1 26 176 ILE B C 1
ATOM 4056 O O . ILE B 1 176 ? 9.047 28.906 11.188 1 26 176 ILE B O 1
ATOM 4060 N N . HIS B 1 177 ? 9.438 30.859 11.461 1 26.02 177 HIS B N 1
ATOM 4061 C CA . HIS B 1 177 ? 10.719 30.844 12.156 1 26.02 177 HIS B CA 1
ATOM 4062 C C . HIS B 1 177 ? 10.578 30.281 13.57 1 26.02 177 HIS B C 1
ATOM 4064 O O . HIS B 1 177 ? 10.125 30.984 14.477 1 26.02 177 HIS B O 1
ATOM 4070 N N . LEU B 1 178 ? 10.047 29.031 13.695 1 27.61 178 LEU B N 1
ATOM 4071 C CA . LEU B 1 178 ? 10.375 28.438 14.992 1 27.61 178 LEU B CA 1
ATOM 4072 C C . LEU B 1 178 ? 11.781 28.844 15.43 1 27.61 178 LEU B C 1
ATOM 4074 O O . LEU B 1 178 ? 12.75 28.641 14.695 1 27.61 178 LEU B O 1
ATOM 4078 N N . ARG B 1 179 ? 11.844 29.938 16.031 1 29.22 179 ARG B N 1
ATOM 4079 C CA . ARG B 1 179 ? 13.039 30.375 16.734 1 29.22 179 ARG B CA 1
ATOM 4080 C C . ARG B 1 179 ? 13.836 29.188 17.266 1 29.22 179 ARG B C 1
ATOM 4082 O O . ARG B 1 179 ? 13.328 28.406 18.078 1 29.22 179 ARG B O 1
ATOM 4089 N N . GLU B 1 180 ? 14.68 28.562 16.438 1 33.5 180 GLU B N 1
ATOM 4090 C CA . GLU B 1 180 ? 15.82 27.734 16.828 1 33.5 180 GLU B CA 1
ATOM 4091 C C . GLU B 1 180 ? 16.469 28.266 18.094 1 33.5 180 GLU B C 1
ATOM 4093 O O . GLU B 1 180 ? 17.281 29.188 18.047 1 33.5 180 GLU B O 1
ATOM 4098 N N . GLU B 1 181 ? 15.719 28.594 19.062 1 33.44 181 GLU B N 1
ATOM 4099 C CA . GLU B 1 181 ? 16.594 28.781 20.219 1 33.44 181 GLU B CA 1
ATOM 4100 C C . GLU B 1 181 ? 17.625 27.672 20.312 1 33.44 181 GLU B C 1
ATOM 4102 O O . GLU B 1 181 ? 17.312 26.5 20.094 1 33.44 181 GLU B O 1
ATOM 4107 N N . GLU B 1 182 ? 18.922 27.922 20.016 1 36.16 182 GLU B N 1
ATOM 4108 C CA . GLU B 1 182 ? 20.234 27.297 20.219 1 36.16 182 GLU B CA 1
ATOM 4109 C C . GLU B 1 182 ? 20.234 26.406 21.453 1 36.16 182 GLU B C 1
ATOM 4111 O O . GLU B 1 182 ? 21.219 26.375 22.203 1 36.16 182 GLU B O 1
ATOM 4116 N N . GLU B 1 183 ? 19.031 26.172 22.125 1 37.62 183 GLU B N 1
ATOM 4117 C CA . GLU B 1 183 ? 19.375 25.469 23.359 1 37.62 183 GLU B CA 1
ATOM 4118 C C . GLU B 1 183 ? 20.188 24.203 23.094 1 37.62 183 GLU B C 1
ATOM 4120 O O . GLU B 1 183 ? 19.922 23.5 22.125 1 37.62 183 GLU B O 1
ATOM 4125 N N . ASP B 1 184 ? 21.453 24.156 23.469 1 38.16 184 ASP B N 1
ATOM 4126 C CA . ASP B 1 184 ? 22.562 23.219 23.641 1 38.16 184 ASP B CA 1
ATOM 4127 C C . ASP B 1 184 ? 22.031 21.828 23.984 1 38.16 184 ASP B C 1
ATOM 4129 O O . ASP B 1 184 ? 21.906 21.469 25.156 1 38.16 184 ASP B O 1
ATOM 4133 N N . GLY B 1 185 ? 20.812 21.5 23.641 1 42.19 185 GLY B N 1
ATOM 4134 C CA . GLY B 1 185 ? 20.703 20.094 24.016 1 42.19 185 GLY B CA 1
ATOM 4135 C C . GLY B 1 185 ? 21.953 19.297 23.703 1 42.19 185 GLY B C 1
ATOM 4136 O O . GLY B 1 185 ? 22.797 19.734 22.906 1 42.19 185 GLY B O 1
ATOM 4137 N N . GLY B 1 186 ? 22.453 18.469 24.625 1 44.69 186 GLY B N 1
ATOM 4138 C CA . GLY B 1 186 ? 23.688 17.703 24.609 1 44.69 186 GLY B CA 1
ATOM 4139 C C . GLY B 1 186 ? 23.969 17.062 23.266 1 44.69 186 GLY B C 1
ATOM 4140 O O . GLY B 1 186 ? 23.062 16.531 22.609 1 44.69 186 GLY B O 1
ATOM 4141 N N . GLU B 1 187 ? 24.734 17.781 22.469 1 48.72 187 GLU B N 1
ATOM 4142 C CA . GLU B 1 187 ? 25.359 17.203 21.266 1 48.72 187 GLU B CA 1
ATOM 4143 C C . GLU B 1 187 ? 25.875 15.797 21.547 1 48.72 187 GLU B C 1
ATOM 4145 O O . GLU B 1 187 ? 26.406 15.516 22.609 1 48.72 187 GLU B O 1
ATOM 4150 N N . ILE B 1 188 ? 25.125 14.891 21.172 1 47.25 188 ILE B N 1
ATOM 4151 C CA . ILE B 1 188 ? 25.781 13.586 21.156 1 47.25 188 ILE B CA 1
ATOM 4152 C C . ILE B 1 188 ? 26.734 13.508 19.969 1 47.25 188 ILE B C 1
ATOM 4154 O O . ILE B 1 188 ? 26.312 13.562 18.812 1 47.25 188 ILE B O 1
ATOM 4158 N N . CYS B 1 189 ? 27.875 13.344 20.281 1 48.81 189 CYS B N 1
ATOM 4159 C CA . CYS B 1 189 ? 28.984 13.328 19.328 1 48.81 189 CYS B CA 1
ATOM 4160 C C . CYS B 1 189 ? 28.969 14.578 18.469 1 48.81 189 CYS B C 1
ATOM 4162 O O . CYS B 1 189 ? 29.234 14.508 17.266 1 48.81 189 CYS B O 1
ATOM 4164 N N . GLY B 1 190 ? 28.422 15.703 19.047 1 57.34 190 GLY B N 1
ATOM 4165 C CA . GLY B 1 190 ? 28.438 17 18.375 1 57.34 190 GLY B CA 1
ATOM 4166 C C . GLY B 1 190 ? 27.25 17.203 17.469 1 57.34 190 GLY B C 1
ATOM 4167 O O . GLY B 1 190 ? 27.141 18.234 16.797 1 57.34 190 GLY B O 1
ATOM 4168 N N . LEU B 1 191 ? 26.406 16.203 17.406 1 68.62 191 LEU B N 1
ATOM 4169 C CA . LEU B 1 191 ? 25.234 16.328 16.531 1 68.62 191 LEU B CA 1
ATOM 4170 C C . LEU B 1 191 ? 23.969 16.547 17.344 1 68.62 191 LEU B C 1
ATOM 4172 O O . LEU B 1 191 ? 23.828 15.992 18.438 1 68.62 191 LEU B O 1
ATOM 4176 N N . LYS B 1 192 ? 23.125 17.328 16.812 1 76.69 192 LYS B N 1
ATOM 4177 C CA . LYS B 1 192 ? 21.781 17.531 17.375 1 76.69 192 LYS B CA 1
ATOM 4178 C C . LYS B 1 192 ? 20.984 16.234 17.312 1 76.69 192 LYS B C 1
ATOM 4180 O O . LYS B 1 192 ? 21.141 15.43 16.406 1 76.69 192 LYS B O 1
ATOM 4185 N N . PRO B 1 193 ? 20.312 15.953 18.328 1 78.38 193 PRO B N 1
ATOM 4186 C CA . PRO B 1 193 ? 19.531 14.719 18.422 1 78.38 193 PRO B CA 1
ATOM 4187 C C . PRO B 1 193 ? 18.719 14.438 17.172 1 78.38 193 PRO B C 1
ATOM 4189 O O . PRO B 1 193 ? 18.609 13.281 16.734 1 78.38 193 PRO B O 1
ATOM 4192 N N . ARG B 1 194 ? 18.234 15.453 16.531 1 79.25 194 ARG B N 1
ATOM 4193 C CA . ARG B 1 194 ? 17.438 15.289 15.32 1 79.25 194 ARG B CA 1
ATOM 4194 C C . ARG B 1 194 ? 18.281 14.695 14.195 1 79.25 194 ARG B C 1
ATOM 4196 O O . ARG B 1 194 ? 17.828 13.82 13.461 1 79.25 194 ARG B O 1
ATOM 4203 N N . ALA B 1 195 ? 19.391 15.164 14.117 1 83.25 195 ALA B N 1
ATOM 4204 C CA . ALA B 1 195 ? 20.297 14.688 13.07 1 83.25 195 ALA B CA 1
ATOM 4205 C C . ALA B 1 195 ? 20.672 13.227 13.289 1 83.25 195 ALA B C 1
ATOM 4207 O O . ALA B 1 195 ? 20.734 12.445 12.328 1 83.25 195 ALA B O 1
ATOM 4208 N N . LEU B 1 196 ? 20.812 12.867 14.469 1 83.81 196 LEU B N 1
ATOM 4209 C CA . LEU B 1 196 ? 21.172 11.492 14.805 1 83.81 196 LEU B CA 1
ATOM 4210 C C . LEU B 1 196 ? 20.031 10.531 14.484 1 83.81 196 LEU B C 1
ATOM 4212 O O . LEU B 1 196 ? 20.266 9.445 13.953 1 83.81 196 LEU B O 1
ATOM 4216 N N . ILE B 1 197 ? 18.891 11.008 14.781 1 82.56 197 ILE B N 1
ATOM 4217 C CA . ILE B 1 197 ? 17.719 10.18 14.539 1 82.56 197 ILE B CA 1
ATOM 4218 C C . ILE B 1 197 ? 17.547 9.961 13.039 1 82.56 197 ILE B C 1
ATOM 4220 O O . ILE B 1 197 ? 17.281 8.836 12.594 1 82.56 197 ILE B O 1
ATOM 4224 N N . ILE B 1 198 ? 17.781 10.969 12.344 1 84.56 198 ILE B N 1
ATOM 4225 C CA . ILE B 1 198 ? 17.609 10.891 10.898 1 84.56 198 ILE B CA 1
ATOM 4226 C C . ILE B 1 198 ? 18.688 10.008 10.297 1 84.56 198 ILE B C 1
ATOM 4228 O O . ILE B 1 198 ? 18.422 9.211 9.398 1 84.56 198 ILE B O 1
ATOM 4232 N N . LEU B 1 199 ? 19.844 10.156 10.828 1 89.06 199 LEU B N 1
ATOM 4233 C CA . LEU B 1 199 ? 20.969 9.367 10.32 1 89.06 199 LEU B CA 1
ATOM 4234 C C . LEU B 1 199 ? 20.781 7.887 10.656 1 89.06 199 LEU B C 1
ATOM 4236 O O . LEU B 1 199 ? 21.062 7.02 9.828 1 89.06 199 LEU B O 1
ATOM 4240 N N . PHE B 1 200 ? 20.344 7.625 11.781 1 88 200 PHE B N 1
ATOM 4241 C CA . PHE B 1 200 ? 20.109 6.242 12.18 1 88 200 PHE B CA 1
ATOM 4242 C C . PHE B 1 200 ? 18.984 5.625 11.367 1 88 200 PHE B C 1
ATOM 4244 O O . PHE B 1 200 ? 19.109 4.504 10.875 1 88 200 PHE B O 1
ATOM 4251 N N . GLY B 1 201 ? 17.906 6.34 11.25 1 86.5 201 GLY B N 1
ATOM 4252 C CA . GLY B 1 201 ? 16.812 5.875 10.414 1 86.5 201 GLY B CA 1
ATOM 4253 C C . GLY B 1 201 ? 17.219 5.641 8.969 1 86.5 201 GLY B C 1
ATOM 4254 O O . GLY B 1 201 ? 16.828 4.637 8.367 1 86.5 201 GLY B O 1
ATOM 4255 N N . ASP B 1 202 ? 18.016 6.48 8.523 1 91.44 202 ASP B N 1
ATOM 4256 C CA . ASP B 1 202 ? 18.531 6.371 7.156 1 91.44 202 ASP B CA 1
ATOM 4257 C C . ASP B 1 202 ? 19.453 5.16 7.008 1 91.44 202 ASP B C 1
ATOM 4259 O O . ASP B 1 202 ? 19.422 4.477 5.984 1 91.44 202 ASP B O 1
ATOM 4263 N N . GLY B 1 203 ? 20.219 4.945 7.965 1 92.38 203 GLY B N 1
ATOM 4264 C CA . GLY B 1 203 ? 21.078 3.779 7.949 1 92.38 203 GLY B CA 1
ATOM 4265 C C . GLY B 1 203 ? 20.312 2.471 7.863 1 92.38 203 GLY B C 1
ATOM 4266 O O . GLY B 1 203 ? 20.688 1.576 7.102 1 92.38 203 GLY B O 1
ATOM 4267 N N . ILE B 1 204 ? 19.328 2.379 8.609 1 88.69 204 ILE B N 1
ATOM 4268 C CA . ILE B 1 204 ? 18.5 1.182 8.586 1 88.69 204 ILE B CA 1
ATOM 4269 C C . ILE B 1 204 ? 17.828 1.052 7.223 1 88.69 204 ILE B C 1
ATOM 4271 O O . ILE B 1 204 ? 17.766 -0.042 6.656 1 88.69 204 ILE B O 1
ATOM 4275 N N . HIS B 1 205 ? 17.422 2.158 6.762 1 89.81 205 HIS B N 1
ATOM 4276 C CA . HIS B 1 205 ? 16.781 2.188 5.449 1 89.81 205 HIS B CA 1
ATOM 4277 C C . HIS B 1 205 ? 17.734 1.684 4.367 1 89.81 205 HIS B C 1
ATOM 4279 O O . HIS B 1 205 ? 17.359 0.822 3.566 1 89.81 205 HIS B O 1
ATOM 4285 N N . ASN B 1 206 ? 18.891 2.154 4.387 1 94.88 206 ASN B N 1
ATOM 4286 C CA . ASN B 1 206 ? 19.875 1.739 3.404 1 94.88 206 ASN B CA 1
ATOM 4287 C C . ASN B 1 206 ? 20.266 0.274 3.58 1 94.88 206 ASN B C 1
ATOM 4289 O O . ASN B 1 206 ? 20.547 -0.421 2.602 1 94.88 206 ASN B O 1
ATOM 4293 N N . LEU B 1 207 ? 20.266 -0.155 4.816 1 95 207 LEU B N 1
ATOM 4294 C CA . LEU B 1 207 ? 20.516 -1.566 5.082 1 95 207 LEU B CA 1
ATOM 4295 C C . LEU B 1 207 ? 19.453 -2.445 4.422 1 95 207 LEU B C 1
ATOM 4297 O O . LEU B 1 207 ? 19.797 -3.43 3.758 1 95 207 LEU B O 1
ATOM 4301 N N . VAL B 1 208 ? 18.281 -2.039 4.555 1 92.81 208 VAL B N 1
ATOM 4302 C CA . VAL B 1 208 ? 17.156 -2.807 4.004 1 92.81 208 VAL B CA 1
ATOM 4303 C C . VAL B 1 208 ? 17.203 -2.752 2.479 1 92.81 208 VAL B C 1
ATOM 4305 O O . VAL B 1 208 ? 16.875 -3.73 1.808 1 92.81 208 VAL B O 1
ATOM 4308 N N . ASP B 1 209 ? 17.562 -1.622 1.947 1 96 209 ASP B N 1
ATOM 4309 C CA . ASP B 1 209 ? 17.766 -1.535 0.503 1 96 209 ASP B CA 1
ATOM 4310 C C . ASP B 1 209 ? 18.781 -2.57 0.024 1 96 209 ASP B C 1
ATOM 4312 O O . ASP B 1 209 ? 18.562 -3.225 -1 1 96 209 ASP B O 1
ATOM 4316 N N . GLY B 1 210 ? 19.859 -2.67 0.76 1 97.81 210 GLY B N 1
ATOM 4317 C CA . GLY B 1 210 ? 20.844 -3.686 0.434 1 97.81 210 GLY B CA 1
ATOM 4318 C C . GLY B 1 210 ? 20.281 -5.094 0.459 1 97.81 210 GLY B C 1
ATOM 4319 O O . GLY B 1 210 ? 20.594 -5.906 -0.418 1 97.81 210 GLY B O 1
ATOM 4320 N N . VAL B 1 211 ? 19.484 -5.344 1.468 1 96.81 211 VAL B N 1
ATOM 4321 C CA . VAL B 1 211 ? 18.828 -6.645 1.575 1 96.81 211 VAL B CA 1
ATOM 4322 C C . VAL B 1 211 ? 17.938 -6.871 0.364 1 96.81 211 VAL B C 1
ATOM 4324 O O . VAL B 1 211 ? 17.938 -7.957 -0.224 1 96.81 211 VAL B O 1
ATOM 4327 N N . ALA B 1 212 ? 17.234 -5.863 -0.003 1 96.69 212 ALA B N 1
ATOM 4328 C CA . ALA B 1 212 ? 16.312 -5.945 -1.134 1 96.69 212 ALA B CA 1
ATOM 4329 C C . ALA B 1 212 ? 17.047 -6.289 -2.422 1 96.69 212 ALA B C 1
ATOM 4331 O O . ALA B 1 212 ? 16.656 -7.191 -3.158 1 96.69 212 ALA B O 1
ATOM 4332 N N . ILE B 1 213 ? 18.125 -5.605 -2.641 1 97.94 213 ILE B N 1
ATOM 4333 C CA . ILE B 1 213 ? 18.922 -5.805 -3.842 1 97.94 213 ILE B CA 1
ATOM 4334 C C . ILE B 1 213 ? 19.531 -7.203 -3.826 1 97.94 213 ILE B C 1
ATOM 4336 O O . ILE B 1 213 ? 19.422 -7.945 -4.805 1 97.94 213 ILE B O 1
ATOM 4340 N N . GLY B 1 214 ? 20.109 -7.566 -2.732 1 97.75 214 GLY B N 1
ATOM 4341 C CA . GLY B 1 214 ? 20.719 -8.883 -2.609 1 97.75 214 GLY B CA 1
ATOM 4342 C C . GLY B 1 214 ? 19.719 -10.016 -2.773 1 97.75 214 GLY B C 1
ATOM 4343 O O . GLY B 1 214 ? 19.969 -10.961 -3.531 1 97.75 214 GLY B O 1
ATOM 4344 N N . ALA B 1 215 ? 18.625 -9.906 -2.074 1 96.31 215 ALA B N 1
ATOM 4345 C CA . ALA B 1 215 ? 17.594 -10.945 -2.145 1 96.31 215 ALA B CA 1
ATOM 4346 C C . ALA B 1 215 ? 17.047 -11.078 -3.561 1 96.31 215 ALA B C 1
ATOM 4348 O O . ALA B 1 215 ? 16.781 -12.188 -4.027 1 96.31 215 ALA B O 1
ATOM 4349 N N . SER B 1 216 ? 16.891 -10 -4.25 1 96.31 216 SER B N 1
ATOM 4350 C CA . SER B 1 216 ? 16.359 -10.016 -5.609 1 96.31 216 SER B CA 1
ATOM 4351 C C . SER B 1 216 ? 17.359 -10.656 -6.578 1 96.31 216 SER B C 1
ATOM 4353 O O . SER B 1 216 ? 16.969 -11.461 -7.43 1 96.31 216 SER B O 1
ATOM 4355 N N . PHE B 1 217 ? 18.656 -10.336 -6.441 1 96 217 PHE B N 1
ATOM 4356 C CA . PHE B 1 217 ? 19.672 -10.914 -7.312 1 96 217 PHE B CA 1
ATOM 4357 C C . PHE B 1 217 ? 19.812 -12.414 -7.059 1 96 217 PHE B C 1
ATOM 4359 O O . PHE B 1 217 ? 20.141 -13.18 -7.973 1 96 217 PHE B O 1
ATOM 4366 N N . MET B 1 218 ? 19.562 -12.844 -5.812 1 94.44 218 MET B N 1
ATOM 4367 C CA . MET B 1 218 ? 19.641 -14.266 -5.48 1 94.44 218 MET B CA 1
ATOM 4368 C C . MET B 1 218 ? 18.562 -15.055 -6.203 1 94.44 218 MET B C 1
ATOM 4370 O O . MET B 1 218 ? 18.734 -16.25 -6.484 1 94.44 218 MET B O 1
ATOM 4374 N N . ILE B 1 219 ? 17.469 -14.367 -6.508 1 91.5 219 ILE B N 1
ATOM 4375 C CA . ILE B 1 219 ? 16.375 -15.023 -7.23 1 91.5 219 ILE B CA 1
ATOM 4376 C C . ILE B 1 219 ? 16.688 -15.031 -8.727 1 91.5 219 ILE B C 1
ATOM 4378 O O . ILE B 1 219 ? 16.625 -16.078 -9.367 1 91.5 219 ILE B O 1
ATOM 4382 N N . SER B 1 220 ? 17.016 -13.891 -9.289 1 91.94 220 SER B N 1
ATOM 4383 C CA . SER B 1 220 ? 17.391 -13.75 -10.695 1 91.94 220 SER B CA 1
ATOM 4384 C C . SER B 1 220 ? 18.078 -12.414 -10.945 1 91.94 220 SER B C 1
ATOM 4386 O O . SER B 1 220 ? 17.812 -11.43 -10.25 1 91.94 220 SER B O 1
ATOM 4388 N N . LEU B 1 221 ? 18.891 -12.406 -11.906 1 93.81 221 LEU B N 1
ATOM 4389 C CA . LEU B 1 221 ? 19.562 -11.164 -12.266 1 93.81 221 LEU B CA 1
ATOM 4390 C C . LEU B 1 221 ? 18.562 -10.109 -12.719 1 93.81 221 LEU B C 1
ATOM 4392 O O . LEU B 1 221 ? 18.703 -8.93 -12.398 1 93.81 221 LEU B O 1
ATOM 4396 N N . LYS B 1 222 ? 17.547 -10.539 -13.375 1 92.19 222 LYS B N 1
ATOM 4397 C CA . LYS B 1 222 ? 16.5 -9.641 -13.852 1 92.19 222 LYS B CA 1
ATOM 4398 C C . LYS B 1 222 ? 15.812 -8.93 -12.688 1 92.19 222 LYS B C 1
ATOM 4400 O O . LYS B 1 222 ? 15.703 -7.699 -12.68 1 92.19 222 LYS B O 1
ATOM 4405 N N . LEU B 1 223 ? 15.406 -9.742 -11.789 1 94.19 223 LEU B N 1
ATOM 4406 C CA . LEU B 1 223 ? 14.742 -9.172 -10.625 1 94.19 223 LEU B CA 1
ATOM 4407 C C . LEU B 1 223 ? 15.672 -8.227 -9.875 1 94.19 223 LEU B C 1
ATOM 4409 O O . LEU B 1 223 ? 15.242 -7.176 -9.391 1 94.19 223 LEU B O 1
ATOM 4413 N N . GLY B 1 224 ? 16.953 -8.617 -9.758 1 96.31 224 GLY B N 1
ATOM 4414 C CA . GLY B 1 224 ? 17.938 -7.766 -9.133 1 96.31 224 GLY B CA 1
ATOM 4415 C C . GLY B 1 224 ? 18.062 -6.406 -9.789 1 96.31 224 GLY B C 1
ATOM 4416 O O . GLY B 1 224 ? 18.109 -5.379 -9.109 1 96.31 224 GLY B O 1
ATOM 4417 N N . PHE B 1 225 ? 18.062 -6.395 -11.086 1 95.81 225 PHE B N 1
ATOM 4418 C CA . PHE B 1 225 ? 18.172 -5.145 -11.828 1 95.81 225 PHE B CA 1
ATOM 4419 C C . PHE B 1 225 ? 16.922 -4.297 -11.656 1 95.81 225 PHE B C 1
ATOM 4421 O O . PHE B 1 225 ? 17 -3.084 -11.469 1 95.81 225 PHE B O 1
ATOM 4428 N N . ILE B 1 226 ? 15.781 -4.879 -11.727 1 96 226 ILE B N 1
ATOM 4429 C CA . ILE B 1 226 ? 14.516 -4.164 -11.57 1 96 226 ILE B CA 1
ATOM 4430 C C . ILE B 1 226 ? 14.469 -3.506 -10.188 1 96 226 ILE B C 1
ATOM 4432 O O . ILE B 1 226 ? 14.164 -2.316 -10.07 1 96 226 ILE B O 1
ATOM 4436 N N . THR B 1 227 ? 14.828 -4.281 -9.18 1 97 227 THR B N 1
ATOM 4437 C CA . THR B 1 227 ? 14.82 -3.775 -7.812 1 97 227 THR B CA 1
ATOM 4438 C C . THR B 1 227 ? 15.859 -2.666 -7.645 1 97 227 THR B C 1
ATOM 4440 O O . THR B 1 227 ? 15.602 -1.671 -6.965 1 97 227 THR B O 1
ATOM 4443 N N . THR B 1 228 ? 17 -2.846 -8.297 1 97.25 228 THR B N 1
ATOM 4444 C CA . THR B 1 228 ? 18.031 -1.821 -8.242 1 97.25 228 THR B CA 1
ATOM 4445 C C . THR B 1 228 ? 17.531 -0.507 -8.828 1 97.25 228 THR B C 1
ATOM 4447 O O . THR B 1 228 ? 17.719 0.557 -8.234 1 97.25 228 THR B O 1
ATOM 4450 N N . ILE B 1 229 ? 16.891 -0.575 -9.891 1 96.12 229 ILE B N 1
ATOM 4451 C CA . ILE B 1 229 ? 16.375 0.621 -10.539 1 96.12 229 ILE B CA 1
ATOM 4452 C C . ILE B 1 229 ? 15.336 1.291 -9.641 1 96.12 229 ILE B C 1
ATOM 4454 O O . ILE B 1 229 ? 15.336 2.514 -9.484 1 96.12 229 ILE B O 1
ATOM 4458 N N . ALA B 1 230 ? 14.453 0.494 -9.086 1 96.12 230 ALA B N 1
ATOM 4459 C CA . ALA B 1 230 ? 13.461 1.031 -8.156 1 96.12 230 ALA B CA 1
ATOM 4460 C C . ALA B 1 230 ? 14.125 1.745 -6.988 1 96.12 230 ALA B C 1
ATOM 4462 O O . ALA B 1 230 ? 13.719 2.846 -6.609 1 96.12 230 ALA B O 1
ATOM 4463 N N . VAL B 1 231 ? 15.195 1.153 -6.461 1 96.69 231 VAL B N 1
ATOM 4464 C CA . VAL B 1 231 ? 15.898 1.711 -5.312 1 96.69 231 VAL B CA 1
ATOM 4465 C C . VAL B 1 231 ? 16.641 2.986 -5.723 1 96.69 231 VAL B C 1
ATOM 4467 O O . VAL B 1 231 ? 16.625 3.98 -4.992 1 96.69 231 VAL B O 1
ATOM 4470 N N . VAL B 1 232 ? 17.203 2.969 -6.906 1 95.56 232 VAL B N 1
ATOM 4471 C CA . VAL B 1 232 ? 17.922 4.129 -7.414 1 95.56 232 VAL B CA 1
ATOM 4472 C C . VAL B 1 232 ? 16.969 5.316 -7.539 1 95.56 232 VAL B C 1
ATOM 4474 O O . VAL B 1 232 ? 17.312 6.438 -7.156 1 95.56 232 VAL B O 1
ATOM 4477 N N . CYS B 1 233 ? 15.82 5.105 -7.977 1 93.31 233 CYS B N 1
ATOM 4478 C CA . CYS B 1 233 ? 14.859 6.172 -8.234 1 93.31 233 CYS B CA 1
ATOM 4479 C C . CYS B 1 233 ? 14.406 6.828 -6.934 1 93.31 233 CYS B C 1
ATOM 4481 O O . CYS B 1 233 ? 14.141 8.031 -6.902 1 93.31 233 CYS B O 1
ATOM 4483 N N . HIS B 1 234 ? 14.32 6.09 -5.883 1 92.12 234 HIS B N 1
ATOM 4484 C CA . HIS B 1 234 ? 13.805 6.715 -4.668 1 92.12 234 HIS B CA 1
ATOM 4485 C C . HIS B 1 234 ? 14.945 7.227 -3.789 1 92.12 234 HIS B C 1
ATOM 4487 O O . HIS B 1 234 ? 14.727 8.07 -2.914 1 92.12 234 HIS B O 1
ATOM 4493 N N . GLU B 1 235 ? 16.141 6.781 -4.031 1 92.19 235 GLU B N 1
ATOM 4494 C CA . GLU B 1 235 ? 17.266 7.176 -3.199 1 92.19 235 GLU B CA 1
ATOM 4495 C C . GLU B 1 235 ? 17.656 8.633 -3.438 1 92.19 235 GLU B C 1
ATOM 4497 O O . GLU B 1 235 ? 18.062 9.328 -2.51 1 92.19 235 GLU B O 1
ATOM 4502 N N . LEU B 1 236 ? 17.469 9.055 -4.648 1 86.44 236 LEU B N 1
ATOM 4503 C CA . LEU B 1 236 ? 17.875 10.422 -4.965 1 86.44 236 LEU B CA 1
ATOM 4504 C C . LEU B 1 236 ? 17.047 11.43 -4.18 1 86.44 236 LEU B C 1
ATOM 4506 O O . LEU B 1 236 ? 17.578 12.219 -3.402 1 86.44 236 LEU B O 1
ATOM 4510 N N . PRO B 1 237 ? 15.711 11.461 -4.305 1 85.75 237 PRO B N 1
ATOM 4511 C CA . PRO B 1 237 ? 14.922 12.391 -3.498 1 85.75 237 PRO B CA 1
ATOM 4512 C C . PRO B 1 237 ? 15.133 12.195 -1.997 1 85.75 237 PRO B C 1
ATOM 4514 O O . PRO B 1 237 ? 15.133 13.172 -1.239 1 85.75 237 PRO B O 1
ATOM 4517 N N . HIS B 1 238 ? 15.32 10.969 -1.546 1 88.25 238 HIS B N 1
ATOM 4518 C CA . HIS B 1 238 ? 15.516 10.648 -0.136 1 88.25 238 HIS B CA 1
ATOM 4519 C C . HIS B 1 238 ? 16.797 11.273 0.398 1 88.25 238 HIS B C 1
ATOM 4521 O O . HIS B 1 238 ? 16.797 11.898 1.461 1 88.25 238 HIS B O 1
ATOM 4527 N N . GLU B 1 239 ? 17.844 11.211 -0.291 1 88.06 239 GLU B N 1
ATOM 4528 C CA . GLU B 1 239 ? 19.125 11.734 0.145 1 88.06 239 GLU B CA 1
ATOM 4529 C C . GLU B 1 239 ? 19.156 13.258 0.103 1 88.06 239 GLU B C 1
ATOM 4531 O O . GLU B 1 239 ? 19.812 13.898 0.926 1 88.06 239 GLU B O 1
ATOM 4536 N N . ILE B 1 240 ? 18.422 13.773 -0.862 1 85.38 240 ILE B N 1
ATOM 4537 C CA . ILE B 1 240 ? 18.297 15.227 -0.921 1 85.38 240 ILE B CA 1
ATOM 4538 C C . ILE B 1 240 ? 17.562 15.727 0.31 1 85.38 240 ILE B C 1
ATOM 4540 O O . ILE B 1 240 ? 17.938 16.734 0.907 1 85.38 240 ILE B O 1
ATOM 4544 N N . GLY B 1 241 ? 16.5 15.023 0.636 1 84.5 241 GLY B N 1
ATOM 4545 C CA . GLY B 1 241 ? 15.758 15.367 1.837 1 84.5 241 GLY B CA 1
ATOM 4546 C C . GLY B 1 241 ? 16.594 15.266 3.104 1 84.5 241 GLY B C 1
ATOM 4547 O O . GLY B 1 241 ? 16.547 16.156 3.953 1 84.5 241 GLY B O 1
ATOM 4548 N N . ASP B 1 242 ? 17.328 14.273 3.246 1 87.94 242 ASP B N 1
ATOM 4549 C CA . ASP B 1 242 ? 18.188 14.086 4.414 1 87.94 242 ASP B CA 1
ATOM 4550 C C . ASP B 1 242 ? 19.25 15.164 4.496 1 87.94 242 ASP B C 1
ATOM 4552 O O . ASP B 1 242 ? 19.547 15.688 5.578 1 87.94 242 ASP B O 1
ATOM 4556 N N . LEU B 1 243 ? 19.797 15.445 3.387 1 88.06 243 LEU B N 1
ATOM 4557 C CA . LEU B 1 243 ? 20.828 16.484 3.34 1 88.06 243 LEU B CA 1
ATOM 4558 C C . LEU B 1 243 ? 20.281 17.828 3.816 1 88.06 243 LEU B C 1
ATOM 4560 O O . LEU B 1 243 ? 20.938 18.531 4.586 1 88.06 243 LEU B O 1
ATOM 4564 N N . ALA B 1 244 ? 19.109 18.094 3.389 1 84.38 244 ALA B N 1
ATOM 4565 C CA . ALA B 1 244 ? 18.469 19.344 3.779 1 84.38 244 ALA B CA 1
ATOM 4566 C C . ALA B 1 244 ? 18.266 19.406 5.289 1 84.38 244 ALA B C 1
ATOM 4568 O O . ALA B 1 244 ? 18.516 20.422 5.918 1 84.38 244 ALA B O 1
ATOM 4569 N N . VAL B 1 245 ? 17.859 18.344 5.828 1 84.75 245 VAL B N 1
ATOM 4570 C CA . VAL B 1 245 ? 17.578 18.297 7.262 1 84.75 245 VAL B CA 1
ATOM 4571 C C . VAL B 1 245 ? 18.891 18.391 8.039 1 84.75 245 VAL B C 1
ATOM 4573 O O . VAL B 1 245 ? 18.953 19.062 9.07 1 84.75 245 VAL B O 1
ATOM 4576 N N . LEU B 1 246 ? 19.906 17.766 7.566 1 89.31 246 LEU B N 1
ATOM 4577 C CA . LEU B 1 246 ? 21.203 17.797 8.234 1 89.31 246 LEU B CA 1
ATOM 4578 C C . LEU B 1 246 ? 21.797 19.203 8.203 1 89.31 246 LEU B C 1
ATOM 4580 O O . LEU B 1 246 ? 22.328 19.672 9.203 1 89.31 246 LEU B O 1
ATOM 4584 N N . ILE B 1 247 ? 21.609 19.891 7.113 1 88.25 247 ILE B N 1
ATOM 4585 C CA . ILE B 1 247 ? 22.094 21.25 6.984 1 88.25 247 ILE B CA 1
ATOM 4586 C C . ILE B 1 247 ? 21.281 22.172 7.891 1 88.25 247 ILE B C 1
ATOM 4588 O O . ILE B 1 247 ? 21.844 23.031 8.578 1 88.25 247 ILE B O 1
ATOM 4592 N N . ASP B 1 248 ? 20.031 21.938 7.902 1 85.5 248 ASP B N 1
ATOM 4593 C CA . ASP B 1 248 ? 19.141 22.734 8.734 1 85.5 248 ASP B CA 1
ATOM 4594 C C . ASP B 1 248 ? 19.438 22.516 10.219 1 85.5 248 ASP B C 1
ATOM 4596 O O . ASP B 1 248 ? 19.125 23.375 11.055 1 85.5 248 ASP B O 1
ATOM 4600 N N . SER B 1 249 ? 20 21.422 10.484 1 86.5 249 SER B N 1
ATOM 4601 C CA . SER B 1 249 ? 20.359 21.109 11.867 1 86.5 249 SER B CA 1
ATOM 4602 C C . SER B 1 249 ? 21.656 21.781 12.273 1 86.5 249 SER B C 1
ATOM 4604 O O . SER B 1 249 ? 22.109 21.656 13.414 1 86.5 249 SER B O 1
ATOM 4606 N N . GLY B 1 250 ? 22.375 22.406 11.328 1 87.62 250 GLY B N 1
ATOM 4607 C CA . GLY B 1 250 ? 23.547 23.203 11.648 1 87.62 250 GLY B CA 1
ATOM 4608 C C . GLY B 1 250 ? 24.844 22.609 11.125 1 87.62 250 GLY B C 1
ATOM 4609 O O . GLY B 1 250 ? 25.922 23.109 11.406 1 87.62 250 GLY B O 1
ATOM 4610 N N . LEU B 1 251 ? 24.734 21.578 10.406 1 90.44 251 LEU B N 1
ATOM 4611 C CA . LEU B 1 251 ? 25.938 20.922 9.875 1 90.44 251 LEU B CA 1
ATOM 4612 C C . LEU B 1 251 ? 26.391 21.594 8.578 1 90.44 251 LEU B C 1
ATOM 4614 O O . LEU B 1 251 ? 25.578 22.172 7.852 1 90.44 251 LEU B O 1
ATOM 4618 N N . SER B 1 252 ? 27.703 21.562 8.398 1 90.19 252 SER B N 1
ATOM 4619 C CA . SER B 1 252 ? 28.219 22.031 7.121 1 90.19 252 SER B CA 1
ATOM 4620 C C . SER B 1 252 ? 27.844 21.078 5.988 1 90.19 252 SER B C 1
ATOM 4622 O O . SER B 1 252 ? 27.562 19.906 6.223 1 90.19 252 SER B O 1
ATOM 4624 N N . MET B 1 253 ? 27.938 21.547 4.797 1 89.94 253 MET B N 1
ATOM 4625 C CA . MET B 1 253 ? 27.625 20.75 3.609 1 89.94 253 MET B CA 1
ATOM 4626 C C . MET B 1 253 ? 28.5 19.516 3.523 1 89.94 253 MET B C 1
ATOM 4628 O O . MET B 1 253 ? 28.016 18.406 3.311 1 89.94 253 MET B O 1
ATOM 4632 N N . VAL B 1 254 ? 29.703 19.641 3.725 1 92.06 254 VAL B N 1
ATOM 4633 C CA . VAL B 1 254 ? 30.656 18.547 3.59 1 92.06 254 VAL B CA 1
ATOM 4634 C C . VAL B 1 254 ? 30.391 17.484 4.668 1 92.06 254 VAL B C 1
ATOM 4636 O O . VAL B 1 254 ? 30.359 16.297 4.379 1 92.06 254 VAL B O 1
ATOM 4639 N N . THR B 1 255 ? 30.109 17.953 5.82 1 92.5 255 THR B N 1
ATOM 4640 C CA . THR B 1 255 ? 29.844 17.016 6.914 1 92.5 255 THR B CA 1
ATOM 4641 C C . THR B 1 255 ? 28.547 16.266 6.672 1 92.5 255 THR B C 1
ATOM 4643 O O . THR B 1 255 ? 28.469 15.055 6.91 1 92.5 255 THR B O 1
ATOM 4646 N N . ALA B 1 256 ? 27.594 17.016 6.191 1 92.75 256 ALA B N 1
ATOM 4647 C CA . ALA B 1 256 ? 26.312 16.406 5.891 1 92.75 256 ALA B CA 1
ATOM 4648 C C . ALA B 1 256 ? 26.453 15.336 4.812 1 92.75 256 ALA B C 1
ATOM 4650 O O . ALA B 1 256 ? 25.859 14.25 4.918 1 92.75 256 ALA B O 1
ATOM 4651 N N . LEU B 1 257 ? 27.312 15.594 3.865 1 93.44 257 LEU B N 1
ATOM 4652 C CA . LEU B 1 257 ? 27.516 14.664 2.762 1 93.44 257 LEU B CA 1
ATOM 4653 C C . LEU B 1 257 ? 28.25 13.414 3.23 1 93.44 257 LEU B C 1
ATOM 4655 O O . LEU B 1 257 ? 27.906 12.297 2.836 1 93.44 257 LEU B O 1
ATOM 4659 N N . ILE B 1 258 ? 29.141 13.57 4.043 1 94.12 258 ILE B N 1
ATOM 4660 C CA . ILE B 1 258 ? 29.922 12.453 4.547 1 94.12 258 ILE B CA 1
ATOM 4661 C C . ILE B 1 258 ? 29.047 11.555 5.418 1 94.12 258 ILE B C 1
ATOM 4663 O O . ILE B 1 258 ? 29.094 10.328 5.301 1 94.12 258 ILE B O 1
ATOM 4667 N N . LEU B 1 259 ? 28.266 12.172 6.211 1 93.88 259 LEU B N 1
ATOM 4668 C CA . LEU B 1 259 ? 27.391 11.406 7.086 1 93.88 259 LEU B CA 1
ATOM 4669 C C . LEU B 1 259 ? 26.328 10.664 6.273 1 93.88 259 LEU B C 1
ATOM 4671 O O . LEU B 1 259 ? 25.984 9.523 6.594 1 93.88 259 LEU B O 1
ATOM 4675 N N . ASN B 1 260 ? 25.875 11.305 5.254 1 94 260 ASN B N 1
ATOM 4676 C CA . ASN B 1 260 ? 24.938 10.648 4.359 1 94 260 ASN B CA 1
ATOM 4677 C C . ASN B 1 260 ? 25.562 9.438 3.678 1 94 260 ASN B C 1
ATOM 4679 O O . ASN B 1 260 ? 24.922 8.391 3.545 1 94 260 ASN B O 1
ATOM 4683 N N . LEU B 1 261 ? 26.781 9.633 3.287 1 94.75 261 LEU B N 1
ATOM 4684 C CA . LEU B 1 261 ? 27.5 8.539 2.633 1 94.75 261 LEU B CA 1
ATOM 4685 C C . LEU B 1 261 ? 27.719 7.383 3.6 1 94.75 261 LEU B C 1
ATOM 4687 O O . LEU B 1 261 ? 27.547 6.219 3.232 1 94.75 261 LEU B O 1
ATOM 4691 N N . LEU B 1 262 ? 28.078 7.703 4.766 1 95.38 262 LEU B N 1
ATOM 4692 C CA . LEU B 1 262 ? 28.297 6.676 5.777 1 95.38 262 LEU B CA 1
ATOM 4693 C C . LEU B 1 262 ? 27.016 5.883 6.031 1 95.38 262 LEU B C 1
ATOM 4695 O O . LEU B 1 262 ? 27.062 4.66 6.172 1 95.38 262 LEU B O 1
ATOM 4699 N N . SER B 1 263 ? 25.938 6.586 6.105 1 95.25 263 SER B N 1
ATOM 4700 C CA . SER B 1 263 ? 24.641 5.926 6.266 1 95.25 263 SER B CA 1
ATOM 4701 C C . SER B 1 263 ? 24.328 5.031 5.074 1 95.25 263 SER B C 1
ATOM 4703 O O . SER B 1 263 ? 23.828 3.914 5.242 1 95.25 263 SER B O 1
ATOM 4705 N N . ALA B 1 264 ? 24.672 5.469 3.879 1 96.12 264 ALA B N 1
ATOM 4706 C CA . ALA B 1 264 ? 24.375 4.746 2.645 1 96.12 264 ALA B CA 1
ATOM 4707 C C . ALA B 1 264 ? 25.203 3.465 2.547 1 96.12 264 ALA B C 1
ATOM 4709 O O . ALA B 1 264 ? 24.766 2.488 1.93 1 96.12 264 ALA B O 1
ATOM 4710 N N . LEU B 1 265 ? 26.328 3.422 3.203 1 97.19 265 LEU B N 1
ATOM 4711 C CA . LEU B 1 265 ? 27.25 2.283 3.123 1 97.19 265 LEU B CA 1
ATOM 4712 C C . LEU B 1 265 ? 26.688 1.087 3.883 1 97.19 265 LEU B C 1
ATOM 4714 O O . LEU B 1 265 ? 27.141 -0.043 3.695 1 97.19 265 LEU B O 1
ATOM 4718 N N . THR B 1 266 ? 25.719 1.302 4.719 1 97.44 266 THR B N 1
ATOM 4719 C CA . THR B 1 266 ? 25.094 0.185 5.422 1 97.44 266 THR B CA 1
ATOM 4720 C C . THR B 1 266 ? 24.391 -0.748 4.445 1 97.44 266 THR B C 1
ATOM 4722 O O . THR B 1 266 ? 24.078 -1.893 4.781 1 97.44 266 THR B O 1
ATOM 4725 N N . ALA B 1 267 ? 24.141 -0.268 3.238 1 98 267 ALA B N 1
ATOM 4726 C CA . ALA B 1 267 ? 23.531 -1.083 2.197 1 98 267 ALA B CA 1
ATOM 4727 C C . ALA B 1 267 ? 24.406 -2.287 1.853 1 98 267 ALA B C 1
ATOM 4729 O O . ALA B 1 267 ? 23.891 -3.35 1.492 1 98 267 ALA B O 1
ATOM 4730 N N . TYR B 1 268 ? 25.75 -2.133 1.986 1 98.5 268 TYR B N 1
ATOM 4731 C CA . TYR B 1 268 ? 26.656 -3.254 1.742 1 98.5 268 TYR B CA 1
ATOM 4732 C C . TYR B 1 268 ? 26.422 -4.371 2.754 1 98.5 268 TYR B C 1
ATOM 4734 O O . TYR B 1 268 ? 26.438 -5.551 2.398 1 98.5 268 TYR B O 1
ATOM 4742 N N . ILE B 1 269 ? 26.234 -3.971 3.951 1 98.12 269 ILE B N 1
ATOM 4743 C CA . ILE B 1 269 ? 25.969 -4.949 5 1 98.12 269 ILE B CA 1
ATOM 4744 C C . ILE B 1 269 ? 24.688 -5.715 4.672 1 98.12 269 ILE B C 1
ATOM 4746 O O . ILE B 1 269 ? 24.656 -6.941 4.75 1 98.12 269 ILE B O 1
ATOM 4750 N N . GLY B 1 270 ? 23.656 -4.996 4.27 1 97.94 270 GLY B N 1
ATOM 4751 C CA . GLY B 1 270 ? 22.406 -5.625 3.885 1 97.94 270 GLY B CA 1
ATOM 4752 C C . GLY B 1 270 ? 22.547 -6.574 2.711 1 97.94 270 GLY B C 1
ATOM 4753 O O . GLY B 1 270 ? 21.984 -7.672 2.719 1 97.94 270 GLY B O 1
ATOM 4754 N N . LEU B 1 271 ? 23.312 -6.168 1.721 1 98.38 271 LEU B N 1
ATOM 4755 C CA . LEU B 1 271 ? 23.562 -6.988 0.539 1 98.38 271 LEU B CA 1
ATOM 4756 C C . LEU B 1 271 ? 24.141 -8.336 0.927 1 98.38 271 LEU B C 1
ATOM 4758 O O . LEU B 1 271 ? 23.641 -9.383 0.522 1 98.38 271 LEU B O 1
ATOM 4762 N N . PHE B 1 272 ? 25.125 -8.312 1.757 1 98 272 PHE B N 1
ATOM 4763 C CA . PHE B 1 272 ? 25.828 -9.547 2.094 1 98 272 PHE B CA 1
ATOM 4764 C C . PHE B 1 272 ? 25 -10.383 3.066 1 98 272 PHE B C 1
ATOM 4766 O O . PHE B 1 272 ? 25.047 -11.617 3.023 1 98 272 PHE B O 1
ATOM 4773 N N . ILE B 1 273 ? 24.25 -9.742 3.924 1 97 273 ILE B N 1
ATOM 4774 C CA . ILE B 1 273 ? 23.312 -10.477 4.766 1 97 273 ILE B CA 1
ATOM 4775 C C . ILE B 1 273 ? 22.344 -11.266 3.889 1 97 273 ILE B C 1
ATOM 4777 O O . ILE B 1 273 ? 22.094 -12.445 4.129 1 97 273 ILE B O 1
ATOM 4781 N N . ALA B 1 274 ? 21.828 -10.625 2.904 1 97.44 274 ALA B N 1
ATOM 4782 C CA . ALA B 1 274 ? 20.859 -11.266 2.008 1 97.44 274 ALA B CA 1
ATOM 4783 C C . ALA B 1 274 ? 21.5 -12.422 1.248 1 97.44 274 ALA B C 1
ATOM 4785 O O . ALA B 1 274 ? 20.891 -13.477 1.078 1 97.44 274 ALA B O 1
ATOM 4786 N N . ILE B 1 275 ? 22.75 -12.25 0.792 1 96.31 275 ILE B N 1
ATOM 4787 C CA . ILE B 1 275 ? 23.438 -13.266 0.004 1 96.31 275 ILE B CA 1
ATOM 4788 C C . ILE B 1 275 ? 23.734 -14.477 0.88 1 96.31 275 ILE B C 1
ATOM 4790 O O . ILE B 1 275 ? 23.562 -15.617 0.453 1 96.31 275 ILE B O 1
ATOM 4794 N N . VAL B 1 276 ? 24.141 -14.234 2.109 1 95.94 276 VAL B N 1
ATOM 4795 C CA . VAL B 1 276 ? 24.516 -15.32 3.008 1 95.94 276 VAL B CA 1
ATOM 4796 C C . VAL B 1 276 ? 23.266 -16.062 3.471 1 95.94 276 VAL B C 1
ATOM 4798 O O . VAL B 1 276 ? 23.203 -17.297 3.434 1 95.94 276 VAL B O 1
ATOM 4801 N N . LEU B 1 277 ? 22.25 -15.32 3.824 1 94.5 277 LEU B N 1
ATOM 4802 C CA . LEU B 1 277 ? 21.031 -15.938 4.348 1 94.5 277 LEU B CA 1
ATOM 4803 C C . LEU B 1 277 ? 20.172 -16.469 3.215 1 94.5 277 LEU B C 1
ATOM 4805 O O . LEU B 1 277 ? 19.359 -17.391 3.422 1 94.5 277 LEU B O 1
ATOM 4809 N N . GLY B 1 278 ? 20.328 -15.914 2.082 1 91.56 278 GLY B N 1
ATOM 4810 C CA . GLY B 1 278 ? 19.469 -16.25 0.951 1 91.56 278 GLY B CA 1
ATOM 4811 C C . GLY B 1 278 ? 19.828 -17.562 0.298 1 91.56 278 GLY B C 1
ATOM 4812 O O . GLY B 1 278 ? 19.234 -17.938 -0.719 1 91.56 278 GLY B O 1
ATOM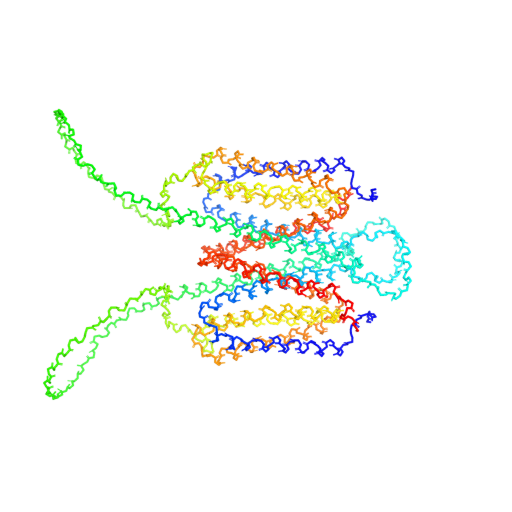 4813 N N . LYS B 1 279 ? 20.781 -18.266 0.84 1 90.88 279 LYS B N 1
ATOM 4814 C CA . LYS B 1 279 ? 21.109 -19.609 0.359 1 90.88 279 LYS B CA 1
ATOM 4815 C C . LYS B 1 279 ? 19.984 -20.578 0.649 1 90.88 279 LYS B C 1
ATOM 4817 O O . LYS B 1 279 ? 19.766 -21.547 -0.097 1 90.88 279 LYS B O 1
ATOM 4822 N N . ASP B 1 280 ? 19.281 -20.219 1.711 1 92.5 280 ASP B N 1
ATOM 4823 C CA . ASP B 1 280 ? 18.047 -20.938 2.014 1 92.5 280 ASP B CA 1
ATOM 4824 C C . ASP B 1 280 ? 16.859 -20.344 1.255 1 92.5 280 ASP B C 1
ATOM 4826 O O . ASP B 1 280 ? 16.578 -19.156 1.373 1 92.5 280 ASP B O 1
ATOM 4830 N N . GLU B 1 281 ? 16.219 -21.219 0.522 1 90 281 GLU B N 1
ATOM 4831 C CA . GLU B 1 281 ? 15.156 -20.75 -0.358 1 90 281 GLU B CA 1
ATOM 4832 C C . GLU B 1 281 ? 14.039 -20.078 0.435 1 90 281 GLU B C 1
ATOM 4834 O O . GLU B 1 281 ? 13.477 -19.062 -0.006 1 90 281 GLU B O 1
ATOM 4839 N N . GLU B 1 282 ? 13.703 -20.641 1.515 1 92.25 282 GLU B N 1
ATOM 4840 C CA . GLU B 1 282 ? 12.641 -20.062 2.334 1 92.25 282 GLU B CA 1
ATOM 4841 C C . GLU B 1 282 ? 13.047 -18.719 2.914 1 92.25 282 GLU B C 1
ATOM 4843 O O . GLU B 1 282 ? 12.25 -17.781 2.943 1 92.25 282 GLU B O 1
ATOM 4848 N N . ILE B 1 283 ? 14.25 -18.625 3.342 1 94.25 283 ILE B N 1
ATOM 4849 C CA . ILE B 1 283 ? 14.742 -17.359 3.9 1 94.25 283 ILE B CA 1
ATOM 4850 C C . ILE B 1 283 ? 14.805 -16.297 2.807 1 94.25 283 ILE B C 1
ATOM 4852 O O . ILE B 1 283 ? 14.477 -15.133 3.043 1 94.25 283 ILE B O 1
ATOM 4856 N N . GLU B 1 284 ? 15.195 -16.75 1.687 1 93.44 284 GLU B N 1
ATOM 4857 C CA . GLU B 1 284 ? 15.234 -15.836 0.546 1 93.44 284 GLU B CA 1
ATOM 4858 C C . GLU B 1 284 ? 13.852 -15.25 0.26 1 93.44 284 GLU B C 1
ATOM 4860 O O . GLU B 1 284 ? 13.719 -14.047 0.043 1 93.44 284 GLU B O 1
ATOM 4865 N N . THR B 1 285 ? 12.898 -16.094 0.289 1 94.31 285 THR B N 1
ATOM 4866 C CA . THR B 1 285 ? 11.523 -15.664 0.032 1 94.31 285 THR B CA 1
ATOM 4867 C C . THR B 1 285 ? 11.031 -14.719 1.127 1 94.31 285 THR B C 1
ATOM 4869 O O . THR B 1 285 ? 10.352 -13.734 0.844 1 94.31 285 THR B O 1
ATOM 4872 N N . ILE B 1 286 ? 11.445 -14.977 2.295 1 95.69 286 ILE B N 1
ATOM 4873 C CA . ILE B 1 286 ? 11.047 -14.148 3.43 1 95.69 286 ILE B CA 1
ATOM 4874 C C . ILE B 1 286 ? 11.703 -12.773 3.311 1 95.69 286 ILE B C 1
ATOM 4876 O O . ILE B 1 286 ? 11.07 -11.75 3.592 1 95.69 286 ILE B O 1
ATOM 4880 N N . LEU B 1 287 ? 12.93 -12.781 2.9 1 95.75 287 LEU B N 1
ATOM 4881 C CA . LEU B 1 287 ? 13.625 -11.516 2.701 1 95.75 287 LEU B CA 1
ATOM 4882 C C . LEU B 1 287 ? 12.945 -10.688 1.613 1 95.75 287 LEU B C 1
ATOM 4884 O O . LEU B 1 287 ? 12.82 -9.469 1.74 1 95.75 287 LEU B O 1
ATOM 4888 N N . LEU B 1 288 ? 12.461 -11.336 0.624 1 95.62 288 LEU B N 1
ATOM 4889 C CA . LEU B 1 288 ? 11.727 -10.656 -0.437 1 95.62 288 LEU B CA 1
ATOM 4890 C C . LEU B 1 288 ? 10.406 -10.094 0.087 1 95.62 288 LEU B C 1
ATOM 4892 O O . LEU B 1 288 ? 10.008 -8.984 -0.277 1 95.62 288 LEU B O 1
ATOM 4896 N N . ALA B 1 289 ? 9.797 -10.867 0.893 1 96.88 289 ALA B N 1
ATOM 4897 C CA . ALA B 1 289 ? 8.531 -10.414 1.478 1 96.88 289 ALA B CA 1
ATOM 4898 C C . ALA B 1 289 ? 8.742 -9.172 2.336 1 96.88 289 ALA B C 1
ATOM 4900 O O . ALA B 1 289 ? 7.953 -8.227 2.275 1 96.88 289 ALA B O 1
ATOM 4901 N N . ILE B 1 290 ? 9.781 -9.18 3.055 1 95.44 290 ILE B N 1
ATOM 4902 C CA . ILE B 1 290 ? 10.133 -8.023 3.871 1 95.44 290 ILE B CA 1
ATOM 4903 C C . ILE B 1 290 ? 10.391 -6.816 2.973 1 95.44 290 ILE B C 1
ATOM 4905 O O . ILE B 1 290 ? 9.914 -5.711 3.252 1 95.44 290 ILE B O 1
ATOM 4909 N N . THR B 1 291 ? 11.039 -7.062 1.904 1 94.06 291 THR B N 1
ATOM 4910 C CA . THR B 1 291 ? 11.352 -6.012 0.939 1 94.06 291 THR B CA 1
ATOM 4911 C C . THR B 1 291 ? 10.07 -5.418 0.358 1 94.06 291 THR B C 1
ATOM 4913 O O . THR B 1 291 ? 9.914 -4.195 0.306 1 94.06 291 THR B O 1
ATOM 4916 N N . ALA B 1 292 ? 9.18 -6.285 -0.043 1 96.5 292 ALA B N 1
ATOM 4917 C CA . ALA B 1 292 ? 7.914 -5.82 -0.604 1 96.5 292 ALA B CA 1
ATOM 4918 C C . ALA B 1 292 ? 7.16 -4.945 0.392 1 96.5 292 ALA B C 1
ATOM 4920 O O . ALA B 1 292 ? 6.664 -3.873 0.035 1 96.5 292 ALA B O 1
ATOM 4921 N N . GLY B 1 293 ? 7.113 -5.367 1.632 1 96.12 293 GLY B N 1
ATOM 4922 C CA . GLY B 1 293 ? 6.449 -4.594 2.67 1 96.12 293 GLY B CA 1
ATOM 4923 C C . GLY B 1 293 ? 7.074 -3.229 2.891 1 96.12 293 GLY B C 1
ATOM 4924 O O . GLY B 1 293 ? 6.367 -2.225 2.996 1 96.12 293 GLY B O 1
ATOM 4925 N N . MET B 1 294 ? 8.32 -3.219 2.916 1 93.19 294 MET B N 1
ATOM 4926 C CA . MET B 1 294 ? 9.023 -1.961 3.137 1 93.19 294 MET B CA 1
ATOM 4927 C C . MET B 1 294 ? 8.812 -1.006 1.966 1 93.19 294 MET B C 1
ATOM 4929 O O . MET B 1 294 ? 8.586 0.187 2.166 1 93.19 294 MET B O 1
ATOM 4933 N N . PHE B 1 295 ? 8.938 -1.567 0.745 1 95.88 295 PHE B N 1
ATOM 4934 C CA . PHE B 1 295 ? 8.75 -0.747 -0.446 1 95.88 295 PHE B CA 1
ATOM 4935 C C . PHE B 1 295 ? 7.344 -0.155 -0.478 1 95.88 295 PHE B C 1
ATOM 4937 O O . PHE B 1 295 ? 7.168 1.029 -0.772 1 95.88 295 PHE B O 1
ATOM 4944 N N . LEU B 1 296 ? 6.402 -0.908 -0.106 1 96.56 296 LEU B N 1
ATOM 4945 C CA . LEU B 1 296 ? 5.02 -0.444 -0.135 1 96.56 296 LEU B CA 1
ATOM 4946 C C . LEU B 1 296 ? 4.77 0.59 0.958 1 96.56 296 LEU B C 1
ATOM 4948 O O . LEU B 1 296 ? 4.07 1.581 0.732 1 96.56 296 LEU B O 1
ATOM 4952 N N . TYR B 1 297 ? 5.324 0.365 2.121 1 94.19 297 TYR B N 1
ATOM 4953 C CA . TYR B 1 297 ? 5.176 1.326 3.209 1 94.19 297 TYR B CA 1
ATOM 4954 C C . TYR B 1 297 ? 5.781 2.674 2.834 1 94.19 297 TYR B C 1
ATOM 4956 O O . TYR B 1 297 ? 5.137 3.715 2.982 1 94.19 297 TYR B O 1
ATOM 4964 N N . VAL B 1 298 ? 7 2.678 2.393 1 92.06 298 VAL B N 1
ATOM 4965 C CA . VAL B 1 298 ? 7.699 3.908 2.047 1 92.06 298 VAL B CA 1
ATOM 4966 C C . VAL B 1 298 ? 6.973 4.617 0.905 1 92.06 298 VAL B C 1
ATOM 4968 O O . VAL B 1 298 ? 6.801 5.836 0.934 1 92.06 298 VAL B O 1
ATOM 4971 N N . ALA B 1 299 ? 6.496 3.824 -0.055 1 94.88 299 ALA B N 1
ATOM 4972 C CA . ALA B 1 299 ? 5.859 4.391 -1.24 1 94.88 299 ALA B CA 1
ATOM 4973 C C . ALA B 1 299 ? 4.516 5.027 -0.89 1 94.88 299 ALA B C 1
ATOM 4975 O O . ALA B 1 299 ? 4.266 6.188 -1.223 1 94.88 299 ALA B O 1
ATOM 4976 N N . TRP B 1 300 ? 3.719 4.273 -0.138 1 93.56 300 TRP B N 1
ATOM 4977 C CA . TRP B 1 300 ? 2.33 4.707 -0.032 1 93.56 300 TRP B CA 1
ATOM 4978 C C . TRP B 1 300 ? 2.064 5.355 1.323 1 93.56 300 TRP B C 1
ATOM 4980 O O . TRP B 1 300 ? 1.313 6.332 1.417 1 93.56 300 TRP B O 1
ATOM 4990 N N . ALA B 1 301 ? 2.629 4.895 2.373 1 89.31 301 ALA B N 1
ATOM 4991 C CA . ALA B 1 301 ? 2.348 5.43 3.705 1 89.31 301 ALA B CA 1
ATOM 4992 C C . ALA B 1 301 ? 3.221 6.645 4.004 1 89.31 301 ALA B C 1
ATOM 4994 O O . ALA B 1 301 ? 2.824 7.527 4.766 1 89.31 301 ALA B O 1
ATOM 4995 N N . ASP B 1 302 ? 4.32 6.719 3.361 1 88.88 302 ASP B N 1
ATOM 4996 C CA . ASP B 1 302 ? 5.238 7.812 3.668 1 88.88 302 ASP B CA 1
ATOM 4997 C C . ASP B 1 302 ? 5.266 8.836 2.539 1 88.88 302 ASP B C 1
ATOM 4999 O O . ASP B 1 302 ? 4.652 9.906 2.646 1 88.88 302 ASP B O 1
ATOM 5003 N N . MET B 1 303 ? 5.707 8.406 1.361 1 91.25 303 MET B N 1
ATOM 5004 C CA . MET B 1 303 ? 5.973 9.367 0.294 1 91.25 303 MET B CA 1
ATOM 5005 C C . MET B 1 303 ? 4.672 9.852 -0.337 1 91.25 303 MET B C 1
ATOM 5007 O O . MET B 1 303 ? 4.527 11.039 -0.639 1 91.25 303 MET B O 1
ATOM 5011 N N . LEU B 1 304 ? 3.777 8.969 -0.512 1 92.31 304 LEU B N 1
ATOM 5012 C CA . LEU B 1 304 ? 2.52 9.359 -1.138 1 92.31 304 LEU B CA 1
ATOM 5013 C C . LEU B 1 304 ? 1.734 10.305 -0.231 1 92.31 304 LEU B C 1
ATOM 5015 O O . LEU B 1 304 ? 1.136 11.273 -0.705 1 92.31 304 LEU B O 1
ATOM 5019 N N . SER B 1 305 ? 1.781 10.055 1.019 1 86.31 305 SER B N 1
ATOM 5020 C CA . SER B 1 305 ? 1.106 10.914 1.985 1 86.31 305 SER B CA 1
ATOM 5021 C C . SER B 1 305 ? 1.716 12.312 2 1 86.31 305 SER B C 1
ATOM 5023 O O . SER B 1 305 ? 0.994 13.312 2.082 1 86.31 305 SER B O 1
ATOM 5025 N N . HIS B 1 306 ? 2.996 12.359 1.918 1 83.56 306 HIS B N 1
ATOM 5026 C CA . HIS B 1 306 ? 3.693 13.641 1.864 1 83.56 306 HIS B CA 1
ATOM 5027 C C . HIS B 1 306 ? 3.35 14.406 0.589 1 83.56 306 HIS B C 1
ATOM 5029 O O . HIS B 1 306 ? 3.109 15.617 0.629 1 83.56 306 HIS B O 1
ATOM 5035 N N . LEU B 1 307 ? 3.346 13.664 -0.446 1 87 307 LEU B N 1
ATOM 5036 C CA . LEU B 1 307 ? 3.008 14.266 -1.73 1 87 307 LEU B CA 1
ATOM 5037 C C . LEU B 1 307 ? 1.594 14.836 -1.709 1 87 307 LEU B C 1
ATOM 5039 O O . LEU B 1 307 ? 1.35 15.922 -2.24 1 87 307 LEU B O 1
ATOM 5043 N N . LYS B 1 308 ? 0.73 14.109 -1.081 1 83.75 308 LYS B N 1
ATOM 5044 C CA . LYS B 1 308 ? -0.664 14.523 -0.956 1 83.75 308 LYS B CA 1
ATOM 5045 C C . LYS B 1 308 ? -0.783 15.82 -0.152 1 83.75 308 LYS B C 1
ATOM 5047 O O . LYS B 1 308 ? -1.498 16.734 -0.551 1 83.75 308 LYS B O 1
ATOM 5052 N N . HIS B 1 309 ? -0.062 15.945 0.858 1 79 309 HIS B N 1
ATOM 5053 C CA . HIS B 1 309 ? -0.094 17.109 1.723 1 79 309 HIS B CA 1
ATOM 5054 C C . HIS B 1 309 ? 0.534 18.328 1.034 1 79 309 HIS B C 1
ATOM 5056 O O . HIS B 1 309 ? -0.007 19.438 1.098 1 79 309 HIS B O 1
ATOM 5062 N N . ASP B 1 310 ? 1.592 18.094 0.378 1 77.12 310 ASP B N 1
ATOM 5063 C CA . ASP B 1 310 ? 2.295 19.172 -0.304 1 77.12 310 ASP B CA 1
ATOM 5064 C C . ASP B 1 310 ? 1.479 19.703 -1.484 1 77.12 310 ASP B C 1
ATOM 5066 O O . ASP B 1 310 ? 1.503 20.906 -1.776 1 77.12 310 ASP B O 1
ATOM 5070 N N . ALA B 1 311 ? 0.891 18.844 -2.146 1 74.56 311 ALA B N 1
ATOM 5071 C CA . ALA B 1 311 ? 0.085 19.219 -3.303 1 74.56 311 ALA B CA 1
ATOM 5072 C C . ALA B 1 311 ? -1.072 20.125 -2.893 1 74.56 311 ALA B C 1
ATOM 5074 O O . ALA B 1 311 ? -1.454 21.031 -3.637 1 74.56 311 ALA B O 1
ATOM 5075 N N . LEU B 1 312 ? -1.529 19.953 -1.736 1 67.31 312 LEU B N 1
ATOM 5076 C CA . LEU B 1 312 ? -2.648 20.734 -1.234 1 67.31 312 LEU B CA 1
ATOM 5077 C C . LEU B 1 312 ? -2.199 22.156 -0.882 1 67.31 312 LEU B C 1
ATOM 5079 O O . LEU B 1 312 ? -3 23.094 -0.923 1 67.31 312 LEU B O 1
ATOM 5083 N N . MET B 1 313 ? -0.907 22.25 -0.68 1 67.12 313 MET B N 1
ATOM 5084 C CA . MET B 1 313 ? -0.371 23.547 -0.275 1 67.12 313 MET B CA 1
ATOM 5085 C C . MET B 1 313 ? 0.262 24.266 -1.46 1 67.12 313 MET B C 1
ATOM 5087 O O . MET B 1 313 ? 0.663 25.422 -1.345 1 67.12 313 MET B O 1
ATOM 5091 N N . ALA B 1 314 ? 0.206 23.547 -2.541 1 65.38 314 ALA B N 1
ATOM 5092 C CA . ALA B 1 314 ? 0.916 24.109 -3.693 1 65.38 314 ALA B CA 1
ATOM 5093 C C . ALA B 1 314 ? 0.092 25.188 -4.375 1 65.38 314 ALA B C 1
ATOM 5095 O O . ALA B 1 314 ? -1.134 25.078 -4.465 1 65.38 314 ALA B O 1
ATOM 5096 N N . ASP B 1 315 ? 0.792 26.234 -4.715 1 64.56 315 ASP B N 1
ATOM 5097 C CA . ASP B 1 315 ? 0.151 27.391 -5.328 1 64.56 315 ASP B CA 1
ATOM 5098 C C . ASP B 1 315 ? -0.404 27.047 -6.707 1 64.56 315 ASP B C 1
ATOM 5100 O O . ASP B 1 315 ? -1.458 27.547 -7.102 1 64.56 315 ASP B O 1
ATOM 5104 N N . HIS B 1 316 ? 0.302 26.25 -7.426 1 78.69 316 HIS B N 1
ATOM 5105 C CA . HIS B 1 316 ? -0.13 25.891 -8.773 1 78.69 316 HIS B CA 1
ATOM 5106 C C . HIS B 1 316 ? -0.524 24.422 -8.844 1 78.69 316 HIS B C 1
ATOM 5108 O O . HIS B 1 316 ? 0.291 23.562 -9.219 1 78.69 316 HIS B O 1
ATOM 5114 N N . TRP B 1 317 ? -1.799 24.219 -8.664 1 78 317 TRP B N 1
ATOM 5115 C CA . TRP B 1 317 ? -2.297 22.859 -8.531 1 78 317 TRP B CA 1
ATOM 5116 C C . TRP B 1 317 ? -2.178 22.094 -9.852 1 78 317 TRP B C 1
ATOM 5118 O O . TRP B 1 317 ? -1.913 20.891 -9.859 1 78 317 TRP B O 1
ATOM 5128 N N . MET B 1 318 ? -2.342 22.781 -10.93 1 83.5 318 MET B N 1
ATOM 5129 C CA . MET B 1 318 ? -2.293 22.125 -12.234 1 83.5 318 MET B CA 1
ATOM 5130 C C . MET B 1 318 ? -0.875 21.672 -12.555 1 83.5 318 MET B C 1
ATOM 5132 O O . MET B 1 318 ? -0.673 20.562 -13.047 1 83.5 318 MET B O 1
ATOM 5136 N N . VAL B 1 319 ? 0.015 22.547 -12.25 1 86.31 319 VAL B N 1
ATOM 5137 C CA . VAL B 1 319 ? 1.408 22.219 -12.531 1 86.31 319 VAL B CA 1
ATOM 5138 C C . VAL B 1 319 ? 1.854 21.047 -11.656 1 86.31 319 VAL B C 1
ATOM 5140 O O . VAL B 1 319 ? 2.506 20.109 -12.133 1 86.31 319 VAL B O 1
ATOM 5143 N N . THR B 1 320 ? 1.459 21.125 -10.438 1 87.25 320 THR B N 1
ATOM 5144 C CA . THR B 1 320 ? 1.807 20.062 -9.5 1 87.25 320 THR B CA 1
ATOM 5145 C C . THR B 1 320 ? 1.193 18.734 -9.945 1 87.25 320 THR B C 1
ATOM 5147 O O . THR B 1 320 ? 1.854 17.703 -9.898 1 87.25 320 THR B O 1
ATOM 5150 N N . SER B 1 321 ? -0.01 18.812 -10.469 1 88.94 321 SER B N 1
ATOM 5151 C CA . SER B 1 321 ? -0.702 17.609 -10.914 1 88.94 321 SER B CA 1
ATOM 5152 C C . SER B 1 321 ? -0.027 17 -12.141 1 88.94 321 SER B C 1
ATOM 5154 O O . SER B 1 321 ? 0.117 15.773 -12.234 1 88.94 321 SER B O 1
ATOM 5156 N N . ILE B 1 322 ? 0.388 17.812 -12.969 1 91.62 322 ILE B N 1
ATOM 5157 C CA . ILE B 1 322 ? 1.018 17.344 -14.203 1 91.62 322 ILE B CA 1
ATOM 5158 C C . ILE B 1 322 ? 2.379 16.719 -13.883 1 91.62 322 ILE B C 1
ATOM 5160 O O . ILE B 1 322 ? 2.738 15.68 -14.43 1 91.62 322 ILE B O 1
ATOM 5164 N N . LEU B 1 323 ? 3.07 17.328 -13.039 1 91.75 323 LEU B N 1
ATOM 5165 C CA . LEU B 1 323 ? 4.379 16.828 -12.648 1 91.75 323 LEU B CA 1
ATOM 5166 C C . LEU B 1 323 ? 4.246 15.477 -11.938 1 91.75 323 LEU B C 1
ATOM 5168 O O . LEU B 1 323 ? 5 14.547 -12.211 1 91.75 323 LEU B O 1
ATOM 5172 N N . GLN B 1 324 ? 3.311 15.422 -11.086 1 93.31 324 GLN B N 1
ATOM 5173 C CA . GLN B 1 324 ? 3.09 14.18 -10.367 1 93.31 324 GLN B CA 1
ATOM 5174 C C . GLN B 1 324 ? 2.629 13.07 -11.312 1 93.31 324 GLN B C 1
ATOM 5176 O O . GLN B 1 324 ? 3.115 11.938 -11.234 1 93.31 324 GLN B O 1
ATOM 5181 N N . LEU B 1 325 ? 1.698 13.445 -12.188 1 94.62 325 LEU B N 1
ATOM 5182 C CA . LEU B 1 325 ? 1.209 12.469 -13.156 1 94.62 325 LEU B CA 1
ATOM 5183 C C . LEU B 1 325 ? 2.344 11.961 -14.039 1 94.62 325 LEU B C 1
ATOM 5185 O O . LEU B 1 325 ? 2.434 10.766 -14.32 1 94.62 325 LEU B O 1
ATOM 5189 N N . SER B 1 326 ? 3.15 12.844 -14.445 1 95.88 326 SER B N 1
ATOM 5190 C CA . SER B 1 326 ? 4.289 12.461 -15.273 1 95.88 326 SER B CA 1
ATOM 5191 C C . SER B 1 326 ? 5.254 11.555 -14.508 1 95.88 326 SER B C 1
ATOM 5193 O O . SER B 1 326 ? 5.734 10.555 -15.039 1 95.88 326 SER B O 1
ATOM 5195 N N . GLY B 1 327 ? 5.531 11.914 -13.273 1 96 327 GLY B N 1
ATOM 5196 C CA . GLY B 1 327 ? 6.395 11.086 -12.445 1 96 327 GLY B CA 1
ATOM 5197 C C . GLY B 1 327 ? 5.848 9.688 -12.227 1 96 327 GLY B C 1
ATOM 5198 O O . GLY B 1 327 ? 6.574 8.703 -12.383 1 96 327 GLY B O 1
ATOM 5199 N N . PHE B 1 328 ? 4.555 9.602 -11.93 1 97.12 328 PHE B N 1
ATOM 5200 C CA . PHE B 1 328 ? 3.902 8.312 -11.734 1 97.12 328 PHE B CA 1
ATOM 5201 C C . PHE B 1 328 ? 3.977 7.469 -13.008 1 97.12 328 PHE B C 1
ATOM 5203 O O . PHE B 1 328 ? 4.27 6.273 -12.945 1 97.12 328 PHE B O 1
ATOM 5210 N N . THR B 1 329 ? 3.75 8.117 -14.117 1 97.19 329 THR B N 1
ATOM 5211 C CA . THR B 1 329 ? 3.701 7.43 -15.406 1 97.19 329 THR B CA 1
ATOM 5212 C C . THR B 1 329 ? 5.086 6.922 -15.797 1 97.19 329 THR B C 1
ATOM 5214 O O . THR B 1 329 ? 5.238 5.758 -16.172 1 97.19 329 THR B O 1
ATOM 5217 N N . VAL B 1 330 ? 6.047 7.742 -15.648 1 97.12 330 VAL B N 1
ATOM 5218 C CA . VAL B 1 330 ? 7.41 7.359 -16.016 1 97.12 330 VAL B CA 1
ATOM 5219 C C . VAL B 1 330 ? 7.879 6.211 -15.133 1 97.12 330 VAL B C 1
ATOM 5221 O O . VAL B 1 330 ? 8.453 5.234 -15.617 1 97.12 330 VAL B O 1
ATOM 5224 N N . GLY B 1 331 ? 7.672 6.359 -13.836 1 97.38 331 GLY B N 1
ATOM 5225 C CA . GLY B 1 331 ? 8.062 5.301 -12.914 1 97.38 331 GLY B CA 1
ATOM 5226 C C . GLY B 1 331 ? 7.383 3.975 -13.219 1 97.38 331 GLY B C 1
ATOM 5227 O O . GLY B 1 331 ? 8.039 2.928 -13.227 1 97.38 331 GLY B O 1
ATOM 5228 N N . PHE B 1 332 ? 6.082 4.02 -13.531 1 97.69 332 PHE B N 1
ATOM 5229 C CA . PHE B 1 332 ? 5.328 2.811 -13.836 1 97.69 332 PHE B CA 1
ATOM 5230 C C . PHE B 1 332 ? 5.832 2.172 -15.125 1 97.69 332 PHE B C 1
ATOM 5232 O O . PHE B 1 332 ? 6.07 0.962 -15.172 1 97.69 332 PHE B O 1
ATOM 5239 N N . LEU B 1 333 ? 6.023 2.947 -16.109 1 96.62 333 LEU B N 1
ATOM 5240 C CA . LEU B 1 333 ? 6.422 2.439 -17.422 1 96.62 333 LEU B CA 1
ATOM 5241 C C . LEU B 1 333 ? 7.824 1.842 -17.359 1 96.62 333 LEU B C 1
ATOM 5243 O O . LEU B 1 333 ? 8.117 0.869 -18.062 1 96.62 333 LEU B O 1
ATOM 5247 N N . LEU B 1 334 ? 8.641 2.428 -16.547 1 95.75 334 LEU B N 1
ATOM 5248 C CA . LEU B 1 334 ? 10 1.918 -16.406 1 95.75 334 LEU B CA 1
ATOM 5249 C C . LEU B 1 334 ? 9.992 0.502 -15.836 1 95.75 334 LEU B C 1
ATOM 5251 O O . LEU B 1 334 ? 10.602 -0.404 -16.406 1 95.75 334 LEU B O 1
ATOM 5255 N N . ILE B 1 335 ? 9.281 0.289 -14.773 1 96.44 335 ILE B N 1
ATOM 5256 C CA . ILE B 1 335 ? 9.258 -1.005 -14.102 1 96.44 335 ILE B CA 1
ATOM 5257 C C . ILE B 1 335 ? 8.43 -1.996 -14.914 1 96.44 335 ILE B C 1
ATOM 5259 O O . ILE B 1 335 ? 8.812 -3.16 -15.062 1 96.44 335 ILE B O 1
ATOM 5263 N N . PHE B 1 336 ? 7.297 -1.498 -15.461 1 96 336 PHE B N 1
ATOM 5264 C CA . PHE B 1 336 ? 6.453 -2.326 -16.312 1 96 336 PHE B CA 1
ATOM 5265 C C . PHE B 1 336 ? 7.215 -2.783 -17.547 1 96 336 PHE B C 1
ATOM 5267 O O . PHE B 1 336 ? 7.145 -3.953 -17.938 1 96 336 PHE B O 1
ATOM 5274 N N . GLY B 1 337 ? 7.922 -1.882 -18.156 1 93.75 337 GLY B N 1
ATOM 5275 C CA . GLY B 1 337 ? 8.688 -2.193 -19.359 1 93.75 337 GLY B CA 1
ATOM 5276 C C . GLY B 1 337 ? 9.75 -3.254 -19.125 1 93.75 337 GLY B C 1
ATOM 5277 O O . GLY B 1 337 ? 9.953 -4.125 -19.969 1 93.75 337 GLY B O 1
ATOM 5278 N N . LEU B 1 338 ? 10.359 -3.232 -17.984 1 90.62 338 LEU B N 1
ATOM 5279 C CA . LEU B 1 338 ? 11.383 -4.219 -17.656 1 90.62 338 LEU B CA 1
ATOM 5280 C C . LEU B 1 338 ? 10.766 -5.605 -17.484 1 90.62 338 LEU B C 1
ATOM 5282 O O . LEU B 1 338 ? 11.414 -6.613 -17.766 1 90.62 338 LEU B O 1
ATOM 5286 N N . GLY B 1 339 ? 9.531 -5.633 -16.984 1 88.5 339 GLY B N 1
ATOM 5287 C CA . GLY B 1 339 ? 8.82 -6.898 -16.891 1 88.5 339 GLY B CA 1
ATOM 5288 C C . GLY B 1 339 ? 8.312 -7.41 -18.219 1 88.5 339 GLY B C 1
ATOM 5289 O O . GLY B 1 339 ? 8.32 -8.617 -18.469 1 88.5 339 GLY B O 1
ATOM 5290 N N . TRP B 1 340 ? 7.949 -6.441 -19.031 1 87 340 TRP B N 1
ATOM 5291 C CA . TRP B 1 340 ? 7.367 -6.797 -20.312 1 87 340 TRP B CA 1
ATOM 5292 C C . TRP B 1 340 ? 8.43 -7.316 -21.266 1 87 340 TRP B C 1
ATOM 5294 O O . TRP B 1 340 ? 8.195 -8.273 -22.016 1 87 340 TRP B O 1
ATOM 5304 N N . PHE B 1 341 ? 9.625 -6.719 -21.25 1 80 341 PHE B N 1
ATOM 5305 C CA . PHE B 1 341 ? 10.688 -7.102 -22.172 1 80 341 PHE B CA 1
ATOM 5306 C C . PHE B 1 341 ? 11.656 -8.07 -21.5 1 80 341 PHE B C 1
ATOM 5308 O O . PHE B 1 341 ? 12.867 -8.023 -21.766 1 80 341 PHE B O 1
ATOM 5315 N N . GLU B 1 342 ? 11.188 -8.844 -20.625 1 68.19 342 GLU B N 1
ATOM 5316 C CA . GLU B 1 342 ? 11.977 -9.797 -19.844 1 68.19 342 GLU B CA 1
ATOM 5317 C C . GLU B 1 342 ? 12.852 -10.656 -20.766 1 68.19 342 GLU B C 1
ATOM 5319 O O . GLU B 1 342 ? 13.977 -11.008 -20.406 1 68.19 342 GLU B O 1
ATOM 5324 N N . HIS B 1 343 ? 12.359 -10.984 -21.797 1 59.91 343 HIS B N 1
ATOM 5325 C CA . HIS B 1 343 ? 13.133 -11.852 -22.688 1 59.91 343 HIS B CA 1
ATOM 5326 C C . HIS B 1 343 ? 14.375 -11.141 -23.203 1 59.91 343 HIS B C 1
ATOM 5328 O O . HIS B 1 343 ? 15.367 -11.781 -23.547 1 59.91 343 HIS B O 1
ATOM 5334 N N . LEU B 1 344 ? 14.266 -9.844 -23.188 1 51.28 344 LEU B N 1
ATOM 5335 C CA . LEU B 1 344 ? 15.422 -9.125 -23.688 1 51.28 344 LEU B CA 1
ATOM 5336 C C . LEU B 1 344 ? 16.547 -9.086 -22.656 1 51.28 344 LEU B C 1
ATOM 5338 O O . LEU B 1 344 ? 17.719 -9.008 -23.016 1 51.28 344 LEU B O 1
ATOM 5342 N N . LEU B 1 345 ? 16.188 -9.141 -21.391 1 50.34 345 LEU B N 1
ATOM 5343 C CA . LEU B 1 345 ? 17.188 -9.047 -20.328 1 50.34 345 LEU B CA 1
ATOM 5344 C C . LEU B 1 345 ? 17.781 -10.422 -20.031 1 50.34 345 LEU B C 1
ATOM 5346 O O . LEU B 1 345 ? 18.812 -10.516 -19.344 1 50.34 345 LEU B O 1
ATOM 5350 N N . GLU B 1 346 ? 17.031 -11.508 -20.312 1 49.47 346 GLU B N 1
ATOM 5351 C CA . GLU B 1 346 ? 17.609 -12.844 -20.203 1 49.47 346 GLU B CA 1
ATOM 5352 C C . GLU B 1 346 ? 18.578 -13.125 -21.359 1 49.47 346 GLU B C 1
ATOM 5354 O O . GLU B 1 346 ? 19.125 -14.227 -21.453 1 49.47 346 GLU B O 1
ATOM 5359 N N . GLY B 1 347 ? 19.078 -12.047 -22.031 1 39.44 347 GLY B N 1
ATOM 5360 C CA . GLY B 1 347 ? 20.062 -12.422 -23.016 1 39.44 347 GLY B CA 1
ATOM 5361 C C . GLY B 1 347 ? 21.094 -13.406 -22.5 1 39.44 347 GLY B C 1
ATOM 5362 O O . GLY B 1 347 ? 21.312 -13.492 -21.281 1 39.44 347 GLY B O 1
#

Sequence (694 aa):
MSSNSPEMFYVILYGVISVTVVSLLSLGGACIGPLMAKDAKHRWLHFFLAMAISTLSSDAILHIIPQVVGAHSHSHGHSHEHHGSSSHENWYTITSTRKNLLRLSVIVLSIYVLYFVEFFMFYRKIHLHYCSPSTKSPVKSPSGIQSSHSNSSGIEDNNNGESKEKPREEGGHELIHLREEEEDGGEICGLKPRALIILFGDGIHNLVDGVAIGASFMISLKLGFITTIAVVCHELPHEIGDLAVLIDSGLSMVTALILNLLSALTAYIGLFIAIVLGKDEEIETILLAITAGMFLYVAWADMLSHLKHDALMADHWMVTSILQLSGFTVGFLLIFGLGWFEHLLEGMSSNSPEMFYVILYGVISVTVVSLLSLGGACIGPLMAKDAKHRWLHFFLAMAISTLSSDAILHIIPQVVGAHSHSHGHSHEHHGSSSHENWYTITSTRKNLLRLSVIVLSIYVLYFVEFFMFYRKIHLHYCSPSTKSPVKSPSGIQSSHSNSSGIEDNNNGESKEKPREEGGHELIHLREEEEDGGEICGLKPRALIILFGDGIHNLVDGVAIGASFMISLKLGFITTIAVVCHELPHEIGDLAVLIDSGLSMVTALILNLLSALTAYIGLFIAIVLGKDEEIETILLAITAGMFLYVAWADMLSHLKHDALMADHWMVTSILQLSGFTVGFLLIFGLGWFEHLLEG

Organism: Caenorhabditis briggsae (NCBI:txid6238)

Nearest PDB structures (foldseek):
  8czj-assembly1_B  TM=7.333E-01  e=3.180E-05  Bordetella bronchiseptica RB50
  8czj-assembly1_A  TM=7.409E-01  e=1.275E-04  Bordetella bronchiseptica RB50
  6pgi-assembly1_A  TM=7.711E-01  e=2.055E-04  Bordetella bronchiseptica
  5tsb-assembly1_A  TM=7.704E-01  e=9.388E-04  Bordetella bronchiseptica RB50
  8ght-assembly1_B  TM=7.208E-01  e=9.388E-04  Bordetella bronchiseptica

InterPro domains:
  IPR003689 Zinc/iron permease [PF02535] (11-338)
  IPR050799 Zinc Iron Protein (ZIP) Transporter [PTHR12191] (5-345)

pLDDT: mean 73.38, std 27.12, range [16.58, 98.5]

Radius of gyration: 31.3 Å; Cα contacts (8 Å, |Δi|>4): 796; chains: 2; bounding box: 84×107×76 Å

Secondary structure (DSSP, 8-state):
--TTPPPHHHHHHHHHHHHHHHHHGGGHHHHHTTTS-HHHHHHHHHHHHHHHHHHHHHIIIIIIHHHHHT-S------------------TT---HHHHHHHHHHHHHHHHHHHHHHHHHHHHHHHHHHHT--------------------------------------------------------BTTB-HHHHHHHHHHHHHHHHHHHHHHHHHHH-HHHHHHHHHHHHHHHHHHHHHHHHHHHHTT--HHHHHHHHHHHHTHHHHHHHHHHHHTTSHHHHHHHHHHHHHHHHIIIIIIIHHHHHHHHHH-S-HHHHHHHHHHHHHHHHHHHHHHHHTHHHHT-/--TTPPPHHHHHHHHHHHHHHHHHGGGHHHHHTTTS-HHHHHHHHHHHHHHHHHHHHHIIIIIIHHHHHT-S------------------TT---HHHHHHHHHHHHHHHHHHHHHHHHHHHHHHHHHHHT--------------------------------------------------------BTTB-HHHHHHHHHHHHHHHHHHHHHHHHHHH-HHHHHHHHHHHHHHHHHHHHHHHHHHHHTT--HHHHHHHHHHHHTHHHHHHHHHHHHTTSHHHHHHHHHHHHHHHHIIIIIIIHHHHHHHHHH-S-HHHHHHHHHHHHHHHHHHHHHHHHTHHHHT-